Protein AF-0000000079815332 (afdb_homodimer)

Radius of gyration: 23.01 Å; Cα contacts (8 Å, |Δi|>4): 679; chains: 2; bounding box: 62×59×48 Å

InterPro domains:
  IPR000792 Transcription regulator LuxR, C-terminal [PF00196] (162-215)
  IPR000792 Transcription regulator LuxR, C-terminal [PR00038] (161-175)
  IPR000792 Transcription regulator LuxR, C-terminal [PR00038] (175-191)
  IPR000792 Transcription regulator LuxR, C-terminal [PR00038] (191-203)
  IPR000792 Transcription regulator LuxR, C-terminal [PS50043] (154-219)
  IPR000792 Transcription regulator LuxR, C-terminal [SM00421] (158-215)
  IPR000792 Transcription regulator LuxR, C-terminal [cd06170] (162-217)
  IPR005143 Transcription factor LuxR-like, autoinducer-binding domain [PF03472] (8-145)
  IPR016032 Signal transduction response regulator, C-terminal effector [SSF46894] (156-221)
  IPR036388 Winged helix-like DNA-binding domain superfamily [G3DSA:1.10.10.10] (157-221)
  IPR036693 Transcription factor LuxR-like, autoinducer-binding domain superfamily [G3DSA:3.30.450.80] (1-156)
  IPR036693 Transcription factor LuxR-like, autoinducer-binding domain superfamily [SSF75516] (2-150)

Secondary structure (DSSP, 8-state):
-TT-SSHHHHHHHHHHHHHHHSS-EEEEEEEESSSTT-EEEEEE-S-HHHHHHHHHTTGGGT-TTS-TTT--SS-EEGGGSPP-SHHHHHHHHHHHHTT--EEEEEEEEEETTEEEEEEEEESSS---HHHHHHHHHHHHHHHHHHHHHHHHHT---S-SS-HHHHHHHHHHHTT--HHHHHHHHT--HHHHHHHHHHHHHHHT-SSHHHHHHHHHHTTS---/-TT-SSHHHHHHHHHHHHHHHSS-EEEEEEEESSSTT-EEEEEE-S-HHHHHHHHHTTGGGT-TTS-GGG--SS-EEGGGSPP-SHHHHHHHHHHHHTT--EEEEEEEEEETTEEEEEEEEESSS---HHHHHHHHHHHHHHHHHHHHHHHHHT---S-SS-HHHHHHHHHHHTT--HHHHHHHHT--HHHHHHHHHHHHHHHT-SSHHHHHHHHHHTTS---

Organism: NCBI:txid265959

Foldseek 3Di:
DQPDQDLVSLQVVLVVQLVVLHDKKKWKKKDFQVPQPDMDTSDTDDDPVVVVVCVVVVVSNVAQVRDSVQDDQAKDKPVPGDDDDDVNVVNLVVVVVVQFQIKMKGWDDLAPGMIIIMMMTDSDNDDDPVSVVVNNVSVVSSSVNVSVNVVVVVPCPDDLADPVLQQLLQVVVVVDDLCRSCVVVVHDSVVSVVSPVVQCVSQVHDDSVVSSVSCRRVVVYDD/DQPDQDLVSLQVVLVVQLVVLHDKKKWKKKDFQVPQPDMDTSDTDPDPVVVVVCVVVVVSNVAQVRDSVQDDQAKDKPVPGDDDDDVNVVNLVVVVVVQFQIKMKGWDDLAPGMIIIMMMTDSDNDDDDVSVVVNNVSVVSSSVNVSVNVVVVVPCPDDLADPVLQQLLQVVVVVDDLCRSCVVVVHDSVVSVVSPVVQCVSQVHDDSVVSSVSCRRVVVYDD

Structure (mmCIF, N/CA/C/O backbone):
data_AF-0000000079815332-model_v1
#
loop_
_entity.id
_entity.type
_entity.pdbx_description
1 polymer 'Transcriptional activator protein LuxR'
#
loop_
_atom_site.group_PDB
_atom_site.id
_atom_site.type_symbol
_atom_site.label_atom_id
_atom_site.label_alt_id
_atom_site.label_comp_id
_atom_site.label_asym_id
_atom_site.label_entity_id
_atom_site.label_seq_id
_atom_site.pdbx_PDB_ins_code
_atom_site.Cartn_x
_atom_site.Cartn_y
_atom_site.Cartn_z
_atom_site.occupancy
_atom_site.B_iso_or_equiv
_atom_site.auth_seq_id
_atom_site.auth_comp_id
_atom_site.auth_asym_id
_atom_site.auth_atom_id
_atom_site.pdbx_PDB_model_num
ATOM 1 N N . MET A 1 1 ? -3.244 10.5 19.891 1 88.94 1 MET A N 1
ATOM 2 C CA . MET A 1 1 ? -3.328 9.344 19.016 1 88.94 1 MET A CA 1
ATOM 3 C C . MET A 1 1 ? -2.043 8.531 19.047 1 88.94 1 MET A C 1
ATOM 5 O O . MET A 1 1 ? -2.084 7.305 19.172 1 88.94 1 MET A O 1
ATOM 9 N N . ARG A 1 2 ? -0.974 9.203 19.344 1 85.81 2 ARG A N 1
ATOM 10 C CA . ARG A 1 2 ? 0.322 8.539 19.297 1 85.81 2 ARG A CA 1
ATOM 11 C C . ARG A 1 2 ? 0.537 7.684 20.547 1 85.81 2 ARG A C 1
ATOM 13 O O . ARG A 1 2 ? 1.292 6.711 20.516 1 85.81 2 ARG A O 1
ATOM 20 N N . GLN A 1 3 ? -0.113 8.031 21.562 1 87.12 3 GLN A N 1
ATOM 21 C CA . GLN A 1 3 ? 0.121 7.352 22.844 1 87.12 3 GLN A CA 1
ATOM 22 C C . GLN A 1 3 ? -0.983 6.34 23.125 1 87.12 3 GLN A C 1
ATOM 24 O O . GLN A 1 3 ? -0.988 5.711 24.188 1 87.12 3 GLN A O 1
ATOM 29 N N . ALA A 1 4 ? -1.885 6.207 22.203 1 92.94 4 ALA A N 1
ATOM 30 C CA . ALA A 1 4 ? -2.973 5.262 22.438 1 92.94 4 ALA A CA 1
ATOM 31 C C . ALA A 1 4 ? -2.436 3.852 22.672 1 92.94 4 ALA A C 1
ATOM 33 O O . ALA A 1 4 ? -1.58 3.381 21.906 1 92.94 4 ALA A O 1
ATOM 34 N N . SER A 1 5 ? -2.889 3.207 23.641 1 92.12 5 SER A N 1
ATOM 35 C CA . SER A 1 5 ? -2.391 1.879 23.984 1 92.12 5 SER A CA 1
ATOM 36 C C . SER A 1 5 ? -3.311 0.789 23.453 1 92.12 5 SER A C 1
ATOM 38 O O . SER A 1 5 ? -2.951 -0.39 23.453 1 92.12 5 SER A O 1
ATOM 40 N N . GLU A 1 6 ? -4.473 1.187 23.078 1 94.31 6 GLU A N 1
ATOM 41 C CA . GLU A 1 6 ? -5.438 0.272 22.469 1 94.31 6 GLU A CA 1
ATOM 42 C C . GLU A 1 6 ? -6.211 0.954 21.359 1 94.31 6 GLU A C 1
ATOM 44 O O . GLU A 1 6 ? -6.219 2.182 21.25 1 94.31 6 GLU A O 1
ATOM 49 N N . ILE A 1 7 ? -6.879 0.201 20.609 1 94.62 7 ILE A N 1
ATOM 50 C CA . ILE A 1 7 ? -7.551 0.687 19.406 1 94.62 7 ILE A CA 1
ATOM 51 C C . ILE A 1 7 ? -8.703 1.611 19.797 1 94.62 7 ILE A C 1
ATOM 53 O O . ILE A 1 7 ? -8.93 2.637 19.156 1 94.62 7 ILE A O 1
ATOM 57 N N . ASP A 1 8 ? -9.391 1.32 20.844 1 95.88 8 ASP A N 1
ATOM 58 C CA . ASP A 1 8 ? -10.516 2.146 21.281 1 95.88 8 ASP A CA 1
ATOM 59 C C . ASP A 1 8 ? -10.047 3.549 21.672 1 95.88 8 ASP A C 1
ATOM 61 O O . ASP A 1 8 ? -10.719 4.539 21.359 1 95.88 8 ASP A O 1
ATOM 65 N N . GLU A 1 9 ? -8.977 3.57 22.328 1 97.06 9 GLU A N 1
ATOM 66 C CA . GLU A 1 9 ? -8.398 4.863 22.672 1 97.06 9 GLU A CA 1
ATOM 67 C C . GLU A 1 9 ? -7.957 5.633 21.438 1 97.06 9 GLU A C 1
ATOM 69 O O . GLU A 1 9 ? -8.133 6.848 21.359 1 97.06 9 GLU A O 1
ATOM 74 N N . LEU A 1 10 ? -7.383 4.918 20.516 1 97.75 10 LEU A N 1
ATOM 75 C CA . LEU A 1 10 ? -6.992 5.512 19.234 1 97.75 10 LEU A CA 1
ATOM 76 C C . LEU A 1 10 ? -8.203 6.094 18.516 1 97.75 10 LEU A C 1
ATOM 78 O O . LEU A 1 10 ? -8.156 7.234 18.047 1 97.75 10 LEU A O 1
ATOM 82 N N . ASN A 1 11 ? -9.281 5.379 18.5 1 98 11 ASN A N 1
ATOM 83 C CA . ASN A 1 11 ? -10.516 5.812 17.859 1 98 11 ASN A CA 1
ATOM 84 C C . ASN A 1 11 ? -11.086 7.062 18.531 1 98 11 ASN A C 1
ATOM 86 O O . ASN A 1 11 ? -11.531 7.984 17.844 1 98 11 ASN A O 1
ATOM 90 N N . GLN A 1 12 ? -11.008 7.098 19.812 1 97.69 12 GLN A N 1
ATOM 91 C CA . GLN A 1 12 ? -11.516 8.258 20.531 1 97.69 12 GLN A CA 1
ATOM 92 C C . GLN A 1 12 ? -10.711 9.508 20.219 1 97.69 12 GLN A C 1
ATOM 94 O O . GLN A 1 12 ? -11.273 10.578 19.984 1 97.69 12 GLN A O 1
ATOM 99 N N . SER A 1 13 ? -9.406 9.32 20.234 1 97.44 13 SER A N 1
ATOM 100 C CA . SER A 1 13 ? -8.531 10.438 19.891 1 97.44 13 SER A CA 1
ATOM 101 C C . SER A 1 13 ? -8.773 10.914 18.453 1 97.44 13 SER A C 1
ATOM 103 O O . SER A 1 13 ? -8.789 12.117 18.188 1 97.44 13 SER A O 1
ATOM 105 N N . PHE A 1 14 ? -8.992 9.969 17.562 1 98.12 14 PHE A N 1
ATOM 106 C CA . PHE A 1 14 ? -9.25 10.281 16.172 1 98.12 14 PHE A CA 1
ATOM 107 C C . PHE A 1 14 ? -10.555 11.062 16.016 1 98.12 14 PHE A C 1
ATOM 109 O O . PHE A 1 14 ? -10.602 12.086 15.336 1 98.12 14 PHE A O 1
ATOM 116 N N . ARG A 1 15 ? -11.555 10.656 16.703 1 97.94 15 ARG A N 1
ATOM 117 C CA . ARG A 1 15 ? -12.852 11.336 16.688 1 97.94 15 ARG A CA 1
ATOM 118 C C . ARG A 1 15 ? -12.711 12.781 17.156 1 97.94 15 ARG A C 1
ATOM 120 O O . ARG A 1 15 ? -13.266 13.688 16.531 1 97.94 15 ARG A O 1
ATOM 127 N N . THR A 1 16 ? -12 12.93 18.172 1 97.12 16 THR A N 1
ATOM 128 C CA . THR A 1 16 ? -11.82 14.258 18.734 1 97.12 16 THR A CA 1
ATOM 129 C C . THR A 1 16 ? -11.109 15.18 17.75 1 97.12 16 THR A C 1
ATOM 131 O O . THR A 1 16 ? -11.516 16.328 17.578 1 97.12 16 THR A O 1
ATOM 134 N N . LEU A 1 17 ? -10.109 14.68 17.078 1 96.56 17 LEU A N 1
ATOM 135 C CA . LEU A 1 17 ? -9.328 15.492 16.141 1 96.56 17 LEU A CA 1
ATOM 136 C C . LEU A 1 17 ? -10.148 15.836 14.906 1 96.56 17 LEU A C 1
ATOM 138 O O . LEU A 1 17 ? -10.133 16.984 14.445 1 96.56 17 LEU A O 1
ATOM 142 N N . VAL A 1 18 ? -10.875 14.844 14.383 1 97.31 18 VAL A N 1
ATOM 143 C CA . VAL A 1 18 ? -11.688 15.07 13.188 1 97.31 18 VAL A CA 1
ATOM 144 C C . VAL A 1 18 ? -12.781 16.078 13.5 1 97.31 18 VAL A C 1
ATOM 146 O O . VAL A 1 18 ? -13.07 16.969 12.695 1 97.31 18 VAL A O 1
ATOM 149 N N . ALA A 1 19 ? -13.344 16.031 14.734 1 96.25 19 ALA A N 1
ATOM 150 C CA . ALA A 1 19 ? -14.414 16.938 15.148 1 96.25 19 ALA A CA 1
ATOM 151 C C . ALA A 1 19 ? -13.914 18.375 15.234 1 96.25 19 ALA A C 1
ATOM 153 O O . ALA A 1 19 ? -14.688 19.312 15.047 1 96.25 19 ALA A O 1
ATOM 154 N N . ARG A 1 20 ? -12.656 18.547 15.453 1 96.19 20 ARG A N 1
ATOM 155 C CA . ARG A 1 20 ? -12.07 19.891 15.555 1 96.19 20 ARG A CA 1
ATOM 156 C C . ARG A 1 20 ? -11.93 20.531 14.18 1 96.19 20 ARG A C 1
ATOM 158 O O . ARG A 1 20 ? -11.852 21.75 14.07 1 96.19 20 ARG A O 1
ATOM 165 N N . LEU A 1 21 ? -11.906 19.719 13.141 1 96.12 21 LEU A N 1
ATOM 166 C CA . LEU A 1 21 ? -11.695 20.234 11.789 1 96.12 21 LEU A CA 1
ATOM 167 C C . LEU A 1 21 ? -13 20.703 11.172 1 96.12 21 LEU A C 1
ATOM 169 O O . LEU A 1 21 ? -13 21.516 10.25 1 96.12 21 LEU A O 1
ATOM 173 N N . GLY A 1 22 ? -14.133 20.172 11.609 1 94.31 22 GLY A N 1
ATOM 174 C CA . GLY A 1 22 ? -15.43 20.531 11.062 1 94.31 22 GLY A CA 1
ATOM 175 C C . GLY A 1 22 ? -16.516 19.516 11.406 1 94.31 22 GLY A C 1
ATOM 176 O O . GLY A 1 22 ? -16.281 18.578 12.156 1 94.31 22 GLY A O 1
ATOM 177 N N . PRO A 1 23 ? -17.672 19.812 10.969 1 94.81 23 PRO A N 1
ATOM 178 C CA . PRO A 1 23 ? -18.812 18.938 11.25 1 94.81 23 PRO A CA 1
ATOM 179 C C . PRO A 1 23 ? -18.812 17.672 10.391 1 94.81 23 PRO A C 1
ATOM 181 O O . PRO A 1 23 ? -19.75 17.438 9.633 1 94.81 23 PRO A O 1
ATOM 184 N N . PHE A 1 24 ? -17.875 16.859 10.562 1 96.62 24 PHE A N 1
ATOM 185 C CA . PHE A 1 24 ? -17.688 15.664 9.742 1 96.62 24 PHE A CA 1
ATOM 186 C C . PHE A 1 24 ? -18.172 14.422 10.469 1 96.62 24 PHE A C 1
ATOM 188 O O . PHE A 1 24 ? -18.062 14.328 11.695 1 96.62 24 PHE A O 1
ATOM 195 N N . ALA A 1 25 ? -18.781 13.586 9.781 1 97.06 25 ALA A N 1
ATOM 196 C CA . ALA A 1 25 ? -18.906 12.188 10.188 1 97.06 25 ALA A CA 1
ATOM 197 C C . ALA A 1 25 ? -17.875 11.32 9.477 1 97.06 25 ALA A C 1
ATOM 199 O O . ALA A 1 25 ? -17.422 11.656 8.383 1 97.06 25 ALA A 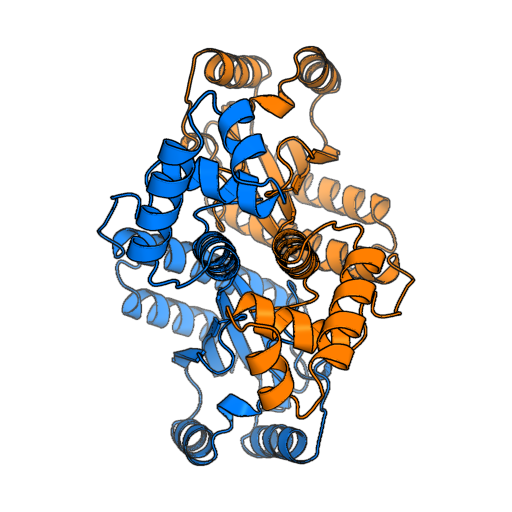O 1
ATOM 200 N N . HIS A 1 26 ? -17.469 10.273 10.148 1 97.94 26 HIS A N 1
ATOM 201 C CA . HIS A 1 26 ? -16.453 9.453 9.484 1 97.94 26 HIS A CA 1
ATOM 202 C C . HIS A 1 26 ? -16.703 7.973 9.727 1 97.94 26 HIS A C 1
ATOM 204 O O . HIS A 1 26 ? -17.453 7.605 10.633 1 97.94 26 HIS A O 1
ATOM 210 N N . ALA A 1 27 ? -16.156 7.188 8.875 1 97.25 27 ALA A N 1
ATOM 211 C CA . ALA A 1 27 ? -16.062 5.738 9.039 1 97.25 27 ALA A CA 1
ATOM 212 C C . ALA A 1 27 ? -14.633 5.258 8.773 1 97.25 27 ALA A C 1
ATOM 214 O O . ALA A 1 27 ? -13.977 5.734 7.852 1 97.25 27 ALA A O 1
ATOM 215 N N . VAL A 1 28 ? -14.172 4.398 9.664 1 97.25 28 VAL A N 1
ATOM 216 C CA . VAL A 1 28 ? -12.906 3.697 9.5 1 97.25 28 VAL A CA 1
ATOM 217 C C . VAL A 1 28 ? -13.156 2.213 9.258 1 97.25 28 VAL A C 1
ATOM 219 O O . VAL A 1 28 ? -13.82 1.549 10.055 1 97.25 28 VAL A O 1
ATOM 222 N N . GLY A 1 29 ? -12.641 1.775 8.133 1 94.12 29 GLY A N 1
ATOM 223 C CA . GLY A 1 29 ? -12.852 0.375 7.801 1 94.12 29 GLY A CA 1
ATOM 224 C C . GLY A 1 29 ? -11.617 -0.301 7.238 1 94.12 29 GLY A C 1
ATOM 225 O O . GLY A 1 29 ? -10.68 0.37 6.793 1 94.12 29 GLY A O 1
ATOM 226 N N . ILE A 1 30 ? -11.602 -1.609 7.34 1 89.19 30 ILE A N 1
ATOM 227 C CA . ILE A 1 30 ? -10.586 -2.453 6.715 1 89.19 30 ILE A CA 1
ATOM 228 C C . ILE A 1 30 ? -11.211 -3.246 5.57 1 89.19 30 ILE A C 1
ATOM 230 O O . ILE A 1 30 ? -12.219 -3.938 5.762 1 89.19 30 ILE A O 1
ATOM 234 N N . ILE A 1 31 ? -10.555 -3.064 4.477 1 83.5 31 ILE A N 1
ATOM 235 C CA . ILE A 1 31 ? -11.07 -3.695 3.266 1 83.5 31 ILE A CA 1
ATOM 236 C C . ILE A 1 31 ? -10.07 -4.727 2.752 1 83.5 31 ILE A C 1
ATOM 238 O O . ILE A 1 31 ? -8.891 -4.41 2.547 1 83.5 31 ILE A O 1
ATOM 242 N N . HIS A 1 32 ? -10.594 -5.949 2.545 1 72.62 32 HIS A N 1
ATOM 243 C CA . HIS A 1 32 ? -9.766 -6.965 1.904 1 72.62 32 HIS A CA 1
ATOM 244 C C . HIS A 1 32 ? -9.867 -6.883 0.385 1 72.62 32 HIS A C 1
ATOM 246 O O . HIS A 1 32 ? -10.969 -6.945 -0.171 1 72.62 32 HIS A O 1
ATOM 252 N N . LYS A 1 33 ? -8.867 -6.715 -0.205 1 65.88 33 LYS A N 1
ATOM 253 C CA . LYS A 1 33 ? -8.859 -6.547 -1.655 1 65.88 33 LYS A CA 1
ATOM 254 C C . LYS A 1 33 ? -9 -7.891 -2.365 1 65.88 33 LYS A C 1
ATOM 256 O O . LYS A 1 33 ? -9.414 -7.945 -3.525 1 65.88 33 LYS A O 1
ATOM 261 N N . THR A 1 34 ? -8.688 -8.977 -1.713 1 56.91 34 THR A N 1
ATOM 262 C CA . THR A 1 34 ? -8.664 -10.281 -2.357 1 56.91 34 THR A CA 1
ATOM 263 C C . THR A 1 34 ? -9.883 -11.109 -1.957 1 56.91 34 THR A C 1
ATOM 265 O O . THR A 1 34 ? -10.273 -12.031 -2.67 1 56.91 34 THR A O 1
ATOM 268 N N . ARG A 1 35 ? -10.242 -10.836 -0.768 1 57.44 35 ARG A N 1
ATOM 269 C CA . ARG A 1 35 ? -11.461 -11.5 -0.308 1 57.44 35 ARG A CA 1
ATOM 270 C C . ARG A 1 35 ? -12.656 -10.547 -0.369 1 57.44 35 ARG A C 1
ATOM 272 O O . ARG A 1 35 ? -12.977 -9.883 0.619 1 57.44 35 ARG A O 1
ATOM 279 N N . LEU A 1 36 ? -13.188 -10.586 -1.627 1 55.19 36 LEU A N 1
ATOM 280 C CA . LEU A 1 36 ? -14.297 -9.664 -1.867 1 55.19 36 LEU A CA 1
ATOM 281 C C . LEU A 1 36 ? -15.406 -9.867 -0.839 1 55.19 36 LEU A C 1
ATOM 283 O O . LEU A 1 36 ? -15.758 -11 -0.513 1 55.19 36 LEU A O 1
ATOM 287 N N . GLY A 1 37 ? -15.75 -8.812 -0.19 1 60.97 37 GLY A N 1
ATOM 288 C CA . GLY A 1 37 ? -16.844 -8.875 0.762 1 60.97 37 GLY A CA 1
ATOM 289 C C . GLY A 1 37 ? -16.391 -8.852 2.207 1 60.97 37 GLY A C 1
ATOM 290 O O . GLY A 1 37 ? -17.188 -8.594 3.113 1 60.97 37 GLY A O 1
ATOM 291 N N . GLU A 1 38 ? -15.117 -9.203 2.307 1 70.06 38 GLU A N 1
ATOM 292 C CA . GLU A 1 38 ? -14.617 -9.125 3.676 1 70.06 38 GLU A CA 1
ATOM 293 C C . GLU A 1 38 ? -14.219 -7.699 4.043 1 70.06 38 GLU A C 1
ATOM 295 O O . GLU A 1 38 ? -13.133 -7.238 3.674 1 70.06 38 GLU A O 1
ATOM 300 N N . ARG A 1 39 ? -15.117 -7.055 4.703 1 82.19 39 ARG A N 1
ATOM 301 C CA . ARG A 1 39 ? -14.945 -5.688 5.18 1 82.19 39 ARG A CA 1
ATOM 302 C C . ARG A 1 39 ? -15.328 -5.566 6.652 1 82.19 39 ARG A C 1
ATOM 304 O O . ARG A 1 39 ? -16.297 -6.18 7.098 1 82.19 39 ARG A O 1
ATOM 311 N N . TYR A 1 40 ? -14.523 -4.832 7.348 1 85.62 40 TYR A N 1
ATOM 312 C CA . TYR A 1 40 ? -14.742 -4.668 8.781 1 85.62 40 TYR A CA 1
ATOM 313 C C . TYR A 1 40 ? -14.773 -3.195 9.164 1 85.62 40 TYR A C 1
ATOM 315 O O . TYR A 1 40 ? -13.883 -2.428 8.789 1 85.62 40 TYR A O 1
ATOM 323 N N . LEU A 1 41 ? -15.82 -2.877 9.805 1 93.38 41 LEU A N 1
ATOM 324 C CA . LEU A 1 41 ? -15.898 -1.523 10.344 1 93.38 41 LEU A CA 1
ATOM 325 C C . LEU A 1 41 ? -15.117 -1.411 11.648 1 93.38 41 LEU A C 1
ATOM 327 O O . LEU A 1 41 ? -15.359 -2.17 12.586 1 93.38 41 LEU A O 1
ATOM 331 N N . VAL A 1 42 ? -14.227 -0.504 11.727 1 95.31 42 VAL A N 1
ATOM 332 C CA . VAL A 1 42 ? -13.398 -0.315 12.914 1 95.31 42 VAL A CA 1
ATOM 333 C C . VAL A 1 42 ? -14.031 0.737 13.82 1 95.31 42 VAL A C 1
ATOM 335 O O . VAL A 1 42 ? -14.07 0.57 15.047 1 95.31 42 VAL A O 1
ATOM 338 N N . ASP A 1 43 ? -14.492 1.807 13.258 1 97.25 43 ASP A N 1
ATOM 339 C CA . ASP A 1 43 ? -15.094 2.916 13.992 1 97.25 43 ASP A CA 1
ATOM 340 C C . ASP A 1 43 ? -15.953 3.779 13.07 1 97.25 43 ASP A C 1
ATOM 342 O O . ASP A 1 43 ? -15.727 3.822 11.859 1 97.25 43 ASP A O 1
ATOM 346 N N . THR A 1 44 ? -16.938 4.395 13.633 1 97.44 44 THR A N 1
ATOM 347 C CA . THR A 1 44 ? -17.75 5.32 12.852 1 97.44 44 THR A CA 1
ATOM 348 C C . THR A 1 44 ? -18.453 6.32 13.758 1 97.44 44 THR A C 1
ATOM 350 O O . THR A 1 44 ? -18.688 6.047 14.938 1 97.44 44 THR A O 1
ATOM 353 N N . THR A 1 45 ? -18.703 7.434 13.188 1 97.19 45 THR A N 1
ATOM 354 C CA . THR A 1 45 ? -19.516 8.43 13.898 1 97.19 45 THR A CA 1
ATOM 355 C C . THR A 1 45 ? -20.797 8.734 13.125 1 97.19 45 THR A C 1
ATOM 357 O O . THR A 1 45 ? -21.469 9.734 13.406 1 97.19 45 THR A O 1
ATOM 360 N N . TYR A 1 46 ? -21.062 7.945 12.102 1 95.75 46 TYR A N 1
ATOM 361 C CA . TYR A 1 46 ? -22.328 8.117 11.391 1 95.75 46 TYR A CA 1
ATOM 362 C C . TYR A 1 46 ? -23.516 7.91 12.32 1 95.75 46 TYR A C 1
ATOM 364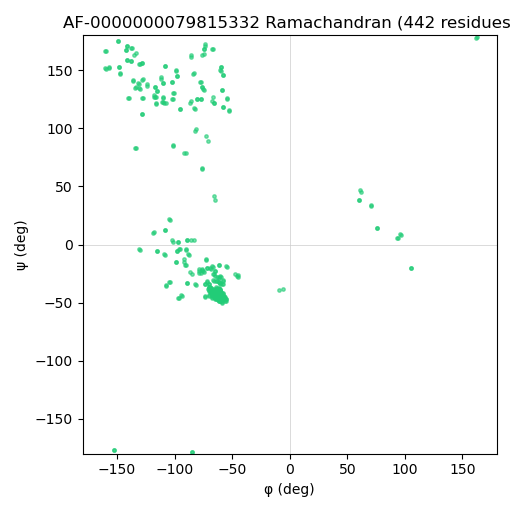 O O . TYR A 1 46 ? -23.422 7.156 13.289 1 95.75 46 TYR A O 1
ATOM 372 N N . PRO A 1 47 ? -24.641 8.578 11.961 1 95 47 PRO A N 1
ATOM 373 C CA . PRO A 1 47 ? -25.828 8.383 12.789 1 95 47 PRO A CA 1
ATOM 374 C C . PRO A 1 47 ? -26.25 6.918 12.883 1 95 47 PRO A C 1
ATOM 376 O O . PRO A 1 47 ? -26.156 6.184 11.891 1 95 47 PRO A O 1
ATOM 379 N N . LYS A 1 48 ? -26.75 6.574 14.008 1 95.69 48 LYS A N 1
ATOM 380 C CA . LYS A 1 48 ? -27.141 5.188 14.273 1 95.69 48 LYS A CA 1
ATOM 381 C C . LYS A 1 48 ? -28.188 4.703 13.289 1 95.69 48 LYS A C 1
ATOM 383 O O . LYS A 1 48 ? -28.109 3.572 12.797 1 95.69 48 LYS A O 1
ATOM 388 N N . GLN A 1 49 ? -29.109 5.477 12.992 1 94.69 49 GLN A N 1
ATOM 389 C CA . GLN A 1 49 ? -30.172 5.109 12.07 1 94.69 49 GLN A CA 1
ATOM 390 C C . GLN A 1 49 ? -29.625 4.766 10.695 1 94.69 49 GLN A C 1
ATOM 392 O O . GLN A 1 49 ? -30.078 3.814 10.055 1 94.69 49 GLN A O 1
ATOM 397 N N . TRP A 1 50 ? -28.656 5.535 10.312 1 95.38 50 TRP A N 1
ATOM 398 C CA . TRP A 1 50 ? -28.031 5.262 9.023 1 95.38 50 TRP A CA 1
ATOM 399 C C . TRP A 1 50 ? -27.25 3.953 9.062 1 95.38 50 TRP A C 1
ATOM 401 O O . TRP A 1 50 ? -27.328 3.156 8.117 1 95.38 50 TRP A O 1
ATOM 411 N N . GLN A 1 51 ? -26.547 3.74 10.141 1 94.94 51 GLN A N 1
ATOM 412 C CA . GLN A 1 51 ? -25.781 2.506 10.289 1 94.94 51 GLN A CA 1
ATOM 413 C C . GLN A 1 51 ? -26.688 1.281 10.156 1 94.94 51 GLN A C 1
ATOM 415 O O . GLN A 1 51 ? -26.359 0.336 9.438 1 94.94 51 GLN A O 1
ATOM 420 N N . GLU A 1 52 ? -27.766 1.344 10.805 1 95.56 52 GLU A N 1
ATOM 421 C CA . GLU A 1 52 ? -28.719 0.241 10.758 1 95.56 52 GLU A CA 1
ATOM 422 C C . GLU A 1 52 ? -29.297 0.061 9.359 1 95.56 52 GLU A C 1
ATOM 424 O O . GLU A 1 52 ? -29.391 -1.063 8.859 1 95.56 52 GLU A O 1
ATOM 429 N N . HIS A 1 53 ? -29.672 1.183 8.773 1 95.88 53 HIS A N 1
ATOM 430 C CA . HIS A 1 53 ? -30.203 1.169 7.418 1 95.88 53 HIS A CA 1
ATOM 431 C C . HIS A 1 53 ? -29.188 0.591 6.438 1 95.88 53 HIS A C 1
ATOM 433 O O . HIS A 1 53 ? -29.531 -0.236 5.594 1 95.88 53 HIS A O 1
ATOM 439 N N . TYR A 1 54 ? -27.953 0.976 6.582 1 94.5 54 TYR A N 1
ATOM 440 C CA . TYR A 1 54 ? -26.844 0.562 5.738 1 94.5 54 TYR A CA 1
ATOM 441 C C . TYR A 1 54 ? -26.641 -0.947 5.801 1 94.5 54 TYR A C 1
ATOM 443 O O . TYR A 1 54 ? -26.516 -1.607 4.77 1 94.5 54 TYR A O 1
ATOM 451 N N . VAL A 1 55 ? -26.703 -1.455 7.016 1 92.44 55 VAL A N 1
ATOM 452 C CA . VAL A 1 55 ? -26.5 -2.883 7.234 1 92.44 55 VAL A CA 1
ATOM 453 C C . VAL A 1 55 ? -27.719 -3.662 6.762 1 92.44 55 VAL A C 1
ATOM 455 O O . VAL A 1 55 ? -27.578 -4.676 6.07 1 92.44 55 VAL A O 1
ATOM 458 N N . ARG A 1 56 ? -28.844 -3.213 7.07 1 94.5 56 ARG A N 1
ATOM 459 C CA . ARG A 1 56 ? -30.094 -3.881 6.723 1 94.5 56 ARG A CA 1
ATOM 460 C C . ARG A 1 56 ? -30.219 -4.055 5.215 1 94.5 56 ARG A C 1
ATOM 462 O O . ARG A 1 56 ? -30.734 -5.078 4.746 1 94.5 56 ARG A O 1
ATOM 469 N N . ASN A 1 57 ? -29.703 -3.107 4.492 1 94.81 57 ASN A N 1
ATOM 470 C CA . ASN A 1 57 ? -29.859 -3.129 3.039 1 94.81 57 ASN A CA 1
ATOM 471 C C . ASN A 1 57 ? -28.641 -3.729 2.355 1 94.81 57 ASN A C 1
ATOM 473 O O . ASN A 1 57 ? -28.516 -3.682 1.129 1 94.81 57 ASN A O 1
ATOM 477 N N . ASN A 1 58 ? -27.703 -4.156 3.1 1 91.06 58 ASN A N 1
ATOM 478 C CA . ASN A 1 58 ? -26.469 -4.773 2.604 1 91.06 58 ASN A CA 1
ATOM 479 C C . ASN A 1 58 ? -25.688 -3.822 1.707 1 91.06 58 ASN A C 1
ATOM 481 O O . ASN A 1 58 ? -25.172 -4.23 0.667 1 91.06 58 ASN A O 1
ATOM 485 N N . TYR A 1 59 ? -25.688 -2.576 2.084 1 92.25 59 TYR A N 1
ATOM 486 C CA . TYR A 1 59 ? -25.016 -1.567 1.271 1 92.25 59 TYR A CA 1
ATOM 487 C C . TYR A 1 59 ? -23.516 -1.813 1.222 1 92.25 59 TYR A C 1
ATOM 489 O O . TYR A 1 59 ? -22.844 -1.398 0.275 1 92.25 59 TYR A O 1
ATOM 497 N N . GLN A 1 60 ? -22.969 -2.52 2.191 1 87.38 60 GLN A N 1
ATOM 498 C CA . GLN A 1 60 ? -21.531 -2.814 2.23 1 87.38 60 GLN A CA 1
ATOM 499 C C . GLN A 1 60 ? -21.109 -3.631 1.013 1 87.38 60 GLN A C 1
ATOM 501 O O . GLN A 1 60 ? -19.922 -3.666 0.663 1 87.38 60 GLN A O 1
ATOM 506 N N . LYS A 1 61 ? -22.016 -4.195 0.399 1 83.25 61 LYS A N 1
ATOM 507 C CA . LYS A 1 61 ? -21.703 -5.043 -0.749 1 83.25 61 LYS A CA 1
ATOM 508 C C . LYS A 1 61 ? -21.719 -4.238 -2.045 1 83.25 61 LYS A C 1
ATOM 510 O O . LYS A 1 61 ? -21.141 -4.664 -3.049 1 83.25 61 LYS A O 1
ATOM 515 N N . ILE A 1 62 ? -22.344 -3.059 -2.004 1 87.38 62 ILE A N 1
ATOM 516 C CA . ILE A 1 62 ? -22.547 -2.379 -3.279 1 87.38 62 ILE A CA 1
ATOM 517 C C . ILE A 1 62 ? -22.062 -0.933 -3.174 1 87.38 62 ILE A C 1
ATOM 519 O O . ILE A 1 62 ? -22.078 -0.198 -4.164 1 87.38 62 ILE A O 1
ATOM 523 N N . ASP A 1 63 ? -21.656 -0.482 -2.014 1 90.69 63 ASP A N 1
ATOM 524 C CA . ASP A 1 63 ? -21.203 0.887 -1.801 1 90.69 63 ASP A CA 1
ATOM 525 C C . ASP A 1 63 ? -20.031 1.224 -2.719 1 90.69 63 ASP A C 1
ATOM 527 O O . ASP A 1 63 ? -18.953 0.645 -2.592 1 90.69 63 ASP A O 1
ATOM 531 N N . PRO A 1 64 ? -20.203 2.207 -3.594 1 89.62 64 PRO A N 1
ATOM 532 C CA . PRO A 1 64 ? -19.141 2.512 -4.543 1 89.62 64 PRO A CA 1
ATOM 533 C C . PRO A 1 64 ? -17.938 3.186 -3.885 1 89.62 64 PRO A C 1
ATOM 535 O O . PRO A 1 64 ? -16.844 3.188 -4.449 1 89.62 64 PRO A O 1
ATOM 538 N N . VAL A 1 65 ? -18.109 3.77 -2.738 1 89.31 65 VAL A N 1
ATOM 539 C CA . VAL A 1 65 ? -17.031 4.465 -2.045 1 89.31 65 VAL A CA 1
ATOM 540 C C . VAL A 1 65 ? -16.016 3.453 -1.528 1 89.31 65 VAL A C 1
ATOM 542 O O . VAL A 1 65 ? -14.805 3.713 -1.548 1 89.31 65 VAL A O 1
ATOM 545 N N . ILE A 1 66 ? -16.469 2.297 -1.133 1 87.06 66 ILE A N 1
ATOM 546 C CA . ILE A 1 66 ? -15.555 1.335 -0.526 1 87.06 66 ILE A CA 1
ATOM 547 C C . ILE A 1 66 ? -15.312 0.175 -1.49 1 87.06 66 ILE A C 1
ATOM 549 O O . ILE A 1 66 ? -14.781 -0.868 -1.096 1 87.06 66 ILE A O 1
ATOM 553 N N . ASP A 1 67 ? -15.703 0.337 -2.66 1 76.75 67 ASP A N 1
ATOM 554 C CA . ASP A 1 67 ? -15.453 -0.662 -3.695 1 76.75 67 ASP A CA 1
ATOM 555 C C . ASP A 1 67 ? -13.961 -0.765 -4.008 1 76.75 67 ASP A C 1
ATOM 557 O O . ASP A 1 67 ? -13.328 0.234 -4.348 1 76.75 67 ASP A O 1
ATOM 561 N N . PRO A 1 68 ? -13.375 -1.95 -3.963 1 64.81 68 PRO A N 1
ATOM 562 C CA . PRO A 1 68 ? -11.938 -2.117 -4.188 1 64.81 68 PRO A CA 1
ATOM 563 C C . PRO A 1 68 ? -11.492 -1.651 -5.574 1 64.81 68 PRO A C 1
ATOM 565 O O . PRO A 1 68 ? -10.328 -1.299 -5.77 1 64.81 68 PRO A O 1
ATOM 568 N N . VAL A 1 69 ? -12.406 -1.717 -6.488 1 59.28 69 VAL A N 1
ATOM 569 C CA . VAL A 1 69 ? -12.07 -1.316 -7.848 1 59.28 69 VAL A CA 1
ATOM 570 C C . VAL A 1 69 ? -11.75 0.174 -7.883 1 59.28 69 VAL A C 1
ATOM 572 O O . VAL A 1 69 ? -10.977 0.627 -8.734 1 59.28 69 VAL A O 1
ATOM 575 N N . ASN A 1 70 ? -12.367 0.79 -6.922 1 58.31 70 ASN A N 1
ATOM 576 C CA . ASN A 1 70 ? -12.195 2.238 -6.887 1 58.31 70 ASN A CA 1
ATOM 577 C C . ASN A 1 70 ? -11.016 2.641 -5.996 1 58.31 70 ASN A C 1
ATOM 579 O O . ASN A 1 70 ? -10.609 3.803 -5.988 1 58.31 70 ASN A O 1
ATOM 583 N N . HIS A 1 71 ? -10.641 1.634 -5.223 1 57.41 71 HIS A N 1
ATOM 584 C CA . HIS A 1 71 ? -9.625 1.97 -4.23 1 57.41 71 HIS A CA 1
ATOM 585 C C . HIS A 1 71 ? -8.273 2.227 -4.895 1 57.41 71 HIS A C 1
ATOM 587 O O . HIS A 1 71 ? -7.621 1.294 -5.367 1 57.41 71 HIS A O 1
ATOM 593 N N . GLY A 1 72 ? -8.203 3.457 -5.191 1 65 72 GLY A N 1
ATOM 594 C CA . GLY A 1 72 ? -6.863 3.865 -5.574 1 65 72 GLY A CA 1
ATOM 595 C C . GLY A 1 72 ? -5.906 3.949 -4.398 1 65 72 GLY A C 1
ATOM 596 O O . GLY A 1 72 ? -6.266 3.588 -3.275 1 65 72 GLY A O 1
ATOM 597 N N . LEU A 1 73 ? -4.711 4.145 -4.621 1 74.88 73 LEU A N 1
ATOM 598 C CA . LEU A 1 73 ? -3.654 4.273 -3.623 1 74.88 73 LEU A CA 1
ATOM 599 C C . LEU A 1 73 ? -3.559 5.711 -3.115 1 74.88 73 LEU A C 1
ATOM 601 O O . LEU A 1 73 ? -2.736 6.012 -2.246 1 74.88 73 LEU A O 1
ATOM 605 N N . THR A 1 74 ? -4.578 6.555 -3.662 1 86.69 74 THR A N 1
ATOM 606 C CA . THR A 1 74 ? -4.57 7.961 -3.268 1 86.69 74 THR A CA 1
ATOM 607 C C . THR A 1 74 ? -5.941 8.383 -2.752 1 86.69 74 THR A C 1
ATOM 609 O O . THR A 1 74 ? -6.957 7.781 -3.104 1 86.69 74 THR A O 1
ATOM 612 N N . PRO A 1 75 ? -5.961 9.414 -1.952 1 92 75 PRO A N 1
ATOM 613 C CA . PRO A 1 75 ? -7.25 9.93 -1.491 1 92 75 PRO A CA 1
ATOM 614 C C . PRO A 1 75 ? -8.141 10.398 -2.639 1 92 75 PRO A C 1
ATOM 616 O O . PRO A 1 75 ? -7.637 10.836 -3.678 1 92 75 PRO A O 1
ATOM 619 N N . TYR A 1 76 ? -9.445 10.305 -2.449 1 91.5 76 TYR A N 1
ATOM 620 C CA . TYR A 1 76 ? -10.359 10.703 -3.51 1 91.5 76 TYR A CA 1
ATOM 621 C C . TYR A 1 76 ? -11.664 11.258 -2.93 1 91.5 76 TYR A C 1
ATOM 623 O O . TYR A 1 76 ? -12.086 10.852 -1.846 1 91.5 76 TYR A O 1
ATOM 631 N N . ASP A 1 77 ? -12.258 12.117 -3.721 1 93.12 77 ASP A N 1
ATOM 632 C CA . ASP A 1 77 ? -13.57 12.648 -3.375 1 93.12 77 ASP A CA 1
ATOM 633 C C . ASP A 1 77 ? -14.68 11.695 -3.812 1 93.12 77 ASP A C 1
ATOM 635 O O . ASP A 1 77 ? -14.57 11.039 -4.852 1 93.12 77 ASP A O 1
ATOM 639 N N . TRP A 1 78 ? -15.734 11.695 -3.01 1 92 78 TRP A N 1
ATOM 640 C CA . TRP A 1 78 ? -16.859 10.844 -3.357 1 92 78 TRP A CA 1
ATOM 641 C C . TRP A 1 78 ? -17.391 11.188 -4.75 1 92 78 TRP A C 1
ATOM 643 O O . TRP A 1 78 ? -17.859 10.305 -5.473 1 92 78 TRP A O 1
ATOM 653 N N . LYS A 1 79 ? -17.281 12.406 -5.145 1 89.44 79 LYS A N 1
ATOM 654 C CA . LYS A 1 79 ? -17.781 12.828 -6.449 1 89.44 79 LYS A CA 1
ATOM 655 C C . LYS A 1 79 ? -16.969 12.188 -7.578 1 89.44 79 LYS A C 1
ATOM 657 O O . LYS A 1 79 ? -17.422 12.18 -8.734 1 89.44 79 LYS A O 1
ATOM 662 N N . GLN A 1 80 ? -15.82 11.711 -7.305 1 87.38 80 GLN A N 1
ATOM 663 C CA . GLN A 1 80 ? -14.961 11.094 -8.312 1 87.38 80 GLN A CA 1
ATOM 664 C C . GLN A 1 80 ? -15.25 9.609 -8.453 1 87.38 80 GLN A C 1
ATOM 666 O O . GLN A 1 80 ? -14.719 8.945 -9.344 1 87.38 80 GLN A O 1
ATOM 671 N N . VAL A 1 81 ? -16.062 9.117 -7.555 1 87.25 81 VAL A N 1
ATOM 672 C CA . VAL A 1 81 ? -16.359 7.684 -7.555 1 87.25 81 VAL A CA 1
ATOM 673 C C . VAL A 1 81 ? -17.312 7.348 -8.703 1 87.25 81 VAL A C 1
ATOM 675 O O . VAL A 1 81 ? -18.297 8.039 -8.914 1 87.25 81 VAL A O 1
ATOM 678 N N . TYR A 1 82 ? -16.984 6.332 -9.406 1 84.06 82 TYR A N 1
ATOM 679 C CA . TYR A 1 82 ? -17.828 5.883 -10.516 1 84.06 82 TYR A CA 1
ATOM 680 C C . TYR A 1 82 ? -19.047 5.129 -10 1 84.06 82 TYR A C 1
ATOM 682 O O . TYR A 1 82 ? -18.906 4.141 -9.273 1 84.06 82 TYR A O 1
ATOM 690 N N . ILE A 1 83 ? -20.125 5.562 -10.398 1 88.31 83 ILE A N 1
ATOM 691 C CA . ILE A 1 83 ? -21.391 4.922 -10.047 1 88.31 83 ILE A CA 1
ATOM 692 C C . ILE A 1 83 ? -21.812 3.969 -11.156 1 88.31 83 ILE A C 1
ATOM 694 O O . ILE A 1 83 ? -22.141 4.406 -12.266 1 88.31 83 ILE A O 1
ATOM 698 N N . ARG A 1 84 ? -21.906 2.762 -10.938 1 85.25 84 ARG A N 1
ATOM 699 C CA . ARG A 1 84 ? -22.031 1.716 -11.945 1 85.25 84 ARG A CA 1
ATOM 700 C C . ARG A 1 84 ? -23.5 1.452 -12.281 1 85.25 84 ARG A C 1
ATOM 702 O O . ARG A 1 84 ? -23.828 1.062 -13.398 1 85.25 84 ARG A O 1
ATOM 709 N N . ASN A 1 85 ? -24.359 1.597 -11.297 1 89.94 85 ASN A N 1
ATOM 710 C CA . ASN A 1 85 ? -25.75 1.214 -11.5 1 89.94 85 ASN A CA 1
ATOM 711 C C . ASN A 1 85 ? -26.688 2.01 -10.594 1 89.94 85 ASN A C 1
ATOM 713 O O . ASN A 1 85 ? -26.234 2.869 -9.836 1 89.94 85 ASN A O 1
ATOM 717 N N . ALA A 1 86 ? -27.922 1.666 -10.695 1 93.38 86 ALA A N 1
ATOM 718 C CA . ALA A 1 86 ? -28.953 2.428 -10 1 93.38 86 ALA A CA 1
ATOM 719 C C . ALA A 1 86 ? -28.906 2.182 -8.492 1 93.38 86 ALA A C 1
ATOM 721 O O . ALA A 1 86 ? -29.203 3.08 -7.703 1 93.38 86 ALA A O 1
ATOM 722 N N . ASP A 1 87 ? -28.516 1.02 -8.125 1 92.81 87 ASP A N 1
ATOM 723 C CA . ASP A 1 87 ? -28.438 0.692 -6.703 1 92.81 87 ASP A CA 1
ATOM 724 C C . ASP A 1 87 ? -27.375 1.535 -6.004 1 92.81 87 ASP A C 1
ATOM 726 O O . ASP A 1 87 ? -27.594 2.053 -4.91 1 92.81 87 ASP A O 1
ATOM 730 N N . GLN A 1 88 ? -26.312 1.692 -6.625 1 91.94 88 GLN A N 1
ATOM 731 C CA . GLN A 1 88 ? -25.25 2.527 -6.09 1 91.94 88 GLN A CA 1
ATOM 732 C C . GLN A 1 88 ? -25.672 3.992 -6.023 1 91.94 88 GLN A C 1
ATOM 734 O O . GLN A 1 88 ? -25.359 4.691 -5.055 1 91.94 88 GLN A O 1
ATOM 739 N N . ARG A 1 89 ? -26.375 4.414 -7.008 1 93.44 89 ARG A N 1
ATOM 740 C CA . ARG A 1 89 ? -26.891 5.781 -7.027 1 93.44 89 ARG A CA 1
ATOM 741 C C . ARG A 1 89 ? -27.859 6.016 -5.879 1 93.44 89 ARG A C 1
ATOM 743 O O . ARG A 1 89 ? -27.875 7.09 -5.277 1 93.44 89 ARG A O 1
ATOM 750 N N . LYS A 1 90 ? -28.625 5.047 -5.68 1 95.38 90 LYS A N 1
ATOM 751 C CA . LYS A 1 90 ? -29.594 5.129 -4.59 1 95.38 90 LYS A CA 1
ATOM 752 C C . LYS A 1 90 ? -28.891 5.379 -3.254 1 95.38 90 LYS A C 1
ATOM 754 O O . LYS A 1 90 ? -29.344 6.219 -2.469 1 95.38 90 LYS A O 1
ATOM 759 N N . ILE A 1 91 ? -27.844 4.734 -2.961 1 93.5 91 ILE A N 1
ATOM 760 C CA . ILE A 1 91 ? -27.094 4.895 -1.719 1 93.5 91 ILE A CA 1
ATOM 761 C C . ILE A 1 91 ? -26.609 6.336 -1.589 1 93.5 91 ILE A C 1
ATOM 763 O O . ILE A 1 91 ? -26.781 6.961 -0.54 1 93.5 91 ILE A O 1
ATOM 767 N N . MET A 1 92 ? -26.094 6.812 -2.668 1 91.5 92 MET A N 1
ATOM 768 C CA . MET A 1 92 ? -25.531 8.164 -2.648 1 91.5 92 MET A CA 1
ATOM 769 C C . MET A 1 92 ? -26.641 9.195 -2.416 1 91.5 92 MET A C 1
ATOM 771 O O . MET A 1 92 ? -26.438 10.164 -1.672 1 91.5 92 MET A O 1
ATOM 775 N N . ASN A 1 93 ? -27.766 8.961 -3.012 1 93.44 93 ASN A N 1
ATOM 776 C CA . ASN A 1 93 ? -28.906 9.852 -2.818 1 93.44 93 ASN A CA 1
ATOM 777 C C . ASN A 1 93 ? -29.406 9.812 -1.379 1 93.44 93 ASN A C 1
ATOM 779 O O . ASN A 1 93 ? -29.703 10.859 -0.79 1 93.44 93 ASN A O 1
ATOM 783 N N . GLU A 1 94 ? -29.453 8.633 -0.881 1 93.94 94 GLU A N 1
ATOM 784 C CA . GLU A 1 94 ? -29.922 8.492 0.496 1 93.94 94 GLU A CA 1
ATOM 785 C C . GLU A 1 94 ? -28.969 9.172 1.474 1 93.94 94 GLU A C 1
ATOM 787 O O . GLU A 1 94 ? -29.406 9.75 2.473 1 93.94 94 GLU A O 1
ATOM 792 N N . PHE A 1 95 ? -27.766 9.023 1.161 1 88.62 95 PHE A N 1
ATOM 793 C CA . PHE A 1 95 ? -26.766 9.672 2.006 1 88.62 95 PHE A CA 1
ATOM 794 C C . PHE A 1 95 ? -26.953 11.188 1.988 1 88.62 95 PHE A C 1
ATOM 796 O O . PHE A 1 95 ? -26.797 11.844 3.018 1 88.62 95 PHE A O 1
ATOM 803 N N . ARG A 1 96 ? -27.281 11.742 0.892 1 89.38 96 ARG A N 1
ATOM 804 C CA . ARG A 1 96 ? -27.562 13.172 0.767 1 89.38 96 ARG A CA 1
ATOM 805 C C . ARG A 1 96 ? -28.812 13.562 1.546 1 89.38 96 ARG A C 1
ATOM 807 O O . ARG A 1 96 ? -28.875 14.648 2.119 1 89.38 96 ARG A O 1
ATOM 814 N N . ASP A 1 97 ? -29.656 12.656 1.605 1 90.44 97 ASP A N 1
ATOM 815 C CA . ASP A 1 97 ? -30.922 12.906 2.287 1 90.44 97 ASP A CA 1
ATOM 816 C C . ASP A 1 97 ? -30.719 13.055 3.793 1 90.44 97 ASP A C 1
ATOM 818 O O . ASP A 1 97 ? -31.531 13.688 4.477 1 90.44 97 ASP A O 1
ATOM 822 N N . ILE A 1 98 ? -29.578 12.516 4.238 1 89.56 98 ILE A N 1
ATOM 823 C CA . ILE A 1 98 ? -29.344 12.617 5.676 1 89.56 98 ILE A CA 1
ATOM 824 C C . ILE A 1 98 ? -28.297 13.688 5.953 1 89.56 98 ILE A C 1
ATOM 826 O O . ILE A 1 98 ? -27.469 13.531 6.848 1 89.56 98 ILE A O 1
ATOM 830 N N . SER A 1 99 ? -28.125 14.578 5.043 1 86.88 99 SER A N 1
ATOM 831 C CA . SER A 1 99 ? -27.484 15.883 5.25 1 86.88 99 SER A CA 1
ATOM 832 C C . SER A 1 99 ? -26.016 15.844 4.871 1 86.88 99 SER A C 1
ATOM 834 O O . SER A 1 99 ? -25.25 16.75 5.219 1 86.88 99 SER A O 1
ATOM 836 N N . PHE A 1 100 ? -25.609 14.82 4.297 1 89.38 100 PHE A N 1
ATOM 837 C CA . PHE A 1 100 ? -24.234 14.82 3.803 1 89.38 100 PHE A CA 1
ATOM 838 C C . PHE A 1 100 ? -24.203 15.062 2.299 1 89.38 100 PHE A C 1
ATOM 840 O O . PHE A 1 100 ? -24.875 14.367 1.535 1 89.38 100 PHE A O 1
ATOM 847 N N . GLN A 1 101 ? -23.391 15.969 1.958 1 92.06 101 GLN A N 1
ATOM 848 C CA . GLN A 1 101 ? -23.406 16.406 0.566 1 92.06 101 GLN A CA 1
ATOM 849 C C . GLN A 1 101 ? -22.172 15.914 -0.179 1 92.06 101 GLN A C 1
ATOM 851 O O . GLN A 1 101 ? -22.219 15.703 -1.393 1 92.06 101 GLN A O 1
ATOM 856 N N . THR A 1 102 ? -21.125 15.891 0.573 1 94.75 102 THR A N 1
ATOM 857 C CA . THR A 1 102 ? -19.875 15.461 -0.053 1 94.75 102 THR A CA 1
ATOM 858 C C . THR A 1 102 ? -19.062 14.602 0.904 1 94.75 102 THR A C 1
ATOM 860 O O . THR A 1 102 ? -19.469 14.391 2.051 1 94.75 102 THR A O 1
ATOM 863 N N . GLY A 1 103 ? -18 14.008 0.383 1 95.62 103 GLY A N 1
ATOM 864 C CA . GLY A 1 103 ? -17.109 13.219 1.216 1 95.62 103 GLY A CA 1
ATOM 865 C C . GLY A 1 103 ? -15.734 13.016 0.601 1 95.62 103 GLY A C 1
ATOM 866 O O . GLY A 1 103 ? -15.508 13.398 -0.547 1 95.62 103 GLY A O 1
ATOM 867 N N . HIS A 1 104 ? -14.859 12.57 1.422 1 96 104 HIS A N 1
ATOM 868 C CA . HIS A 1 104 ? -13.461 12.344 1.069 1 96 104 HIS A CA 1
ATOM 869 C C . HIS A 1 104 ? -12.93 11.062 1.71 1 96 104 HIS A C 1
ATOM 871 O O . HIS A 1 104 ? -13.148 10.82 2.898 1 96 104 HIS A O 1
ATOM 877 N N . ALA A 1 105 ? -12.383 10.211 0.867 1 95.31 105 ALA A N 1
ATOM 878 C CA . ALA A 1 105 ? -11.875 8.93 1.339 1 95.31 105 ALA A CA 1
ATOM 879 C C . ALA A 1 105 ? -10.352 8.883 1.268 1 95.31 105 ALA A C 1
ATOM 881 O O . ALA A 1 105 ? -9.758 9.375 0.304 1 95.31 105 ALA A O 1
ATOM 882 N N . ILE A 1 106 ? -9.758 8.336 2.254 1 94.62 106 ILE A N 1
ATOM 883 C CA . ILE A 1 106 ? -8.305 8.273 2.369 1 94.62 106 ILE A CA 1
ATOM 884 C C . ILE A 1 106 ? -7.875 6.836 2.646 1 94.62 106 ILE A C 1
ATOM 886 O O . ILE A 1 106 ? -8.062 6.324 3.752 1 94.62 106 ILE A O 1
ATOM 890 N N . PRO A 1 107 ? -7.246 6.281 1.732 1 91.88 107 PRO A N 1
ATOM 891 C CA . PRO A 1 107 ? -6.805 4.895 1.901 1 91.88 107 PRO A CA 1
ATOM 892 C C . PRO A 1 107 ? -5.348 4.793 2.35 1 91.88 107 PRO A C 1
ATOM 894 O O . PRO A 1 107 ? -4.516 5.613 1.955 1 91.88 107 PRO A O 1
ATOM 897 N N . PHE A 1 108 ? -5.09 3.771 3.182 1 89.56 108 PHE A N 1
ATOM 898 C CA . PHE A 1 108 ? -3.736 3.34 3.506 1 89.56 108 PHE A CA 1
ATOM 899 C C . PHE A 1 108 ? -3.627 1.821 3.463 1 89.56 108 PHE A C 1
ATOM 901 O O . PHE A 1 108 ? -4.516 1.116 3.947 1 89.56 108 PHE A O 1
ATOM 908 N N . TYR A 1 109 ? -2.594 1.365 3.004 1 81.94 109 TYR A N 1
ATOM 909 C CA . TYR A 1 109 ? -2.377 -0.077 3.041 1 81.94 109 TYR A CA 1
ATOM 910 C C . TYR A 1 109 ? -1.991 -0.534 4.441 1 81.94 109 TYR A C 1
ATOM 912 O O . TYR A 1 109 ? -1.176 0.108 5.109 1 81.94 109 TYR A O 1
ATOM 920 N N . LEU A 1 110 ? -2.6 -1.583 4.805 1 80.31 110 LEU A N 1
ATOM 921 C CA . LEU A 1 110 ? -2.17 -2.281 6.012 1 80.31 110 LEU A CA 1
ATOM 922 C C . LEU A 1 110 ? -1.241 -3.439 5.668 1 80.31 110 LEU A C 1
ATOM 924 O O . LEU A 1 110 ? -0.254 -3.68 6.367 1 80.31 110 LEU A O 1
ATOM 928 N N . THR A 1 111 ? -1.64 -4.152 4.723 1 74.5 111 THR A N 1
ATOM 929 C CA . THR A 1 111 ? -0.9 -5.211 4.051 1 74.5 111 THR A CA 1
ATOM 930 C C . THR A 1 111 ? -1.114 -5.145 2.539 1 74.5 111 THR A C 1
ATOM 932 O O . THR A 1 111 ? -1.945 -4.375 2.059 1 74.5 111 THR A O 1
ATOM 935 N N . PRO A 1 112 ? -0.377 -5.855 1.825 1 67.56 112 PRO A N 1
ATOM 936 C CA . PRO A 1 112 ? -0.609 -5.84 0.378 1 67.56 112 PRO A CA 1
ATOM 937 C C . PRO A 1 112 ? -2.049 -6.184 0.008 1 67.56 112 PRO A C 1
ATOM 939 O O . PRO A 1 112 ? -2.533 -5.777 -1.051 1 67.56 112 PRO A O 1
ATOM 942 N N . SER A 1 113 ? -2.775 -6.812 0.913 1 68.12 113 SER A N 1
ATOM 943 C CA . SER A 1 113 ? -4.121 -7.25 0.558 1 68.12 113 SER A CA 1
ATOM 944 C C . SER A 1 113 ? -5.176 -6.516 1.377 1 68.12 113 SER A C 1
ATOM 946 O O . SER A 1 113 ? -6.375 -6.727 1.183 1 68.12 113 SER A O 1
ATOM 948 N N . MET A 1 114 ? -4.719 -5.75 2.293 1 76.81 114 MET A N 1
ATOM 949 C CA . MET A 1 114 ? -5.68 -5.082 3.168 1 76.81 114 MET A CA 1
ATOM 950 C C . MET A 1 114 ? -5.484 -3.572 3.143 1 76.81 114 MET A C 1
ATOM 952 O O . MET A 1 114 ? -4.352 -3.088 3.197 1 76.81 114 MET A O 1
ATOM 956 N N . LEU A 1 115 ? -6.609 -2.92 3.1 1 84.88 115 LEU A N 1
ATOM 957 C CA . LEU A 1 115 ? -6.617 -1.461 3.086 1 84.88 115 LEU A CA 1
ATOM 958 C C . LEU A 1 115 ? -7.336 -0.91 4.312 1 84.88 115 LEU A C 1
ATOM 960 O O . LEU A 1 115 ? -8.383 -1.424 4.707 1 84.88 115 LEU A O 1
ATOM 964 N N . LEU A 1 116 ? -6.695 -0.032 4.969 1 91.31 116 LEU A N 1
ATOM 965 C CA . LEU A 1 116 ? -7.41 0.846 5.883 1 91.31 116 LEU A CA 1
ATOM 966 C C . LEU A 1 116 ? -8.031 2.023 5.137 1 91.31 116 LEU A C 1
ATOM 968 O O . LEU A 1 116 ? -7.316 2.816 4.52 1 91.31 116 LEU A O 1
ATOM 972 N N . LEU A 1 117 ? -9.32 2.131 5.148 1 93.56 117 LEU A N 1
ATOM 973 C CA . LEU A 1 117 ? -10 3.221 4.461 1 93.56 117 LEU A CA 1
ATOM 974 C C . LEU A 1 117 ? -10.742 4.105 5.457 1 93.56 117 LEU A C 1
ATOM 976 O O . LEU A 1 117 ? -11.602 3.629 6.203 1 93.56 117 LEU A O 1
ATOM 980 N N . VAL A 1 118 ? -10.383 5.324 5.438 1 96.5 118 VAL A N 1
ATOM 981 C CA . VAL A 1 118 ? -11.102 6.312 6.23 1 96.5 118 VAL A CA 1
ATOM 982 C C . VAL A 1 118 ? -11.906 7.227 5.309 1 96.5 118 VAL A C 1
ATOM 984 O O . VAL A 1 118 ? -11.352 7.855 4.406 1 96.5 118 VAL A O 1
ATOM 987 N N . SER A 1 119 ? -13.148 7.258 5.527 1 95.56 119 SER A N 1
ATOM 988 C CA . SER A 1 119 ? -14.031 8.133 4.762 1 95.56 119 SER A CA 1
ATOM 989 C C . SER A 1 119 ? -14.672 9.188 5.656 1 95.56 119 SER A C 1
ATOM 991 O O . SER A 1 119 ? -15.195 8.867 6.727 1 95.56 119 SER A O 1
ATOM 993 N N . VAL A 1 120 ? -14.617 10.367 5.191 1 97 120 VAL A N 1
ATOM 994 C CA . VAL A 1 120 ? -15.219 11.477 5.926 1 97 120 VAL A CA 1
ATOM 995 C C . VAL A 1 120 ? -16.344 12.094 5.098 1 97 120 VAL A C 1
ATOM 997 O O . VAL A 1 120 ? -16.203 12.273 3.887 1 97 120 VAL A O 1
ATOM 1000 N N . ALA A 1 121 ? -17.422 12.352 5.754 1 96.81 121 ALA A N 1
ATOM 1001 C CA . ALA A 1 121 ? -18.578 12.984 5.129 1 96.81 121 ALA A CA 1
ATOM 1002 C C . ALA A 1 121 ? -18.797 14.391 5.68 1 96.81 121 ALA A C 1
ATOM 1004 O O . ALA A 1 121 ? -18.625 14.633 6.875 1 96.81 121 ALA A O 1
ATOM 1005 N N . SER A 1 122 ? -19.219 15.258 4.805 1 96.62 122 SER A N 1
ATOM 1006 C CA . SER A 1 122 ? -19.453 16.656 5.176 1 96.62 122 SER A CA 1
ATOM 1007 C C . SER A 1 122 ? -20.844 17.109 4.754 1 96.62 122 SER A C 1
ATOM 1009 O O . SER A 1 122 ? -21.328 16.734 3.682 1 96.62 122 SER A O 1
ATOM 1011 N N . PRO A 1 123 ? -21.469 17.906 5.582 1 94.94 123 PRO A N 1
ATOM 1012 C CA . PRO A 1 123 ? -22.734 18.531 5.152 1 94.94 123 PRO A CA 1
ATOM 1013 C C . PRO A 1 123 ? -22.516 19.641 4.117 1 94.94 123 PRO A C 1
ATOM 1015 O O . PRO A 1 123 ? -23.469 20.078 3.477 1 94.94 123 PRO A O 1
ATOM 1018 N N . GLU A 1 124 ? -21.297 20.047 3.963 1 94.38 124 GLU A N 1
ATOM 1019 C CA . GLU A 1 124 ? -20.984 21.078 2.982 1 94.38 124 GLU A CA 1
ATOM 1020 C C . GLU A 1 124 ? -20.766 20.484 1.595 1 94.38 124 GLU A C 1
ATOM 1022 O O . GLU A 1 124 ? -20.484 19.297 1.465 1 94.38 124 GLU A O 1
ATOM 1027 N N . LYS A 1 125 ? -20.844 21.297 0.607 1 92.44 125 LYS A N 1
ATOM 1028 C CA . LYS A 1 125 ? -20.781 20.859 -0.78 1 92.44 125 LYS A CA 1
ATOM 1029 C C . LYS A 1 125 ? -19.344 20.484 -1.164 1 92.44 125 LYS A C 1
ATOM 1031 O O . LYS A 1 125 ? -19.125 19.781 -2.15 1 92.44 125 LYS A O 1
ATOM 1036 N N . GLU A 1 126 ? -18.438 21.078 -0.385 1 93.88 126 GLU A N 1
ATOM 1037 C CA . GLU A 1 126 ? -17.031 20.797 -0.672 1 93.88 126 GLU A CA 1
ATOM 1038 C C . GLU A 1 126 ? -16.203 20.812 0.602 1 93.88 126 GLU A C 1
ATOM 1040 O O . GLU A 1 126 ? -16.531 21.5 1.563 1 93.88 126 GLU A O 1
ATOM 1045 N N . ILE A 1 127 ? -15.234 20.016 0.596 1 95.81 127 ILE A N 1
ATOM 1046 C CA . ILE A 1 127 ? -14.18 20.094 1.6 1 95.81 127 ILE A CA 1
ATOM 1047 C C . ILE A 1 127 ? -12.945 20.766 0.999 1 95.81 127 ILE A C 1
ATOM 1049 O O . ILE A 1 127 ? -12.43 20.312 -0.03 1 95.81 127 ILE A O 1
ATOM 1053 N N . ASP A 1 128 ? -12.531 21.75 1.625 1 95.19 128 ASP A N 1
ATOM 1054 C CA . ASP A 1 128 ? -11.445 22.531 1.027 1 95.19 128 ASP A CA 1
ATOM 1055 C C . ASP A 1 128 ? -10.117 21.797 1.146 1 95.19 128 ASP A C 1
ATOM 1057 O O . ASP A 1 128 ? -9.992 20.844 1.926 1 95.19 128 ASP A O 1
ATOM 1061 N N . PHE A 1 129 ? -9.195 22.297 0.448 1 93.19 129 PHE A N 1
ATOM 1062 C CA . PHE A 1 129 ? -7.902 21.625 0.321 1 93.19 129 PHE A CA 1
ATOM 1063 C C . PHE A 1 129 ? -7.188 21.562 1.666 1 93.19 129 PHE A C 1
ATOM 1065 O O . PHE A 1 129 ? -6.59 20.547 2.012 1 93.19 129 PHE A O 1
ATOM 1072 N N . ARG A 1 130 ? -7.199 22.641 2.312 1 93.62 130 ARG A N 1
ATOM 1073 C CA . ARG A 1 130 ? -6.523 22.688 3.605 1 93.62 130 ARG A CA 1
ATOM 1074 C C . ARG A 1 130 ? -7.074 21.625 4.547 1 93.62 130 ARG A C 1
ATOM 1076 O O . ARG A 1 130 ? -6.309 20.922 5.211 1 93.62 130 ARG A O 1
ATOM 1083 N N . THR A 1 131 ? -8.375 21.531 4.605 1 96.44 131 THR A N 1
ATOM 1084 C CA . THR A 1 131 ? -9.023 20.547 5.457 1 96.44 131 THR A CA 1
ATOM 1085 C C . THR A 1 131 ? -8.688 19.141 5 1 96.44 131 THR A C 1
ATOM 1087 O O . THR A 1 131 ? -8.391 18.266 5.82 1 96.44 131 THR A O 1
ATOM 1090 N N . LYS A 1 132 ? -8.656 18.906 3.717 1 95.88 132 LYS A N 1
ATOM 1091 C CA . LYS A 1 132 ? -8.297 17.594 3.18 1 95.88 132 LYS A CA 1
ATOM 1092 C C . LYS A 1 132 ? -6.863 17.219 3.557 1 95.88 132 LYS A C 1
ATOM 1094 O O . LYS A 1 132 ? -6.594 16.078 3.93 1 95.88 132 LYS A O 1
ATOM 1099 N N . ALA A 1 133 ? -6.023 18.188 3.449 1 93.5 133 ALA A N 1
ATOM 1100 C CA . ALA A 1 133 ? -4.625 17.953 3.801 1 93.5 133 ALA A CA 1
ATOM 1101 C C . ALA A 1 133 ? -4.488 17.594 5.277 1 93.5 133 ALA A C 1
ATOM 1103 O O . ALA A 1 133 ? -3.744 16.672 5.629 1 93.5 133 ALA A O 1
ATOM 1104 N N . LEU A 1 134 ? -5.184 18.281 6.098 1 94.81 134 LEU A N 1
ATOM 1105 C CA . LEU A 1 134 ? 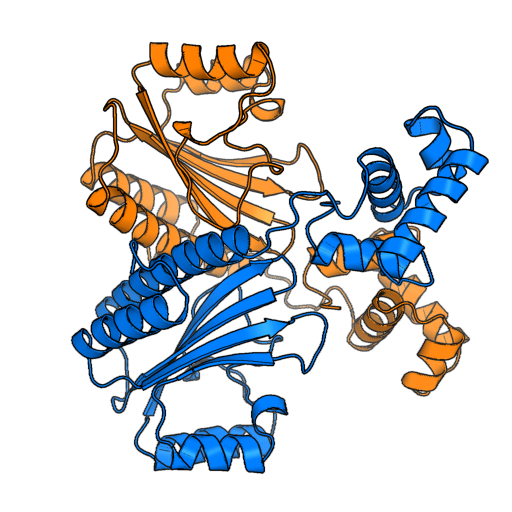-5.137 18 7.531 1 94.81 134 LEU A CA 1
ATOM 1106 C C . LEU A 1 134 ? -5.738 16.641 7.844 1 94.81 134 LEU A C 1
ATOM 1108 O O . LEU A 1 134 ? -5.215 15.906 8.68 1 94.81 134 LEU A O 1
ATOM 1112 N N . LEU A 1 135 ? -6.797 16.312 7.152 1 96.81 135 LEU A N 1
ATOM 1113 C CA . LEU A 1 135 ? -7.395 15 7.324 1 96.81 135 LEU A CA 1
ATOM 1114 C C . LEU A 1 135 ? -6.41 13.898 6.93 1 96.81 135 LEU A C 1
ATOM 1116 O O . LEU A 1 135 ? -6.293 12.883 7.621 1 96.81 135 LEU A O 1
ATOM 1120 N N . GLN A 1 136 ? -5.742 14.125 5.859 1 94.06 136 GLN A N 1
ATOM 1121 C CA . GLN A 1 136 ? -4.758 13.141 5.41 1 94.06 136 GLN A CA 1
ATOM 1122 C C . GLN A 1 136 ? -3.654 12.953 6.449 1 94.06 136 GLN A C 1
ATOM 1124 O O . GLN A 1 136 ? -3.199 11.836 6.68 1 94.06 136 GLN A O 1
ATOM 1129 N N . LEU A 1 137 ? -3.271 14.055 7.023 1 94 137 LEU A N 1
ATOM 1130 C CA . LEU A 1 137 ? -2.264 13.984 8.078 1 94 137 LEU A CA 1
ATOM 1131 C C . LEU A 1 137 ? -2.77 13.18 9.266 1 94 137 LEU A C 1
ATOM 1133 O O . LEU A 1 137 ? -2.076 12.281 9.75 1 94 137 LEU A O 1
ATOM 1137 N N . ILE A 1 138 ? -3.926 13.461 9.672 1 96.31 138 ILE A N 1
ATOM 1138 C CA . ILE A 1 138 ? -4.5 12.812 10.844 1 96.31 138 ILE A CA 1
ATOM 1139 C C . ILE A 1 138 ? -4.703 11.32 10.562 1 96.31 138 ILE A C 1
ATOM 1141 O O . ILE A 1 138 ? -4.379 10.477 11.398 1 96.31 138 ILE A O 1
ATOM 1145 N N . VAL A 1 139 ? -5.172 11.023 9.414 1 96.69 139 VAL A N 1
ATOM 1146 C CA . VAL A 1 139 ? -5.391 9.633 9.047 1 96.69 139 VAL A CA 1
ATOM 1147 C C . VAL A 1 139 ? -4.051 8.906 8.938 1 96.69 139 VAL A C 1
ATOM 1149 O O . VAL A 1 139 ? -3.939 7.738 9.328 1 96.69 139 VAL A O 1
ATOM 1152 N N . GLY A 1 140 ? -3.135 9.594 8.391 1 93.81 140 GLY A N 1
ATOM 1153 C CA . GLY A 1 140 ? -1.8 9.016 8.352 1 93.81 140 GLY A CA 1
ATOM 1154 C C . GLY A 1 140 ? -1.268 8.656 9.727 1 93.81 140 GLY A C 1
ATOM 1155 O O . GLY A 1 140 ? -0.677 7.59 9.906 1 93.81 140 GLY A O 1
ATOM 1156 N N . GLN A 1 141 ? -1.425 9.547 10.664 1 94 141 GLN A N 1
ATOM 1157 C CA . GLN A 1 141 ? -1.017 9.266 12.031 1 94 141 GLN A CA 1
ATOM 1158 C C . GLN A 1 141 ? -1.833 8.117 12.625 1 94 141 GLN A C 1
ATOM 1160 O O . GLN A 1 141 ? -1.295 7.273 13.344 1 94 141 GLN A O 1
ATOM 1165 N N . TYR A 1 142 ? -3.092 8.117 12.375 1 96.44 142 TYR A N 1
ATOM 1166 C CA . TYR A 1 142 ? -3.953 7.023 12.805 1 96.44 142 TYR A CA 1
ATOM 1167 C C . TYR A 1 142 ? -3.445 5.688 12.266 1 96.44 142 TYR A C 1
ATOM 1169 O O . TYR A 1 142 ? -3.318 4.719 13.016 1 96.44 142 TYR A O 1
ATOM 1177 N N . HIS A 1 143 ? -3.172 5.703 10.992 1 94.62 143 HIS A N 1
ATOM 1178 C CA . HIS A 1 143 ? -2.678 4.504 10.328 1 94.62 143 HIS A CA 1
ATOM 1179 C C . HIS A 1 143 ? -1.396 4 10.984 1 94.62 143 HIS A C 1
ATOM 1181 O O . HIS A 1 143 ? -1.268 2.807 11.266 1 94.62 143 HIS A O 1
ATOM 1187 N N . THR A 1 144 ? -0.527 4.895 11.211 1 91.5 144 THR A N 1
ATOM 1188 C CA . THR A 1 144 ? 0.75 4.543 11.828 1 91.5 144 THR A CA 1
ATOM 1189 C C . THR A 1 144 ? 0.536 3.898 13.195 1 91.5 144 THR A C 1
ATOM 1191 O O . THR A 1 144 ? 1.083 2.83 13.477 1 91.5 144 THR A O 1
ATOM 1194 N N . ARG A 1 145 ? -0.228 4.52 13.961 1 93.06 145 ARG A N 1
ATOM 1195 C CA . ARG A 1 145 ? -0.461 4 15.305 1 93.06 145 ARG A CA 1
ATOM 1196 C C . ARG A 1 145 ? -1.249 2.695 15.258 1 93.06 145 ARG A C 1
ATOM 1198 O O . ARG A 1 145 ? -0.988 1.778 16.031 1 93.06 145 ARG A O 1
ATOM 1205 N N . TYR A 1 146 ? -2.199 2.607 14.43 1 94 146 TYR A N 1
ATOM 1206 C CA . TYR A 1 146 ? -2.977 1.384 14.273 1 94 146 TYR A CA 1
ATOM 1207 C C . TYR A 1 146 ? -2.072 0.198 13.961 1 94 146 TYR A C 1
ATOM 1209 O O . TYR A 1 146 ? -2.211 -0.871 14.562 1 94 146 TYR A O 1
ATOM 1217 N N . CYS A 1 147 ? -1.182 0.427 13.031 1 88.94 147 CYS A N 1
ATOM 1218 C CA . CYS A 1 147 ? -0.245 -0.625 12.656 1 88.94 147 CYS A CA 1
ATOM 1219 C C . CYS A 1 147 ? 0.627 -1.031 13.836 1 88.94 147 CYS A C 1
ATOM 1221 O O . CYS A 1 147 ? 0.893 -2.217 14.039 1 88.94 147 CYS A O 1
ATOM 1223 N N . GLN A 1 148 ? 1.067 -0.074 14.562 1 87 148 GLN A N 1
ATOM 1224 C CA . GLN A 1 148 ? 1.89 -0.358 15.734 1 87 148 GLN A CA 1
ATOM 1225 C C . GLN A 1 148 ? 1.122 -1.193 16.75 1 87 148 GLN A C 1
ATOM 1227 O O . GLN A 1 148 ? 1.658 -2.158 17.297 1 87 148 GLN A O 1
ATOM 1232 N N . LEU A 1 149 ? -0.085 -0.838 16.969 1 88.81 149 LEU A N 1
ATOM 1233 C CA . LEU A 1 149 ? -0.92 -1.55 17.938 1 88.81 149 LEU A CA 1
ATOM 1234 C C . LEU A 1 149 ? -1.233 -2.959 17.438 1 88.81 149 LEU A C 1
ATOM 1236 O O . LEU A 1 149 ? -1.239 -3.908 18.234 1 88.81 149 LEU A O 1
ATOM 1240 N N . ALA A 1 150 ? -1.51 -3.053 16.172 1 81.5 150 ALA A N 1
ATOM 1241 C CA . ALA A 1 150 ? -1.8 -4.355 15.586 1 81.5 150 ALA A CA 1
ATOM 1242 C C . ALA A 1 150 ? -0.604 -5.297 15.719 1 81.5 150 ALA A C 1
ATOM 1244 O O . ALA A 1 150 ? -0.772 -6.492 15.961 1 81.5 150 ALA A O 1
ATOM 1245 N N . LYS A 1 151 ? 0.511 -4.812 15.461 1 76.06 151 LYS A N 1
ATOM 1246 C CA . LYS A 1 151 ? 1.729 -5.605 15.602 1 76.06 151 LYS A CA 1
ATOM 1247 C C . LYS A 1 151 ? 1.919 -6.07 17.047 1 76.06 151 LYS A C 1
ATOM 1249 O O . LYS A 1 151 ? 2.322 -7.211 17.281 1 76.06 151 LYS A O 1
ATOM 1254 N N . LEU A 1 152 ? 1.705 -5.188 17.938 1 68.56 152 LEU A N 1
ATOM 1255 C CA . LEU A 1 152 ? 1.842 -5.5 19.359 1 68.56 152 LEU A CA 1
ATOM 1256 C C . LEU A 1 152 ? 0.874 -6.605 19.766 1 68.56 152 LEU A C 1
ATOM 1258 O O . LEU A 1 152 ? 1.202 -7.445 20.609 1 68.56 152 LEU A O 1
ATOM 1262 N N . LEU A 1 153 ? -0.231 -6.559 19.109 1 63.44 153 LEU A N 1
ATOM 1263 C CA . LEU A 1 153 ? -1.275 -7.516 19.469 1 63.44 153 LEU A CA 1
ATOM 1264 C C . LEU A 1 153 ? -1.034 -8.859 18.797 1 63.44 153 LEU A C 1
ATOM 1266 O O . LEU A 1 153 ? -1.538 -9.891 19.25 1 63.44 153 LEU A O 1
ATOM 1270 N N . ARG A 1 154 ? -0.505 -8.773 17.625 1 63.5 154 ARG A N 1
ATOM 1271 C CA . ARG A 1 154 ? -0.216 -10.031 16.938 1 63.5 154 ARG A CA 1
ATOM 1272 C C . ARG A 1 154 ? 0.858 -10.82 17.688 1 63.5 154 ARG A C 1
ATOM 1274 O O . ARG A 1 154 ? 1.079 -12 17.391 1 63.5 154 ARG A O 1
ATOM 1281 N N . HIS A 1 155 ? 0.924 -10.867 19.047 1 51.84 155 HIS A N 1
ATOM 1282 C CA . HIS A 1 155 ? 1.798 -11.586 19.969 1 51.84 155 HIS A CA 1
ATOM 1283 C C . HIS A 1 155 ? 2.715 -12.547 19.219 1 51.84 155 HIS A C 1
ATOM 1285 O O . HIS A 1 155 ? 3.641 -13.117 19.797 1 51.84 155 HIS A O 1
ATOM 1291 N N . ASP A 1 156 ? 2.406 -13.297 18.141 1 48.53 156 ASP A N 1
ATOM 1292 C CA . ASP A 1 156 ? 3.057 -14.516 17.656 1 48.53 156 ASP A CA 1
ATOM 1293 C C . ASP A 1 156 ? 4.141 -14.195 16.641 1 48.53 156 ASP A C 1
ATOM 1295 O O . ASP A 1 156 ? 3.842 -13.852 15.492 1 48.53 156 ASP A O 1
ATOM 1299 N N . ASP A 1 157 ? 5.25 -13.781 17.219 1 50.5 157 ASP A N 1
ATOM 1300 C CA . ASP A 1 157 ? 6.52 -13.492 16.547 1 50.5 157 ASP A CA 1
ATOM 1301 C C . ASP A 1 157 ? 6.898 -14.617 15.586 1 50.5 157 ASP A C 1
ATOM 1303 O O . ASP A 1 157 ? 7.973 -14.586 14.984 1 50.5 157 ASP A O 1
ATOM 1307 N N . ARG A 1 158 ? 6.387 -15.773 15.883 1 50.19 158 ARG A N 1
ATOM 1308 C CA . ARG A 1 158 ? 6.926 -16.891 15.109 1 50.19 158 ARG A CA 1
ATOM 1309 C C . ARG A 1 158 ? 6.555 -16.766 13.633 1 50.19 158 ARG A C 1
ATOM 1311 O O . ARG A 1 158 ? 5.387 -16.547 13.297 1 50.19 158 ARG A O 1
ATOM 1318 N N . PRO A 1 159 ? 7.617 -16.734 12.891 1 58.62 159 PRO A N 1
ATOM 1319 C CA . PRO A 1 159 ? 7.297 -16.719 11.461 1 58.62 159 PRO A CA 1
ATOM 1320 C C . PRO A 1 159 ? 6.367 -17.859 11.055 1 58.62 159 PRO A C 1
ATOM 1322 O O . PRO A 1 159 ? 6.609 -19.016 11.406 1 58.62 159 PRO A O 1
ATOM 1325 N N . LEU A 1 160 ? 5.156 -17.672 10.594 1 66.75 160 LEU A N 1
ATOM 1326 C CA . LEU A 1 160 ? 4.203 -18.656 10.086 1 66.75 160 LEU A CA 1
ATOM 1327 C C . LEU A 1 160 ? 4.879 -19.641 9.133 1 66.75 160 LEU A C 1
ATOM 1329 O O . LEU A 1 160 ? 4.531 -20.812 9.094 1 66.75 160 LEU A O 1
ATOM 1333 N N . VAL A 1 161 ? 5.93 -19.125 8.508 1 82.12 161 VAL A N 1
ATOM 1334 C CA . VAL A 1 161 ? 6.648 -19.906 7.516 1 82.12 161 VAL A CA 1
ATOM 1335 C C . VAL A 1 161 ? 8.148 -19.797 7.75 1 82.12 161 VAL A C 1
ATOM 1337 O O . VAL A 1 161 ? 8.641 -18.719 8.125 1 82.12 161 VAL A O 1
ATOM 1340 N N . THR A 1 162 ? 8.906 -20.922 7.68 1 84.5 162 THR A N 1
ATOM 1341 C CA . THR A 1 162 ? 10.352 -20.906 7.844 1 84.5 162 THR A CA 1
ATOM 1342 C C . THR A 1 162 ? 11.023 -20.188 6.68 1 84.5 162 THR A C 1
ATOM 1344 O O . THR A 1 162 ? 10.383 -19.922 5.66 1 84.5 162 THR A O 1
ATOM 1347 N N . GLU A 1 163 ? 12.25 -19.922 6.867 1 84.31 163 GLU A N 1
ATOM 1348 C CA . GLU A 1 163 ? 13.008 -19.219 5.828 1 84.31 163 GLU A CA 1
ATOM 1349 C C . GLU A 1 163 ? 13.078 -20.047 4.551 1 84.31 163 GLU A C 1
ATOM 1351 O O . GLU A 1 163 ? 12.922 -19.516 3.449 1 84.31 163 GLU A O 1
ATOM 1356 N N . ARG A 1 164 ? 13.266 -21.297 4.734 1 89.44 164 ARG A N 1
ATOM 1357 C CA . ARG A 1 164 ? 13.391 -22.172 3.574 1 89.44 164 ARG A CA 1
ATOM 1358 C C . ARG A 1 164 ? 12.055 -22.297 2.846 1 89.44 164 ARG A C 1
ATOM 1360 O O . ARG A 1 164 ? 12.016 -22.344 1.613 1 89.44 164 ARG A O 1
ATOM 1367 N N . GLU A 1 165 ? 11.008 -22.375 3.604 1 91.19 165 GLU A N 1
ATOM 1368 C CA . GLU A 1 165 ? 9.68 -22.422 3.014 1 91.19 165 GLU A CA 1
ATOM 1369 C C . GLU A 1 165 ? 9.391 -21.141 2.227 1 91.19 165 GLU A C 1
ATOM 1371 O O . GLU A 1 165 ? 8.836 -21.188 1.127 1 91.19 165 GLU A O 1
ATOM 1376 N N . GLN A 1 166 ? 9.812 -20.078 2.77 1 88.06 166 GLN A N 1
ATOM 1377 C CA . GLN A 1 166 ? 9.641 -18.797 2.1 1 88.06 166 GLN A CA 1
ATOM 1378 C C . GLN A 1 166 ? 10.438 -18.75 0.798 1 88.06 166 GLN A C 1
ATOM 1380 O O . GLN A 1 166 ? 9.938 -18.266 -0.222 1 88.06 166 GLN A O 1
ATOM 1385 N N . GLU A 1 167 ? 11.586 -19.234 0.879 1 88.88 167 GLU A N 1
ATOM 1386 C CA . GLU A 1 167 ? 12.438 -19.25 -0.306 1 88.88 167 GLU A CA 1
ATOM 1387 C C . GLU A 1 167 ? 11.82 -20.094 -1.416 1 88.88 167 GLU A C 1
ATOM 1389 O O . GLU A 1 167 ? 11.789 -19.672 -2.576 1 88.88 167 GLU A O 1
ATOM 1394 N N . CYS A 1 168 ? 11.367 -21.219 -1.047 1 94 168 CYS A N 1
ATOM 1395 C CA . CYS A 1 168 ? 10.727 -22.094 -2.025 1 94 168 CYS A CA 1
ATOM 1396 C C . CYS A 1 168 ? 9.523 -21.391 -2.658 1 94 168 CYS A C 1
ATOM 1398 O O . CYS A 1 168 ? 9.367 -21.406 -3.881 1 94 168 CYS A O 1
ATOM 1400 N N . LEU A 1 169 ? 8.727 -20.75 -1.832 1 91.62 169 LEU A N 1
ATOM 1401 C CA . LEU A 1 169 ? 7.535 -20.062 -2.314 1 91.62 169 LEU A CA 1
ATOM 1402 C C . LEU A 1 169 ? 7.906 -18.922 -3.254 1 91.62 169 LEU A C 1
ATOM 1404 O O . LEU A 1 169 ? 7.223 -18.688 -4.25 1 91.62 169 LEU A O 1
ATOM 1408 N N . LEU A 1 170 ? 8.938 -18.281 -2.9 1 87.69 170 LEU A N 1
ATOM 1409 C CA . LEU A 1 170 ? 9.391 -17.156 -3.715 1 87.69 170 LEU A CA 1
ATOM 1410 C C . LEU A 1 170 ? 9.75 -17.625 -5.125 1 87.69 170 LEU A C 1
ATOM 1412 O O . LEU A 1 170 ? 9.383 -16.969 -6.105 1 87.69 170 LEU A O 1
ATOM 1416 N N . TRP A 1 171 ? 10.445 -18.703 -5.207 1 90.62 171 TRP A N 1
ATOM 1417 C CA . TRP A 1 171 ? 10.852 -19.203 -6.516 1 90.62 171 TRP A CA 1
ATOM 1418 C C . TRP A 1 171 ? 9.648 -19.734 -7.285 1 90.62 171 TRP A C 1
ATOM 1420 O O . TRP A 1 171 ? 9.562 -19.578 -8.508 1 90.62 171 TRP A O 1
ATOM 1430 N N . VAL A 1 172 ? 8.703 -20.359 -6.598 1 93.25 172 VAL A N 1
ATOM 1431 C CA . VAL A 1 172 ? 7.457 -20.766 -7.234 1 93.25 172 VAL A CA 1
ATOM 1432 C C . VAL A 1 172 ? 6.746 -19.531 -7.797 1 93.25 172 VAL A C 1
ATOM 1434 O O . VAL A 1 172 ? 6.273 -19.547 -8.938 1 93.25 172 VAL A O 1
ATOM 1437 N N . ALA A 1 173 ? 6.734 -18.516 -7.035 1 90.31 173 ALA A N 1
ATOM 1438 C CA . ALA A 1 173 ? 6.086 -17.266 -7.434 1 90.31 173 ALA A CA 1
ATOM 1439 C C . ALA A 1 173 ? 6.734 -16.688 -8.688 1 90.31 173 ALA A C 1
ATOM 1441 O O . ALA A 1 173 ? 6.07 -16.016 -9.484 1 90.31 173 ALA A O 1
ATOM 1442 N N . GLN A 1 174 ? 8 -16.969 -8.852 1 87.06 174 GLN A N 1
ATOM 1443 C CA . GLN A 1 174 ? 8.75 -16.469 -10 1 87.06 174 GLN A CA 1
ATOM 1444 C C . GLN A 1 174 ? 8.656 -17.438 -11.18 1 87.06 174 GLN A C 1
ATOM 1446 O O . GLN A 1 174 ? 9.336 -17.266 -12.188 1 87.06 174 GLN A O 1
ATOM 1451 N N . GLY A 1 175 ? 7.871 -18.469 -10.977 1 90.44 175 GLY A N 1
ATOM 1452 C CA . GLY A 1 175 ? 7.559 -19.375 -12.078 1 90.44 175 GLY A CA 1
ATOM 1453 C C . GLY A 1 175 ? 8.492 -20.562 -12.156 1 90.44 175 GLY A C 1
ATOM 1454 O O . GLY A 1 175 ? 8.453 -21.328 -13.125 1 90.44 175 GLY A O 1
ATOM 1455 N N . LYS A 1 176 ? 9.367 -20.688 -11.18 1 93.44 176 LYS A N 1
ATOM 1456 C CA . LYS A 1 176 ? 10.297 -21.812 -11.203 1 93.44 176 LYS A CA 1
ATOM 1457 C C . LYS A 1 176 ? 9.617 -23.109 -10.766 1 93.44 176 LYS A C 1
ATOM 1459 O O . LYS A 1 176 ? 8.805 -23.094 -9.836 1 93.44 176 LYS A O 1
ATOM 1464 N N . ASP A 1 177 ? 9.945 -24.156 -11.445 1 94.56 177 ASP A N 1
ATOM 1465 C CA . ASP A 1 177 ? 9.398 -25.438 -11.031 1 94.56 177 ASP A CA 1
ATOM 1466 C C . ASP A 1 177 ? 10.25 -26.078 -9.93 1 94.56 177 ASP A C 1
ATOM 1468 O O . ASP A 1 177 ? 11.219 -25.469 -9.461 1 94.56 177 ASP A O 1
ATOM 1472 N N . THR A 1 178 ? 9.812 -27.281 -9.539 1 96.12 178 THR A N 1
ATOM 1473 C CA . THR A 1 178 ? 10.453 -27.969 -8.414 1 96.12 178 THR A CA 1
ATOM 1474 C C . THR A 1 178 ? 11.93 -28.203 -8.695 1 96.12 178 THR A C 1
ATOM 1476 O O . THR A 1 178 ? 12.781 -27.953 -7.84 1 96.12 178 THR A O 1
ATOM 1479 N N . THR A 1 179 ? 12.219 -28.641 -9.891 1 97 179 THR A N 1
ATOM 1480 C CA . THR A 1 179 ? 13.586 -28.969 -10.258 1 97 179 THR A CA 1
ATOM 1481 C C . THR A 1 179 ? 14.453 -27.703 -10.297 1 97 179 THR A C 1
ATOM 1483 O O . THR A 1 179 ? 15.562 -27.688 -9.766 1 97 179 THR A O 1
ATOM 1486 N N . GLU A 1 180 ? 13.969 -26.703 -10.891 1 96.12 180 GLU A N 1
ATOM 1487 C CA . GLU A 1 180 ? 14.672 -25.438 -10.945 1 96.12 180 GLU A CA 1
ATOM 1488 C C . GLU A 1 180 ? 14.914 -24.875 -9.547 1 96.12 180 GLU A C 1
ATOM 1490 O O . GLU A 1 180 ? 16.016 -24.422 -9.234 1 96.12 180 GLU A O 1
ATOM 1495 N N . THR A 1 181 ? 13.883 -24.906 -8.727 1 95.25 181 THR A N 1
ATOM 1496 C CA . THR A 1 181 ? 13.984 -24.422 -7.359 1 95.25 181 THR A CA 1
ATOM 1497 C C . THR A 1 181 ? 15.062 -25.188 -6.59 1 95.25 181 THR A C 1
ATOM 1499 O O . THR A 1 181 ? 15.875 -24.578 -5.891 1 95.25 181 THR A O 1
ATOM 1502 N N . GLY A 1 182 ? 15.047 -26.484 -6.734 1 96.56 182 GLY A N 1
ATOM 1503 C CA . GLY A 1 182 ? 16.062 -27.312 -6.098 1 96.56 182 GLY A CA 1
ATOM 1504 C C . GLY A 1 182 ? 17.469 -26.938 -6.508 1 96.56 182 GLY A C 1
ATOM 1505 O O . GLY A 1 182 ? 18.359 -26.844 -5.66 1 96.56 182 GLY A O 1
ATOM 1506 N N . SER A 1 183 ? 17.672 -26.734 -7.742 1 96.81 183 SER A N 1
ATOM 1507 C CA . SER A 1 183 ? 18.969 -26.359 -8.273 1 96.81 183 SER A CA 1
ATOM 1508 C C . SER A 1 183 ? 19.422 -25.016 -7.715 1 96.81 183 SER A C 1
ATOM 1510 O O . SER A 1 183 ? 20.594 -24.859 -7.316 1 96.81 183 SER A O 1
ATOM 1512 N N . ILE A 1 184 ? 18.531 -24.109 -7.68 1 92.94 184 ILE A N 1
ATOM 1513 C CA . ILE A 1 184 ? 18.844 -22.75 -7.227 1 92.94 184 ILE A CA 1
ATOM 1514 C C . ILE A 1 184 ? 19.234 -22.781 -5.754 1 92.94 184 ILE A C 1
ATOM 1516 O O . ILE A 1 184 ? 20.188 -22.109 -5.352 1 92.94 184 ILE A O 1
ATOM 1520 N N . LEU A 1 185 ? 18.531 -23.594 -4.984 1 94.44 185 LEU A N 1
ATOM 1521 C CA . LEU A 1 185 ? 18.719 -23.609 -3.539 1 94.44 185 LEU A CA 1
ATOM 1522 C C . LEU A 1 185 ? 19.688 -24.703 -3.117 1 94.44 185 LEU A C 1
ATOM 1524 O O . LEU A 1 185 ? 20 -24.844 -1.934 1 94.44 185 LEU A O 1
ATOM 1528 N N . SER A 1 186 ? 20.109 -25.469 -4.082 1 96.5 186 SER A N 1
ATOM 1529 C CA . SER A 1 186 ? 21.031 -26.562 -3.844 1 96.5 186 SER A CA 1
ATOM 1530 C C . SER A 1 186 ? 20.438 -27.594 -2.891 1 96.5 186 SER A C 1
ATOM 1532 O O . SER A 1 186 ? 21.078 -28 -1.922 1 96.5 186 SER A O 1
ATOM 1534 N N . ILE A 1 187 ? 19.188 -27.969 -3.152 1 96.81 187 ILE A N 1
ATOM 1535 C CA . ILE A 1 187 ? 18.5 -29.031 -2.428 1 96.81 187 ILE A CA 1
ATOM 1536 C C . ILE A 1 187 ? 17.766 -29.938 -3.416 1 96.81 187 ILE A C 1
ATOM 1538 O O . ILE A 1 187 ? 17.625 -29.594 -4.59 1 96.81 187 ILE A O 1
ATOM 1542 N N . SER A 1 188 ? 17.406 -31.078 -2.945 1 97.38 188 SER A N 1
ATOM 1543 C CA . SER A 1 188 ? 16.781 -32.062 -3.824 1 97.38 188 SER A CA 1
ATOM 1544 C C . SER A 1 188 ? 15.344 -31.688 -4.141 1 97.38 188 SER A C 1
ATOM 1546 O O . SER A 1 188 ? 14.719 -30.938 -3.395 1 97.38 188 SER A O 1
ATOM 1548 N N . ASP A 1 189 ? 14.844 -32.312 -5.152 1 97.25 189 ASP A N 1
ATOM 1549 C CA . ASP A 1 189 ? 13.438 -32.125 -5.504 1 97.25 189 ASP A CA 1
ATOM 1550 C C . ASP A 1 189 ? 12.523 -32.531 -4.355 1 97.25 189 ASP A C 1
ATOM 1552 O O . ASP A 1 189 ? 11.516 -31.891 -4.082 1 97.25 189 ASP A O 1
ATOM 1556 N N . ASN A 1 190 ? 12.93 -33.594 -3.789 1 97.38 190 ASN A N 1
ATOM 1557 C CA . ASN A 1 190 ? 12.109 -34.094 -2.697 1 97.38 190 ASN A CA 1
ATOM 1558 C C . ASN A 1 190 ? 12.062 -33.125 -1.521 1 97.38 190 ASN A C 1
ATOM 1560 O O . ASN A 1 190 ? 11.016 -32.969 -0.893 1 97.38 190 ASN A O 1
ATOM 1564 N N . THR A 1 191 ? 13.102 -32.531 -1.237 1 97.38 191 THR A N 1
ATOM 1565 C CA . THR A 1 191 ? 13.156 -31.562 -0.167 1 97.38 191 THR A CA 1
ATOM 1566 C C . THR A 1 191 ? 12.312 -30.328 -0.513 1 97.38 191 THR A C 1
ATOM 1568 O O . THR A 1 191 ? 11.609 -29.797 0.344 1 97.38 191 THR A O 1
ATOM 1571 N N . VAL A 1 192 ? 12.359 -29.922 -1.753 1 97.19 192 VAL A N 1
ATOM 1572 C CA . VAL A 1 192 ? 11.523 -28.812 -2.205 1 97.19 192 VAL A CA 1
ATOM 1573 C C . VAL A 1 192 ? 10.047 -29.156 -2.006 1 97.19 192 VAL A C 1
ATOM 1575 O O . VAL A 1 192 ? 9.281 -28.359 -1.456 1 97.19 192 VAL A O 1
ATOM 1578 N N . LYS A 1 193 ? 9.711 -30.359 -2.463 1 96.94 193 LYS A N 1
ATOM 1579 C CA . LYS A 1 193 ? 8.32 -30.797 -2.344 1 96.94 193 LYS A CA 1
ATOM 1580 C C . LYS A 1 193 ? 7.883 -30.844 -0.884 1 96.94 193 LYS A C 1
ATOM 1582 O O . LYS A 1 193 ? 6.75 -30.469 -0.562 1 96.94 193 LYS A O 1
ATOM 1587 N N . HIS A 1 194 ? 8.781 -31.266 -0.099 1 96.69 194 HIS A N 1
ATOM 1588 C CA . HIS A 1 194 ? 8.484 -31.328 1.327 1 96.69 194 HIS A CA 1
ATOM 1589 C C . HIS A 1 194 ? 8.234 -29.922 1.896 1 96.69 194 HIS A C 1
ATOM 1591 O O . HIS A 1 194 ? 7.254 -29.703 2.605 1 96.69 194 HIS A O 1
ATOM 1597 N N . HIS A 1 195 ? 9.039 -28.969 1.59 1 96.25 195 HIS A N 1
ATOM 1598 C CA . HIS A 1 195 ? 8.875 -27.594 2.059 1 96.25 195 HIS A CA 1
ATOM 1599 C C . HIS A 1 195 ? 7.566 -26.984 1.559 1 96.25 195 HIS A C 1
ATOM 1601 O O . HIS A 1 195 ? 6.859 -26.328 2.314 1 96.25 195 HIS A O 1
ATOM 1607 N N . LEU A 1 196 ? 7.285 -27.266 0.325 1 95.75 196 LEU A N 1
ATOM 1608 C CA . LEU A 1 196 ? 6.074 -26.703 -0.267 1 95.75 196 LEU A CA 1
ATOM 1609 C C . LEU A 1 196 ? 4.828 -27.328 0.345 1 95.75 196 LEU A C 1
ATOM 1611 O O . LEU A 1 196 ? 3.834 -26.625 0.583 1 95.75 196 LEU A O 1
ATOM 1615 N N . LYS A 1 197 ? 4.918 -28.578 0.537 1 95.88 197 LYS A N 1
ATOM 1616 C CA . LYS A 1 197 ? 3.805 -29.25 1.199 1 95.88 197 LYS A CA 1
ATOM 1617 C C . LYS A 1 197 ? 3.576 -28.688 2.6 1 95.88 197 LYS A C 1
ATOM 1619 O O . LYS A 1 197 ? 2.438 -28.422 2.994 1 95.88 197 LYS A O 1
ATOM 1624 N N . ASN A 1 198 ? 4.633 -28.5 3.334 1 95.12 198 ASN A N 1
ATOM 1625 C CA . ASN A 1 198 ? 4.555 -27.953 4.684 1 95.12 198 ASN A CA 1
ATOM 1626 C C . ASN A 1 198 ? 3.953 -26.547 4.691 1 95.12 198 ASN A C 1
ATOM 1628 O O . ASN A 1 198 ? 3.08 -26.25 5.504 1 95.12 198 ASN A O 1
ATOM 1632 N N . VAL A 1 199 ? 4.395 -25.797 3.779 1 93.44 199 VAL A N 1
ATOM 1633 C CA . VAL A 1 199 ? 3.943 -24.422 3.766 1 93.44 199 VAL A CA 1
ATOM 1634 C C . VAL A 1 199 ? 2.475 -24.359 3.348 1 93.44 199 VAL A C 1
ATOM 1636 O O . VAL A 1 199 ? 1.709 -23.531 3.865 1 93.44 199 VAL A O 1
ATOM 1639 N N . MET A 1 200 ? 2.107 -25.172 2.43 1 93.56 200 MET A N 1
ATOM 1640 C CA . MET A 1 200 ? 0.704 -25.234 2.029 1 93.56 200 MET A CA 1
ATOM 1641 C C . MET A 1 200 ? -0.181 -25.641 3.203 1 93.56 200 MET A C 1
ATOM 1643 O O . MET A 1 200 ? -1.255 -25.062 3.402 1 93.56 200 MET A O 1
ATOM 1647 N N . GLN A 1 201 ? 0.279 -26.531 3.965 1 93.31 201 GLN A N 1
ATOM 1648 C CA . GLN A 1 201 ? -0.457 -26.953 5.148 1 93.31 201 GLN A CA 1
ATOM 1649 C C . GLN A 1 201 ? -0.546 -25.828 6.18 1 93.31 201 GLN A C 1
ATOM 1651 O O . GLN A 1 201 ? -1.621 -25.562 6.719 1 93.31 201 GLN A O 1
ATOM 1656 N N . LYS A 1 202 ? 0.552 -25.172 6.383 1 91.06 202 LYS A N 1
ATOM 1657 C CA . LYS A 1 202 ? 0.605 -24.078 7.355 1 91.06 202 LYS A CA 1
ATOM 1658 C C . LYS A 1 202 ? -0.319 -22.938 6.949 1 91.06 202 LYS A C 1
ATOM 1660 O O . LYS A 1 202 ? -0.93 -22.281 7.805 1 91.06 202 LYS A O 1
ATOM 1665 N N . LEU A 1 203 ? -0.447 -22.797 5.617 1 88.31 203 LEU A N 1
ATOM 1666 C CA . LEU A 1 203 ? -1.213 -21.672 5.109 1 88.31 203 LEU A CA 1
ATOM 1667 C C . LEU A 1 203 ? -2.641 -22.078 4.77 1 88.31 203 LEU A C 1
ATOM 1669 O O . LEU A 1 203 ? -3.455 -21.25 4.367 1 88.31 203 LEU A O 1
ATOM 1673 N N . GLY A 1 204 ? -2.973 -23.359 4.855 1 89.94 204 GLY A N 1
ATOM 1674 C CA . GLY A 1 204 ? -4.305 -23.875 4.562 1 89.94 204 GLY A CA 1
ATOM 1675 C C . GLY A 1 204 ? -4.645 -23.828 3.084 1 89.94 204 GLY A C 1
ATOM 1676 O O . GLY A 1 204 ? -5.773 -23.5 2.711 1 89.94 204 GLY A O 1
ATOM 1677 N N . CYS A 1 205 ? -3.621 -24.031 2.303 1 91.75 205 CYS A N 1
ATOM 1678 C CA . CYS A 1 205 ? -3.803 -23.969 0.857 1 91.75 205 CYS A CA 1
ATOM 1679 C C . CYS A 1 205 ? -3.721 -25.359 0.238 1 91.75 205 CYS A C 1
ATOM 1681 O O . CYS A 1 205 ? -3.049 -26.25 0.772 1 91.75 205 CYS A O 1
ATOM 1683 N N . HIS A 1 206 ? -4.344 -25.516 -0.851 1 90.94 206 HIS A N 1
ATOM 1684 C CA . HIS A 1 206 ? -4.395 -26.859 -1.412 1 90.94 206 HIS A CA 1
ATOM 1685 C C . HIS A 1 206 ? -3.52 -26.969 -2.656 1 90.94 206 HIS A C 1
ATOM 1687 O O . HIS A 1 206 ? -3.354 -28.062 -3.211 1 90.94 206 HIS A O 1
ATOM 1693 N N . ASN A 1 207 ? -3.021 -25.844 -3.127 1 93.5 207 ASN A N 1
ATOM 1694 C CA . ASN A 1 207 ? -2.08 -25.891 -4.238 1 93.5 207 ASN A CA 1
ATOM 1695 C C . ASN A 1 207 ? -1.075 -24.75 -4.168 1 93.5 207 ASN A C 1
ATOM 1697 O O . ASN A 1 207 ? -1.172 -23.891 -3.293 1 93.5 207 ASN A O 1
ATOM 1701 N N . ARG A 1 208 ? -0.127 -24.766 -5.062 1 92.56 208 ARG A N 1
ATOM 1702 C CA . ARG A 1 208 ? 1.014 -23.859 -5 1 92.56 208 ARG A CA 1
ATOM 1703 C C . ARG A 1 208 ? 0.589 -22.422 -5.293 1 92.56 208 ARG A C 1
ATOM 1705 O O . ARG A 1 208 ? 1.089 -21.484 -4.676 1 92.56 208 ARG A O 1
ATOM 1712 N N . VAL A 1 209 ? -0.32 -22.297 -6.199 1 91.56 209 VAL A N 1
ATOM 1713 C CA . VAL A 1 209 ? -0.74 -20.953 -6.578 1 91.56 209 VAL A CA 1
ATOM 1714 C C . VAL A 1 209 ? -1.403 -20.266 -5.387 1 91.56 209 VAL A C 1
ATOM 1716 O O . VAL A 1 209 ? -1.067 -19.125 -5.055 1 91.56 209 VAL A O 1
ATOM 1719 N N . GLN A 1 210 ? -2.248 -20.953 -4.785 1 90.19 210 GLN A N 1
ATOM 1720 C CA . GLN A 1 210 ? -2.93 -20.406 -3.611 1 90.19 210 GLN A CA 1
ATOM 1721 C C . GLN A 1 210 ? -1.938 -20.078 -2.502 1 90.19 210 GLN A C 1
ATOM 1723 O O . GLN A 1 210 ? -2.08 -19.062 -1.822 1 90.19 210 GLN A O 1
ATOM 1728 N N . ALA A 1 211 ? -1.008 -20.938 -2.334 1 91.44 211 ALA A N 1
ATOM 1729 C CA . ALA A 1 211 ? -0 -20.719 -1.3 1 91.44 211 ALA A CA 1
ATOM 1730 C C . ALA A 1 211 ? 0.809 -19.453 -1.581 1 91.44 211 ALA A C 1
ATOM 1732 O O . ALA A 1 211 ? 1.06 -18.656 -0.675 1 91.44 211 ALA A O 1
ATOM 1733 N N . VAL A 1 212 ? 1.183 -19.297 -2.82 1 90.06 212 VAL A N 1
ATOM 1734 C CA . VAL A 1 212 ? 1.955 -18.125 -3.225 1 90.06 212 VAL A CA 1
ATOM 1735 C C . VAL A 1 212 ? 1.129 -16.859 -3.008 1 90.06 212 VAL A C 1
ATOM 1737 O O . VAL A 1 212 ? 1.617 -15.891 -2.434 1 90.06 212 VAL A O 1
ATOM 1740 N N . VAL A 1 213 ? -0.044 -16.906 -3.41 1 84.81 213 VAL A N 1
ATOM 1741 C CA . VAL A 1 213 ? -0.93 -15.758 -3.275 1 84.81 213 VAL A CA 1
ATOM 1742 C C . VAL A 1 213 ? -1.113 -15.414 -1.798 1 84.81 213 VAL A C 1
ATOM 1744 O O . VAL A 1 213 ? -0.968 -14.258 -1.398 1 84.81 213 VAL A O 1
ATOM 1747 N N . ARG A 1 214 ? -1.408 -16.406 -1.029 1 82.56 214 ARG A N 1
ATOM 1748 C CA . ARG A 1 214 ? -1.606 -16.219 0.402 1 82.56 214 ARG A CA 1
ATOM 1749 C C . ARG A 1 214 ? -0.347 -15.656 1.059 1 82.56 214 ARG A C 1
ATOM 1751 O O . ARG A 1 214 ? -0.425 -14.781 1.927 1 82.56 214 ARG A O 1
ATOM 1758 N N . ALA A 1 215 ? 0.751 -16.188 0.687 1 83 215 ALA A N 1
ATOM 1759 C CA . ALA A 1 215 ? 2.021 -15.727 1.236 1 83 215 ALA A CA 1
ATOM 1760 C C . ALA A 1 215 ? 2.254 -14.258 0.903 1 83 215 ALA A C 1
ATOM 1762 O O . ALA A 1 215 ? 2.74 -13.492 1.742 1 83 215 ALA A O 1
ATOM 1763 N N . ILE A 1 216 ? 1.889 -13.883 -0.287 1 77.44 216 ILE A N 1
ATOM 1764 C CA . ILE A 1 216 ? 2.006 -12.492 -0.698 1 77.44 216 ILE A CA 1
ATOM 1765 C C . ILE A 1 216 ? 1.071 -11.625 0.144 1 77.44 216 ILE A C 1
ATOM 1767 O O . ILE A 1 216 ? 1.479 -10.578 0.66 1 77.44 216 ILE A O 1
ATOM 1771 N N . GLN A 1 217 ? -0.114 -12.102 0.289 1 72.38 217 GLN A N 1
ATOM 1772 C CA . GLN A 1 217 ? -1.132 -11.359 1.026 1 72.38 217 GLN A CA 1
ATOM 1773 C C . GLN A 1 217 ? -0.71 -11.141 2.477 1 72.38 217 GLN A C 1
ATOM 1775 O O . GLN A 1 217 ? -1.014 -10.102 3.064 1 72.38 217 GLN A O 1
ATOM 1780 N N . LEU A 1 218 ? 0.026 -12.109 2.967 1 70.25 218 LEU A N 1
ATOM 1781 C CA . LEU A 1 218 ? 0.443 -12.055 4.363 1 70.25 218 LEU A CA 1
ATOM 1782 C C . LEU A 1 218 ? 1.777 -11.336 4.504 1 70.25 218 LEU A C 1
ATOM 1784 O O . LEU A 1 218 ? 2.27 -11.141 5.621 1 70.25 218 LEU A O 1
ATOM 1788 N N . GLY A 1 219 ? 2.303 -10.984 3.316 1 70.19 219 GLY A N 1
ATOM 1789 C CA . GLY A 1 219 ? 3.578 -10.289 3.33 1 70.19 219 GLY A CA 1
ATOM 1790 C C . GLY A 1 219 ? 4.754 -11.203 3.621 1 70.19 219 GLY A C 1
ATOM 1791 O O . GLY A 1 219 ? 5.824 -10.734 4.023 1 70.19 219 GLY A O 1
ATOM 1792 N N . LEU A 1 220 ? 4.516 -12.508 3.521 1 74.25 220 LEU A N 1
ATOM 1793 C CA . LEU A 1 220 ? 5.562 -13.477 3.816 1 74.25 220 LEU A CA 1
ATOM 1794 C C . LEU A 1 220 ? 6.602 -13.516 2.701 1 74.25 220 LEU A C 1
ATOM 1796 O O . LEU A 1 220 ? 7.766 -13.836 2.943 1 74.25 220 LEU A O 1
ATOM 1800 N N . ILE A 1 221 ? 6.074 -13.305 1.506 1 75 221 ILE A N 1
ATOM 1801 C CA . ILE A 1 221 ? 6.992 -13.219 0.374 1 75 221 ILE A CA 1
ATOM 1802 C C . ILE A 1 221 ? 6.688 -11.969 -0.449 1 75 221 ILE A C 1
ATOM 1804 O O . ILE A 1 221 ? 5.562 -11.461 -0.425 1 75 221 ILE A O 1
ATOM 1808 N N . HIS A 1 222 ? 7.676 -11.562 -1.112 1 67 222 HIS A N 1
ATOM 1809 C CA . HIS A 1 222 ? 7.605 -10.414 -2.014 1 67 222 HIS A CA 1
ATOM 1810 C C . HIS A 1 222 ? 8.273 -10.719 -3.35 1 67 222 HIS A C 1
ATOM 1812 O O . HIS A 1 222 ? 9.406 -10.305 -3.594 1 67 222 HIS A O 1
ATOM 1818 N N . PRO A 1 223 ? 7.48 -11.359 -4.168 1 70 223 PRO A N 1
ATOM 1819 C CA . PRO A 1 223 ? 8.094 -11.836 -5.41 1 70 223 PRO A CA 1
ATOM 1820 C C . PRO A 1 223 ? 8.461 -10.695 -6.359 1 70 223 PRO A C 1
ATOM 1822 O O . PRO A 1 223 ? 7.867 -9.609 -6.289 1 70 223 PRO A O 1
ATOM 1825 N N . MET B 1 1 ? 3.08 21.797 -5.602 1 89.19 1 MET B N 1
ATOM 1826 C CA . MET B 1 1 ? 3.203 20.375 -5.84 1 89.19 1 MET B CA 1
ATOM 1827 C C . MET B 1 1 ? 1.935 19.812 -6.48 1 89.19 1 MET B C 1
ATOM 1829 O O . MET B 1 1 ? 2.004 19.062 -7.453 1 89.19 1 MET B O 1
ATOM 1833 N N . ARG B 1 2 ? 0.843 20.438 -6.188 1 86.06 2 ARG B N 1
ATOM 1834 C CA . ARG B 1 2 ? -0.437 19.922 -6.66 1 86.06 2 ARG B CA 1
ATOM 1835 C C . ARG B 1 2 ? -0.647 20.25 -8.133 1 86.06 2 ARG B C 1
ATOM 1837 O O . ARG B 1 2 ? -1.383 19.562 -8.836 1 86.06 2 ARG B O 1
ATOM 1844 N N . GLN B 1 3 ? -0.013 21.266 -8.578 1 87.25 3 GLN B N 1
ATOM 1845 C CA . GLN B 1 3 ? -0.247 21.719 -9.938 1 87.25 3 GLN B CA 1
ATOM 1846 C C . GLN B 1 3 ? 0.882 21.281 -10.867 1 87.25 3 GLN B C 1
ATOM 1848 O O . GLN B 1 3 ? 0.897 21.641 -12.047 1 87.25 3 GLN B O 1
ATOM 1853 N N . ALA B 1 4 ? 1.796 20.531 -10.328 1 93.12 4 ALA B N 1
ATOM 1854 C CA . ALA B 1 4 ? 2.906 20.094 -11.172 1 93.12 4 ALA B CA 1
ATOM 1855 C C . ALA B 1 4 ? 2.404 19.297 -12.367 1 93.12 4 ALA B C 1
ATOM 1857 O O . ALA B 1 4 ? 1.567 18.406 -12.219 1 93.12 4 ALA B O 1
ATOM 1858 N N . SER B 1 5 ? 2.869 19.594 -13.5 1 92.19 5 SER B N 1
ATOM 1859 C CA . SER B 1 5 ? 2.404 18.938 -14.719 1 92.19 5 SER B CA 1
ATOM 1860 C C . SER B 1 5 ? 3.355 17.828 -15.148 1 92.19 5 SER B C 1
ATOM 1862 O O . SER B 1 5 ? 3.023 17.031 -16.016 1 92.19 5 SER B O 1
ATOM 1864 N N . GLU B 1 6 ? 4.504 17.844 -14.586 1 94.38 6 GLU B N 1
ATOM 1865 C CA . GLU B 1 6 ? 5.492 16.797 -14.836 1 94.38 6 GLU B CA 1
ATOM 1866 C C . GLU B 1 6 ? 6.266 16.453 -13.57 1 94.38 6 GLU B C 1
ATOM 1868 O O . GLU B 1 6 ? 6.242 17.219 -12.594 1 94.38 6 GLU B O 1
ATOM 1873 N N . ILE B 1 7 ? 6.953 15.414 -13.617 1 94.69 7 ILE B N 1
ATOM 1874 C CA . ILE B 1 7 ? 7.625 14.875 -12.438 1 94.69 7 ILE B CA 1
ATOM 1875 C C . ILE B 1 7 ? 8.75 15.82 -12.008 1 94.69 7 ILE B C 1
ATOM 1877 O O . ILE B 1 7 ? 8.961 16.047 -10.812 1 94.69 7 ILE B O 1
ATOM 1881 N N . ASP B 1 8 ? 9.438 16.422 -12.93 1 95.94 8 ASP B N 1
ATOM 1882 C CA . ASP B 1 8 ? 10.539 17.328 -12.602 1 95.94 8 ASP B CA 1
ATOM 1883 C C . ASP B 1 8 ? 10.031 18.547 -11.828 1 95.94 8 ASP B C 1
ATOM 1885 O O . ASP B 1 8 ? 10.68 19 -10.883 1 95.94 8 ASP B O 1
ATOM 1889 N N . GLU B 1 9 ? 8.945 19.016 -12.281 1 97.12 9 GLU B N 1
ATOM 1890 C CA . GLU B 1 9 ? 8.336 20.141 -11.57 1 97.12 9 GLU B CA 1
ATOM 1891 C C . GLU B 1 9 ? 7.887 19.734 -10.172 1 97.12 9 GLU B C 1
ATOM 1893 O O . GLU B 1 9 ? 8.031 20.5 -9.219 1 97.12 9 GLU B O 1
ATOM 1898 N N . LEU B 1 10 ? 7.352 18.547 -10.07 1 97.75 10 LEU B N 1
ATOM 1899 C CA . LEU B 1 10 ? 6.957 18 -8.781 1 97.75 10 LEU B CA 1
ATOM 1900 C C . LEU B 1 10 ? 8.156 17.891 -7.848 1 97.75 10 LEU B C 1
ATOM 1902 O O . LEU B 1 10 ? 8.094 18.328 -6.691 1 97.75 10 LEU B O 1
ATOM 1906 N N . ASN B 1 11 ? 9.25 17.422 -8.352 1 98 11 ASN B N 1
ATOM 1907 C CA . ASN B 1 11 ? 10.477 17.281 -7.586 1 98 11 ASN B CA 1
ATOM 1908 C C . ASN B 1 11 ? 11.008 18.625 -7.105 1 98 11 ASN B C 1
ATOM 1910 O O . ASN B 1 11 ? 11.438 18.75 -5.961 1 98 11 ASN B O 1
ATOM 1914 N N . GLN B 1 12 ? 10.93 19.594 -7.949 1 97.69 12 GLN B N 1
ATOM 1915 C CA . GLN B 1 12 ? 11.406 20.922 -7.586 1 97.69 12 GLN B CA 1
ATOM 1916 C C . GLN B 1 12 ? 10.562 21.516 -6.453 1 97.69 12 GLN B C 1
ATOM 1918 O O . GLN B 1 12 ? 11.109 22.094 -5.508 1 97.69 12 GLN B O 1
ATOM 1923 N N . SER B 1 13 ? 9.273 21.375 -6.617 1 97.5 13 SER B N 1
ATOM 1924 C CA . SER B 1 13 ? 8.375 21.859 -5.574 1 97.5 13 SER B CA 1
ATOM 1925 C C . SER B 1 13 ? 8.617 21.125 -4.254 1 97.5 13 SER B C 1
ATOM 1927 O O . SER B 1 13 ? 8.609 21.75 -3.189 1 97.5 13 SER B O 1
ATOM 1929 N N . PHE B 1 14 ? 8.859 19.844 -4.336 1 98.12 14 PHE B N 1
ATOM 1930 C CA . PHE B 1 14 ? 9.125 19.031 -3.154 1 98.12 14 PHE B CA 1
ATOM 1931 C C . PHE B 1 14 ? 10.414 19.484 -2.467 1 98.12 14 PHE B C 1
ATOM 1933 O O . PHE B 1 14 ? 10.438 19.672 -1.25 1 98.12 14 PHE B O 1
ATOM 1940 N N . ARG B 1 15 ? 11.414 19.734 -3.223 1 98 15 ARG B N 1
ATOM 1941 C CA . ARG B 1 15 ? 12.695 20.203 -2.703 1 98 15 ARG B CA 1
ATOM 1942 C C . ARG B 1 15 ? 12.516 21.516 -1.951 1 98 15 ARG B C 1
ATOM 1944 O O . ARG B 1 15 ? 13.055 21.688 -0.852 1 98 15 ARG B O 1
ATOM 1951 N N . THR B 1 16 ? 11.789 22.359 -2.533 1 97.12 16 THR B N 1
ATOM 1952 C CA . THR B 1 16 ? 11.578 23.672 -1.947 1 97.12 16 THR B CA 1
ATOM 1953 C C . THR B 1 16 ? 10.852 23.562 -0.609 1 97.12 16 THR B C 1
ATOM 1955 O O . THR B 1 16 ? 11.234 24.219 0.365 1 97.12 16 THR B O 1
ATOM 1958 N N . LEU B 1 17 ? 9.875 22.703 -0.532 1 96.62 17 LEU B N 1
ATOM 1959 C CA . LEU B 1 17 ? 9.086 22.547 0.685 1 96.62 17 LEU B CA 1
ATOM 1960 C C . LEU B 1 17 ? 9.906 21.891 1.786 1 96.62 17 LEU B C 1
ATOM 1962 O O . LEU B 1 17 ? 9.867 22.328 2.939 1 96.62 17 LEU B O 1
ATOM 1966 N N . VAL B 1 18 ? 10.648 20.844 1.423 1 97.38 18 VAL B N 1
ATOM 1967 C CA . VAL B 1 18 ? 11.461 20.141 2.406 1 97.38 18 VAL B CA 1
ATOM 1968 C C . VAL B 1 18 ? 12.531 21.078 2.957 1 97.38 18 VAL B C 1
ATOM 1970 O O . VAL B 1 18 ? 12.805 21.094 4.16 1 97.38 18 VAL B O 1
ATOM 1973 N N . ALA B 1 19 ? 13.094 21.953 2.092 1 96.19 19 ALA B N 1
ATOM 1974 C CA . ALA B 1 19 ? 14.133 22.891 2.49 1 96.19 19 ALA B CA 1
ATOM 1975 C C . ALA B 1 19 ? 13.602 23.922 3.488 1 96.19 19 ALA B C 1
ATOM 1977 O O . ALA B 1 19 ? 14.352 24.438 4.32 1 96.19 19 ALA B O 1
ATOM 1978 N N . ARG B 1 20 ? 12.336 24.172 3.459 1 96.12 20 ARG B N 1
ATOM 1979 C CA . ARG B 1 20 ? 11.719 25.141 4.367 1 96.12 20 ARG B CA 1
ATOM 1980 C C . ARG B 1 20 ? 11.578 24.562 5.77 1 96.12 20 ARG B C 1
ATOM 1982 O O . ARG B 1 20 ? 11.461 25.297 6.746 1 96.12 20 ARG B O 1
ATOM 1989 N N . LEU B 1 21 ? 11.594 23.234 5.871 1 96.12 21 LEU B N 1
ATOM 1990 C CA . LEU B 1 21 ? 11.367 22.594 7.16 1 96.12 21 LEU B CA 1
ATOM 1991 C C . LEU B 1 21 ? 12.672 22.469 7.938 1 96.12 21 LEU B C 1
ATOM 1993 O O . LEU B 1 21 ? 12.664 22.328 9.164 1 96.12 21 LEU B O 1
ATOM 1997 N N . GLY B 1 22 ? 13.812 22.469 7.266 1 94.31 22 GLY B N 1
ATOM 1998 C CA . GLY B 1 22 ? 15.109 22.328 7.91 1 94.31 22 GLY B CA 1
ATOM 1999 C C . GLY B 1 22 ? 16.219 21.922 6.953 1 94.31 22 GLY B C 1
ATOM 2000 O O . GLY B 1 22 ? 15.992 21.844 5.742 1 94.31 22 GLY B O 1
ATOM 2001 N N . PRO B 1 23 ? 17.375 21.828 7.484 1 94.81 23 PRO B N 1
ATOM 2002 C CA . PRO B 1 23 ? 18.531 21.469 6.656 1 94.81 23 PRO B CA 1
ATOM 2003 C C . PRO B 1 23 ? 18.578 19.984 6.309 1 94.81 23 PRO B C 1
ATOM 2005 O O . PRO B 1 23 ? 19.531 19.297 6.66 1 94.81 23 PRO B O 1
ATOM 2008 N N . PHE B 1 24 ? 17.656 19.531 5.57 1 96.56 24 PHE B N 1
ATOM 2009 C CA . PHE B 1 24 ? 17.5 18.125 5.246 1 96.56 24 PHE B CA 1
ATOM 2010 C C . PHE B 1 24 ? 18.016 17.828 3.844 1 96.56 24 PHE B C 1
ATOM 2012 O O . PHE B 1 24 ? 17.891 18.672 2.943 1 96.56 24 PHE B O 1
ATOM 2019 N N . ALA B 1 25 ? 18.641 16.781 3.699 1 97.06 25 ALA B N 1
ATOM 2020 C CA . ALA B 1 25 ? 18.797 16.141 2.395 1 97.06 25 ALA B CA 1
ATOM 2021 C C . ALA B 1 25 ? 17.781 15 2.227 1 97.06 25 ALA B C 1
ATOM 2023 O O . ALA B 1 25 ? 17.328 14.422 3.211 1 97.06 25 ALA B O 1
ATOM 2024 N N . HIS B 1 26 ? 17.406 14.781 0.996 1 97.94 26 HIS B N 1
ATOM 2025 C CA . HIS B 1 26 ? 16.422 13.719 0.83 1 97.94 26 HIS B CA 1
ATOM 2026 C C . HIS B 1 26 ? 16.703 12.898 -0.425 1 97.94 26 HIS B C 1
ATOM 2028 O O . HIS B 1 26 ? 17.453 13.328 -1.299 1 97.94 26 HIS B O 1
ATOM 2034 N N . ALA B 1 27 ? 16.188 11.727 -0.431 1 97.25 27 ALA B N 1
ATOM 2035 C CA . ALA B 1 27 ? 16.109 10.859 -1.607 1 97.25 27 ALA B CA 1
ATOM 2036 C C . ALA B 1 27 ? 14.695 10.312 -1.802 1 97.25 27 ALA B C 1
ATOM 2038 O O . ALA B 1 27 ? 14.031 9.945 -0.833 1 97.25 27 ALA B O 1
ATOM 2039 N N . VAL B 1 28 ? 14.242 10.383 -3.041 1 97.25 28 VAL B N 1
ATOM 2040 C CA . VAL B 1 28 ? 12.992 9.758 -3.461 1 97.25 28 VAL B CA 1
ATOM 2041 C C . VAL B 1 28 ? 13.289 8.578 -4.383 1 97.25 28 VAL B C 1
ATOM 2043 O O . VAL B 1 28 ? 13.953 8.734 -5.406 1 97.25 28 VAL B O 1
ATOM 2046 N N . GLY B 1 29 ? 12.789 7.441 -3.955 1 94.25 29 GLY B N 1
ATOM 2047 C CA . GLY B 1 29 ? 13.047 6.258 -4.758 1 94.25 29 GLY B CA 1
ATOM 2048 C C . GLY B 1 29 ? 11.828 5.355 -4.891 1 94.25 29 GLY B C 1
ATOM 2049 O O . GLY B 1 29 ? 10.891 5.453 -4.098 1 94.25 29 GLY B O 1
ATOM 2050 N N . ILE B 1 30 ? 11.844 4.551 -5.926 1 89.44 30 ILE B N 1
ATOM 2051 C CA . ILE B 1 30 ? 10.859 3.496 -6.137 1 89.44 30 ILE B CA 1
ATOM 2052 C C . ILE B 1 30 ? 11.516 2.131 -5.941 1 89.44 30 ILE B C 1
ATOM 2054 O O . ILE B 1 30 ? 12.531 1.829 -6.566 1 89.44 30 ILE B O 1
ATOM 2058 N N . ILE B 1 31 ? 10.859 1.423 -5.086 1 83.88 31 ILE B N 1
ATOM 2059 C CA . ILE B 1 31 ? 11.406 0.118 -4.727 1 83.88 31 ILE B CA 1
ATOM 2060 C C . ILE B 1 31 ? 10.43 -0.981 -5.141 1 83.88 31 ILE B C 1
ATOM 2062 O O . ILE B 1 31 ? 9.258 -0.951 -4.77 1 83.88 31 ILE B O 1
ATOM 2066 N N . HIS B 1 32 ? 10.984 -1.931 -5.902 1 72.94 32 HIS B N 1
ATOM 2067 C CA . HIS B 1 32 ? 10.18 -3.109 -6.215 1 72.94 32 HIS B CA 1
ATOM 2068 C C . HIS B 1 32 ? 10.297 -4.16 -5.117 1 72.94 32 HIS B C 1
ATOM 2070 O O . HIS B 1 32 ? 11.406 -4.582 -4.77 1 72.94 32 HIS B O 1
ATOM 2076 N N . LYS B 1 33 ? 9.289 -4.504 -4.621 1 66.5 33 LYS B N 1
ATOM 2077 C CA . LYS B 1 33 ? 9.289 -5.449 -3.51 1 66.5 33 LYS B CA 1
ATOM 2078 C C . LYS B 1 33 ? 9.477 -6.879 -4.004 1 66.5 33 LYS B C 1
ATOM 2080 O O . LYS B 1 33 ? 9.914 -7.75 -3.248 1 66.5 33 LYS B O 1
ATOM 2085 N N . THR B 1 34 ? 9.172 -7.156 -5.238 1 57.03 34 THR B N 1
ATOM 2086 C CA . THR B 1 34 ? 9.18 -8.523 -5.754 1 57.03 34 THR B CA 1
ATOM 2087 C C . THR B 1 34 ? 10.414 -8.758 -6.621 1 57.03 34 THR B C 1
ATOM 2089 O O . THR B 1 34 ? 10.836 -9.906 -6.809 1 57.03 34 THR B O 1
ATOM 2092 N N . ARG B 1 35 ? 10.773 -7.703 -7.223 1 57.78 35 ARG B N 1
ATOM 2093 C CA . ARG B 1 35 ? 12.008 -7.781 -8 1 57.78 35 ARG B CA 1
ATOM 2094 C C . ARG B 1 35 ? 13.172 -7.156 -7.25 1 57.78 35 ARG B C 1
ATOM 2096 O O . ARG B 1 35 ? 13.469 -5.973 -7.426 1 57.78 35 ARG B O 1
ATOM 2103 N N . LEU B 1 36 ? 13.695 -8.086 -6.426 1 55.25 36 LEU B N 1
ATOM 2104 C CA . LEU B 1 36 ? 14.773 -7.609 -5.566 1 55.25 36 LEU B CA 1
ATOM 2105 C C . LEU B 1 36 ? 15.883 -6.961 -6.391 1 55.25 36 LEU B C 1
ATOM 2107 O O . LEU B 1 36 ? 16.266 -7.477 -7.441 1 55.25 36 LEU B O 1
ATOM 2111 N N . GLY B 1 37 ? 16.203 -5.77 -6.039 1 61.47 37 GLY B N 1
ATOM 2112 C CA . GLY B 1 37 ? 17.297 -5.086 -6.707 1 61.47 37 GLY B CA 1
ATOM 2113 C C . GLY B 1 37 ? 16.828 -4.016 -7.676 1 61.47 37 GLY B C 1
ATOM 2114 O O . GLY B 1 37 ? 17.609 -3.154 -8.086 1 61.47 37 GLY B O 1
ATOM 2115 N N . GLU B 1 38 ? 15.57 -4.227 -8.023 1 70.44 38 GLU B N 1
ATOM 2116 C CA . GLU B 1 38 ? 15.062 -3.186 -8.906 1 70.44 38 GLU B CA 1
ATOM 2117 C C . GLU B 1 38 ? 14.625 -1.954 -8.117 1 70.44 38 GLU B C 1
ATOM 2119 O O . GLU B 1 38 ? 13.539 -1.938 -7.531 1 70.44 38 GLU B O 1
ATOM 2124 N N . ARG B 1 39 ? 15.5 -1.004 -8.102 1 82.69 39 ARG B N 1
ATOM 2125 C CA . ARG B 1 39 ? 15.297 0.272 -7.426 1 82.69 39 ARG B CA 1
ATOM 2126 C C . ARG B 1 39 ? 15.664 1.44 -8.336 1 82.69 39 ARG B C 1
ATOM 2128 O O . ARG B 1 39 ? 16.641 1.37 -9.078 1 82.69 39 ARG B O 1
ATOM 2135 N N . TYR B 1 40 ? 14.836 2.443 -8.266 1 85.88 40 TYR B N 1
ATOM 2136 C CA . TYR B 1 40 ? 15.039 3.609 -9.117 1 85.88 40 TYR B CA 1
ATOM 2137 C C . TYR B 1 40 ? 15.039 4.891 -8.297 1 85.88 40 TYR B C 1
ATOM 2139 O O . TYR B 1 40 ? 14.133 5.121 -7.492 1 85.88 40 TYR B O 1
ATOM 2147 N N . LEU B 1 41 ? 16.062 5.59 -8.477 1 93.44 41 LEU B N 1
ATOM 2148 C CA . LEU B 1 41 ? 16.109 6.902 -7.844 1 93.44 41 LEU B CA 1
ATOM 2149 C C . LEU B 1 41 ? 15.32 7.922 -8.656 1 93.44 41 LEU B C 1
ATOM 2151 O O . LEU B 1 41 ? 15.57 8.109 -9.844 1 93.44 41 LEU B O 1
ATOM 2155 N N . VAL B 1 42 ? 14.406 8.578 -8.047 1 95.31 42 VAL B N 1
ATOM 2156 C CA . VAL B 1 42 ? 13.562 9.562 -8.719 1 95.31 42 VAL B CA 1
ATOM 2157 C C . VAL B 1 42 ? 14.164 10.953 -8.555 1 95.31 42 VAL B C 1
ATOM 2159 O O . VAL B 1 42 ? 14.188 11.742 -9.508 1 95.31 42 VAL B O 1
ATOM 2162 N N . ASP B 1 43 ? 14.594 11.273 -7.379 1 97.25 43 ASP B N 1
ATOM 2163 C CA . ASP B 1 43 ? 15.164 12.578 -7.051 1 97.25 43 ASP B CA 1
ATOM 2164 C C . ASP B 1 43 ? 16.016 12.5 -5.781 1 97.25 43 ASP B C 1
ATOM 2166 O O . ASP B 1 43 ? 15.789 11.633 -4.934 1 97.25 43 ASP B O 1
ATOM 2170 N N . THR B 1 44 ? 17 13.352 -5.695 1 97.44 44 THR B N 1
ATOM 2171 C CA . THR B 1 44 ? 17.781 13.422 -4.473 1 97.44 44 THR B CA 1
ATOM 2172 C C . THR B 1 44 ? 18.469 14.781 -4.344 1 97.44 44 THR B C 1
ATOM 2174 O O . THR B 1 44 ? 18.688 15.461 -5.34 1 97.44 44 THR B O 1
ATOM 2177 N N . THR B 1 45 ? 18.672 15.125 -3.137 1 97.19 45 THR B N 1
ATOM 2178 C CA . THR B 1 45 ? 19.453 16.328 -2.873 1 97.19 45 THR B CA 1
ATOM 2179 C C . THR B 1 45 ? 20.719 15.992 -2.102 1 97.19 45 THR B C 1
ATOM 2181 O O . THR B 1 45 ? 21.375 16.891 -1.553 1 97.19 45 THR B O 1
ATOM 2184 N N . TYR B 1 46 ? 21.031 14.703 -1.988 1 95.75 46 TYR B N 1
ATOM 2185 C CA . TYR B 1 46 ? 22.297 14.32 -1.366 1 95.75 46 TYR B CA 1
ATOM 2186 C C . TYR B 1 46 ? 23.469 14.898 -2.137 1 95.75 46 TYR B C 1
ATOM 2188 O O . TYR B 1 46 ? 23.391 15.102 -3.352 1 95.75 46 TYR B O 1
ATOM 2196 N N . PRO B 1 47 ? 24.578 15.117 -1.39 1 95.12 47 PRO B N 1
ATOM 2197 C CA . PRO B 1 47 ? 25.766 15.625 -2.08 1 95.12 47 PRO B CA 1
ATOM 2198 C C . PRO B 1 47 ? 26.234 14.711 -3.213 1 95.12 47 PRO B C 1
ATOM 2200 O O . PRO B 1 47 ? 26.172 13.484 -3.084 1 95.12 47 PRO B O 1
ATOM 2203 N N . LYS B 1 48 ? 26.734 15.312 -4.223 1 95.69 48 LYS B N 1
ATOM 2204 C CA . LYS B 1 48 ? 27.141 14.578 -5.422 1 95.69 48 LYS B CA 1
ATOM 2205 C C . LYS B 1 48 ? 28.219 13.547 -5.098 1 95.69 48 LYS B C 1
ATOM 2207 O O . LYS B 1 48 ? 28.172 12.422 -5.598 1 95.69 48 LYS B O 1
ATOM 2212 N N . GLN B 1 49 ? 29.125 13.867 -4.316 1 94.75 49 GLN B N 1
ATOM 2213 C CA . GLN B 1 49 ? 30.219 12.969 -3.949 1 94.75 49 GLN B CA 1
ATOM 2214 C C . GLN B 1 49 ? 29.672 11.703 -3.275 1 94.75 49 GLN B C 1
ATOM 2216 O O . GLN B 1 49 ? 30.156 10.602 -3.535 1 94.75 49 GLN B O 1
ATOM 2221 N N . TRP B 1 50 ? 28.703 11.938 -2.461 1 95.38 50 TRP B N 1
ATOM 2222 C CA . TRP B 1 50 ? 28.094 10.789 -1.796 1 95.38 50 TRP B CA 1
ATOM 2223 C C . TRP B 1 50 ? 27.344 9.914 -2.795 1 95.38 50 TRP B C 1
ATOM 2225 O O . TRP B 1 50 ? 27.438 8.68 -2.744 1 95.38 50 TRP B O 1
ATOM 2235 N N . GLN B 1 51 ? 26.641 10.547 -3.688 1 94.94 51 GLN B N 1
ATOM 2236 C CA . GLN B 1 51 ? 25.906 9.797 -4.703 1 94.94 51 GLN B CA 1
ATOM 2237 C C . GLN B 1 51 ? 26.844 8.898 -5.508 1 94.94 51 GLN B C 1
ATOM 2239 O O . GLN B 1 51 ? 26.547 7.719 -5.715 1 94.94 51 GLN B O 1
ATOM 2244 N N . GLU B 1 52 ? 27.906 9.438 -5.883 1 95.5 52 GLU B N 1
ATOM 2245 C CA . GLU B 1 52 ? 28.891 8.68 -6.656 1 95.5 52 GLU B CA 1
ATOM 2246 C C . GLU B 1 52 ? 29.484 7.539 -5.832 1 95.5 52 GLU B C 1
ATOM 2248 O O . GLU B 1 52 ? 29.609 6.418 -6.324 1 95.5 52 GLU B O 1
ATOM 2253 N N . HIS B 1 53 ? 29.828 7.879 -4.613 1 95.88 53 HIS B N 1
ATOM 2254 C CA . HIS B 1 53 ? 30.375 6.883 -3.693 1 95.88 53 HIS B CA 1
ATOM 2255 C C . HIS B 1 53 ? 29.375 5.746 -3.469 1 95.88 53 HIS B C 1
ATOM 2257 O O . HIS B 1 53 ? 29.75 4.57 -3.5 1 95.88 53 HIS B O 1
ATOM 2263 N N . TYR B 1 54 ? 28.141 6.082 -3.303 1 94.56 54 TYR B N 1
ATOM 2264 C CA . TYR B 1 54 ? 27.047 5.156 -3.049 1 94.56 54 TYR B CA 1
ATOM 2265 C C . TYR B 1 54 ? 26.891 4.176 -4.207 1 94.56 54 TYR B C 1
ATOM 2267 O O . TYR B 1 54 ? 26.781 2.965 -3.992 1 94.56 54 TYR B O 1
ATOM 2275 N N . VAL B 1 55 ? 26.953 4.734 -5.395 1 92.38 55 VAL B N 1
ATOM 2276 C CA . VAL B 1 55 ? 26.781 3.926 -6.598 1 92.38 55 VAL B CA 1
ATOM 2277 C C . VAL B 1 55 ? 28.016 3.076 -6.832 1 92.38 55 VAL B C 1
ATOM 2279 O O . VAL B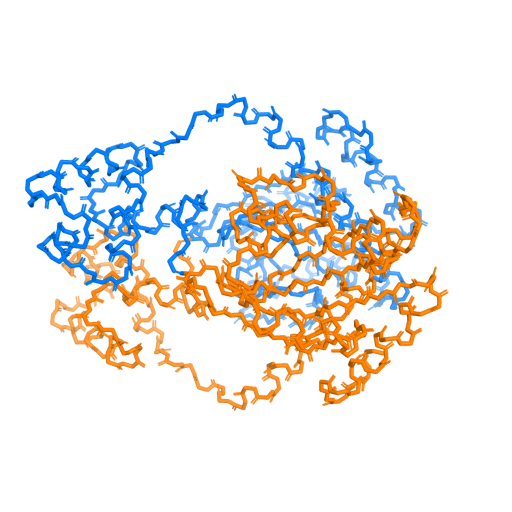 1 55 ? 27.922 1.878 -7.109 1 92.38 55 VAL B O 1
ATOM 2282 N N . ARG B 1 56 ? 29.125 3.633 -6.703 1 94.5 56 ARG B N 1
ATOM 2283 C CA . ARG B 1 56 ? 30.406 2.957 -6.945 1 94.5 56 ARG B CA 1
ATOM 2284 C C . ARG B 1 56 ? 30.547 1.729 -6.051 1 94.5 56 ARG B C 1
ATOM 2286 O O . ARG B 1 56 ? 31.094 0.708 -6.473 1 94.5 56 ARG B O 1
ATOM 2293 N N . ASN B 1 57 ? 30.016 1.823 -4.871 1 94.81 57 ASN B N 1
ATOM 2294 C CA . ASN B 1 57 ? 30.172 0.745 -3.902 1 94.81 57 ASN B CA 1
ATOM 2295 C C . ASN B 1 57 ? 28.969 -0.191 -3.893 1 94.81 57 ASN B C 1
ATOM 2297 O O . ASN B 1 57 ? 28.859 -1.063 -3.029 1 94.81 57 ASN B O 1
ATOM 2301 N N . ASN B 1 58 ? 28.047 0.045 -4.715 1 91.12 58 ASN B N 1
ATOM 2302 C CA . ASN B 1 58 ? 26.828 -0.765 -4.852 1 91.12 58 ASN B CA 1
ATOM 2303 C C . ASN B 1 58 ? 26.031 -0.799 -3.555 1 91.12 58 ASN B C 1
ATOM 2305 O O . ASN B 1 58 ? 25.531 -1.852 -3.156 1 91.12 58 ASN B O 1
ATOM 2309 N N . TYR B 1 59 ? 26 0.314 -2.904 1 92.25 59 TYR B N 1
ATOM 2310 C CA . TYR B 1 59 ? 25.312 0.384 -1.62 1 92.25 59 TYR B CA 1
ATOM 2311 C C . TYR B 1 59 ? 23.812 0.147 -1.788 1 92.25 59 TYR B C 1
ATOM 2313 O O . TYR B 1 59 ? 23.141 -0.28 -0.85 1 92.25 59 TYR B O 1
ATOM 2321 N N . GLN B 1 60 ? 23.266 0.371 -2.971 1 87.31 60 GLN B N 1
ATOM 2322 C CA . GLN B 1 60 ? 21.844 0.167 -3.23 1 87.31 60 GLN B CA 1
ATOM 2323 C C . GLN B 1 60 ? 21.453 -1.291 -3.012 1 87.31 60 GLN B C 1
ATOM 2325 O O . GLN B 1 60 ? 20.281 -1.598 -2.814 1 87.31 60 GLN B O 1
ATOM 2330 N N . LYS B 1 61 ? 22.391 -2.098 -3.002 1 83.19 61 LYS B N 1
ATOM 2331 C CA . LYS B 1 61 ? 22.109 -3.521 -2.852 1 83.19 61 LYS B CA 1
ATOM 2332 C C . LYS B 1 61 ? 22.109 -3.93 -1.381 1 83.19 61 LYS B C 1
ATOM 2334 O O . LYS B 1 61 ? 21.547 -4.969 -1.02 1 83.19 61 LYS B O 1
ATOM 2339 N N . ILE B 1 62 ? 22.703 -3.09 -0.529 1 87.31 62 ILE B N 1
ATOM 2340 C CA . ILE B 1 62 ? 22.891 -3.564 0.836 1 87.31 62 ILE B CA 1
ATOM 2341 C C . ILE B 1 62 ? 22.391 -2.52 1.824 1 87.31 62 ILE B C 1
ATOM 2343 O O . ILE B 1 62 ? 22.391 -2.75 3.035 1 87.31 62 ILE B O 1
ATOM 2347 N N . ASP B 1 63 ? 21.953 -1.373 1.363 1 90.62 63 ASP B N 1
ATOM 2348 C CA . ASP B 1 63 ? 21.453 -0.297 2.219 1 90.62 63 ASP B CA 1
ATOM 2349 C C . ASP B 1 63 ? 20.281 -0.77 3.072 1 90.62 63 ASP B C 1
ATOM 2351 O O . ASP B 1 63 ? 19.219 -1.093 2.547 1 90.62 63 ASP B O 1
ATOM 2355 N N . PRO B 1 64 ? 20.438 -0.743 4.395 1 89.44 64 PRO B N 1
ATOM 2356 C CA . PRO B 1 64 ? 19.375 -1.258 5.246 1 89.44 64 PRO B CA 1
ATOM 2357 C C . PRO B 1 64 ? 18.141 -0.342 5.281 1 89.44 64 PRO B C 1
ATOM 2359 O O . PRO B 1 64 ? 17.047 -0.779 5.645 1 89.44 64 PRO B O 1
ATOM 2362 N N . VAL B 1 65 ? 18.297 0.894 4.938 1 89.12 65 VAL B N 1
ATOM 2363 C CA . VAL B 1 65 ? 17.203 1.854 4.965 1 89.12 65 VAL B CA 1
ATOM 2364 C C . VAL B 1 65 ? 16.203 1.528 3.854 1 89.12 65 VAL B C 1
ATOM 2366 O O . VAL B 1 65 ? 14.992 1.671 4.035 1 89.12 65 VAL B O 1
ATOM 2369 N N . ILE B 1 66 ? 16.688 1.041 2.736 1 87 66 ILE B N 1
ATOM 2370 C CA . ILE B 1 66 ? 15.797 0.817 1.606 1 87 66 ILE B CA 1
ATOM 2371 C C . ILE B 1 66 ? 15.586 -0.682 1.408 1 87 66 ILE B C 1
ATOM 2373 O O . ILE B 1 66 ? 15.086 -1.111 0.364 1 87 66 ILE B O 1
ATOM 2377 N N . ASP B 1 67 ? 15.977 -1.427 2.33 1 76.62 67 ASP B N 1
ATOM 2378 C CA . ASP B 1 67 ? 15.75 -2.867 2.289 1 76.62 67 ASP B CA 1
ATOM 2379 C C . ASP B 1 67 ? 14.258 -3.195 2.42 1 76.62 67 ASP B C 1
ATOM 2381 O O . ASP B 1 67 ? 13.617 -2.812 3.4 1 76.62 67 ASP B O 1
ATOM 2385 N N . PRO B 1 68 ? 13.672 -3.916 1.479 1 65.12 68 PRO B N 1
ATOM 2386 C CA . PRO B 1 68 ? 12.242 -4.219 1.494 1 65.12 68 PRO B CA 1
ATOM 2387 C C . PRO B 1 68 ? 11.812 -4.988 2.742 1 65.12 68 PRO B C 1
ATOM 2389 O O . PRO B 1 68 ? 10.648 -4.918 3.145 1 65.12 68 PRO B O 1
ATOM 2392 N N . VAL B 1 69 ? 12.734 -5.734 3.289 1 58.94 69 VAL B N 1
ATOM 2393 C CA . VAL B 1 69 ? 12.406 -6.52 4.477 1 58.94 69 VAL B CA 1
ATOM 2394 C C . VAL B 1 69 ? 12.039 -5.59 5.629 1 58.94 69 VAL B C 1
ATOM 2396 O O . VAL B 1 69 ? 11.266 -5.957 6.512 1 58.94 69 VAL B O 1
ATOM 2399 N N . ASN B 1 70 ? 12.656 -4.445 5.457 1 57.91 70 ASN B N 1
ATOM 2400 C CA . ASN B 1 70 ? 12.453 -3.479 6.531 1 57.91 70 ASN B CA 1
ATOM 2401 C C . ASN B 1 70 ? 11.266 -2.561 6.242 1 57.91 70 ASN B C 1
ATOM 2403 O O . ASN B 1 70 ? 10.852 -1.783 7.105 1 57.91 70 ASN B O 1
ATOM 2407 N N . HIS B 1 71 ? 10.867 -2.672 4.961 1 58.91 71 HIS B N 1
ATOM 2408 C CA . HIS B 1 71 ? 9.859 -1.692 4.582 1 58.91 71 HIS B CA 1
ATOM 2409 C C . HIS B 1 71 ? 8.508 -2.021 5.215 1 58.91 71 HIS B C 1
ATOM 2411 O O . HIS B 1 71 ? 7.922 -3.066 4.926 1 58.91 71 HIS B O 1
ATOM 2417 N N . GLY B 1 72 ? 8.406 -1.366 6.344 1 65.31 72 GLY B N 1
ATOM 2418 C CA . GLY B 1 72 ? 7.055 -1.382 6.879 1 65.31 72 GLY B CA 1
ATOM 2419 C C . GLY B 1 72 ? 6.102 -0.481 6.117 1 65.31 72 GLY B C 1
ATOM 2420 O O . GLY B 1 72 ? 6.465 0.089 5.086 1 65.31 72 GLY B O 1
ATOM 2421 N N . LEU B 1 73 ? 4.914 -0.541 6.363 1 74.88 73 LEU B N 1
ATOM 2422 C CA . LEU B 1 73 ? 3.852 0.259 5.762 1 74.88 73 LEU B CA 1
ATOM 2423 C C . LEU B 1 73 ? 3.727 1.609 6.461 1 74.88 73 LEU B C 1
ATOM 2425 O O . LEU B 1 73 ? 2.908 2.443 6.066 1 74.88 73 LEU B O 1
ATOM 2429 N N . THR B 1 74 ? 4.73 1.807 7.469 1 86.38 74 THR B N 1
ATOM 2430 C CA . THR B 1 74 ? 4.68 3.051 8.227 1 86.38 74 THR B CA 1
ATOM 2431 C C . THR B 1 74 ? 6.035 3.75 8.211 1 86.38 74 THR B C 1
ATOM 2433 O O . THR B 1 74 ? 7.07 3.104 8.031 1 86.38 74 THR B O 1
ATOM 2436 N N . PRO B 1 75 ? 6.023 5.035 8.414 1 91.81 75 PRO B N 1
ATOM 2437 C CA . PRO B 1 75 ? 7.297 5.758 8.508 1 91.81 75 PRO B CA 1
ATOM 2438 C C . PRO B 1 75 ? 8.188 5.254 9.641 1 91.81 75 PRO B C 1
ATOM 2440 O O . PRO B 1 75 ? 7.68 4.781 10.656 1 91.81 75 PRO B O 1
ATOM 2443 N N . TYR B 1 76 ? 9.484 5.359 9.445 1 91.31 76 TYR B N 1
ATOM 2444 C CA . TYR B 1 76 ? 10.398 4.867 10.477 1 91.31 76 TYR B CA 1
ATOM 2445 C C . TYR B 1 76 ? 11.68 5.691 10.5 1 91.31 76 TYR B C 1
ATOM 2447 O O . TYR B 1 76 ? 12.109 6.219 9.477 1 91.31 76 TYR B O 1
ATOM 2455 N N . ASP B 1 77 ? 12.273 5.711 11.672 1 93 77 ASP B N 1
ATOM 2456 C CA . ASP B 1 77 ? 13.578 6.352 11.844 1 93 77 ASP B CA 1
ATOM 2457 C C . ASP B 1 77 ? 14.711 5.406 11.445 1 93 77 ASP B C 1
ATOM 2459 O O . ASP B 1 77 ? 14.625 4.199 11.672 1 93 77 ASP B O 1
ATOM 2463 N N . TRP B 1 78 ? 15.742 6.016 10.93 1 91.81 78 TRP B N 1
ATOM 2464 C CA . TRP B 1 78 ? 16.906 5.207 10.547 1 91.81 78 TRP B CA 1
ATOM 2465 C C . TRP B 1 78 ? 17.438 4.426 11.742 1 91.81 78 TRP B C 1
ATOM 2467 O O . TRP B 1 78 ? 17.938 3.311 11.594 1 91.81 78 TRP B O 1
ATOM 2477 N N . LYS B 1 79 ? 17.297 4.965 12.906 1 89.38 79 LYS B N 1
ATOM 2478 C CA . LYS B 1 79 ? 17.797 4.305 14.109 1 89.38 79 LYS B CA 1
ATOM 2479 C C . LYS B 1 79 ? 17.016 3.021 14.391 1 89.38 79 LYS B C 1
ATOM 2481 O O . LYS B 1 79 ? 17.469 2.172 15.164 1 89.38 79 LYS B O 1
ATOM 2486 N N . GLN B 1 80 ? 15.867 2.873 13.844 1 87.31 80 GLN B N 1
ATOM 2487 C CA . GLN B 1 80 ? 15.031 1.699 14.062 1 87.31 80 GLN B CA 1
ATOM 2488 C C . GLN B 1 80 ? 15.359 0.591 13.07 1 87.31 80 GLN B C 1
ATOM 2490 O O . GLN B 1 80 ? 14.844 -0.524 13.18 1 87.31 80 GLN B O 1
ATOM 2495 N N . VAL B 1 81 ? 16.172 0.936 12.109 1 87.12 81 VAL B N 1
ATOM 2496 C CA . VAL B 1 81 ? 16.484 -0.027 11.062 1 87.12 81 VAL B CA 1
ATOM 2497 C C . VAL B 1 81 ? 17.469 -1.073 11.602 1 87.12 81 VAL B C 1
ATOM 2499 O O . VAL B 1 81 ? 18.453 -0.732 12.266 1 87.12 81 VAL B O 1
ATOM 2502 N N . TYR B 1 82 ? 17.188 -2.295 11.328 1 84 82 TYR B N 1
ATOM 2503 C CA . TYR B 1 82 ? 18.047 -3.389 11.758 1 84 82 TYR B CA 1
ATOM 2504 C C . TYR B 1 82 ? 19.281 -3.492 10.867 1 84 82 TYR B C 1
ATOM 2506 O O . TYR B 1 82 ? 19.156 -3.635 9.648 1 84 82 TYR B O 1
ATOM 2514 N N . ILE B 1 83 ? 20.344 -3.459 11.477 1 88.19 83 ILE B N 1
ATOM 2515 C CA . ILE B 1 83 ? 21.625 -3.6 10.781 1 88.19 83 ILE B CA 1
ATOM 2516 C C . ILE B 1 83 ? 22.078 -5.051 10.844 1 88.19 83 ILE B C 1
ATOM 2518 O O . ILE B 1 83 ? 22.422 -5.559 11.914 1 88.19 83 ILE B O 1
ATOM 2522 N N . ARG B 1 84 ? 22.203 -5.715 9.812 1 85.06 84 ARG B N 1
ATOM 2523 C CA . ARG B 1 84 ? 22.375 -7.164 9.734 1 85.06 84 ARG B CA 1
ATOM 2524 C C . ARG B 1 84 ? 23.844 -7.547 9.789 1 85.06 84 ARG B C 1
ATOM 2526 O O . ARG B 1 84 ? 24.203 -8.625 10.266 1 85.06 84 ARG B O 1
ATOM 2533 N N . ASN B 1 85 ? 24.688 -6.703 9.234 1 89.94 85 ASN B N 1
ATOM 2534 C CA . ASN B 1 85 ? 26.094 -7.078 9.109 1 89.94 85 ASN B CA 1
ATOM 2535 C C . ASN B 1 85 ? 27 -5.855 9.094 1 89.94 85 ASN B C 1
ATOM 2537 O O . ASN B 1 85 ? 26.531 -4.723 9.203 1 89.94 85 ASN B O 1
ATOM 2541 N N . ALA B 1 86 ? 28.25 -6.125 8.922 1 93.31 86 ALA B N 1
ATOM 2542 C CA . ALA B 1 86 ? 29.266 -5.078 9.023 1 93.31 86 ALA B CA 1
ATOM 2543 C C . ALA B 1 86 ? 29.203 -4.141 7.82 1 93.31 86 ALA B C 1
ATOM 2545 O O . ALA B 1 86 ? 29.469 -2.941 7.945 1 93.31 86 ALA B O 1
ATOM 2546 N N . ASP B 1 87 ? 28.844 -4.656 6.711 1 92.81 87 ASP B N 1
ATOM 2547 C CA . ASP B 1 87 ? 28.766 -3.836 5.508 1 92.81 87 ASP B CA 1
ATOM 2548 C C . ASP B 1 87 ? 27.672 -2.779 5.637 1 92.81 87 ASP B C 1
ATOM 2550 O O . ASP B 1 87 ? 27.875 -1.618 5.273 1 92.81 87 ASP B O 1
ATOM 2554 N N . GLN B 1 88 ? 26.609 -3.158 6.156 1 91.88 88 GLN B N 1
ATOM 2555 C CA . GLN B 1 88 ? 25.5 -2.225 6.395 1 91.88 88 GLN B CA 1
ATOM 2556 C C . GLN B 1 88 ? 25.891 -1.173 7.43 1 91.88 88 GLN B C 1
ATOM 2558 O O . GLN B 1 88 ? 25.562 0.005 7.277 1 91.88 88 GLN B O 1
ATOM 2563 N N . ARG B 1 89 ? 26.594 -1.593 8.422 1 93.31 89 ARG B N 1
ATOM 2564 C CA . ARG B 1 89 ? 27.062 -0.666 9.445 1 93.31 89 ARG B CA 1
ATOM 2565 C C . ARG B 1 89 ? 28.016 0.359 8.852 1 93.31 89 ARG B C 1
ATOM 2567 O O . ARG B 1 89 ? 28 1.531 9.234 1 93.31 89 ARG B O 1
ATOM 2574 N N . LYS B 1 90 ? 28.812 -0.137 8.008 1 95.38 90 LYS B N 1
ATOM 2575 C CA . LYS B 1 90 ? 29.781 0.74 7.34 1 95.38 90 LYS B CA 1
ATOM 2576 C C . LYS B 1 90 ? 29.062 1.874 6.605 1 95.38 90 LYS B C 1
ATOM 2578 O O . LYS B 1 90 ? 29.484 3.031 6.688 1 95.38 90 LYS B O 1
ATOM 2583 N N . ILE B 1 91 ? 28.016 1.626 5.934 1 93.44 91 ILE B N 1
ATOM 2584 C CA . ILE B 1 91 ? 27.25 2.627 5.195 1 93.44 91 ILE B CA 1
ATOM 2585 C C . ILE B 1 91 ? 26.734 3.693 6.16 1 93.44 91 ILE B C 1
ATOM 2587 O O . ILE B 1 91 ? 26.891 4.891 5.906 1 93.44 91 ILE B O 1
ATOM 2591 N N . MET B 1 92 ? 26.203 3.217 7.23 1 91.5 92 MET B N 1
ATOM 2592 C CA . MET B 1 92 ? 25.625 4.137 8.203 1 91.5 92 MET B CA 1
ATOM 2593 C C . MET B 1 92 ? 26.688 5.035 8.812 1 91.5 92 MET B C 1
ATOM 2595 O O . MET B 1 92 ? 26.469 6.23 9.008 1 91.5 92 MET B O 1
ATOM 2599 N N . ASN B 1 93 ? 27.828 4.453 9.055 1 93.44 93 ASN B N 1
ATOM 2600 C CA . ASN B 1 93 ? 28.938 5.23 9.594 1 93.44 93 ASN B CA 1
ATOM 2601 C C . ASN B 1 93 ? 29.438 6.273 8.594 1 93.44 93 ASN B C 1
ATOM 2603 O O . ASN B 1 93 ? 29.688 7.418 8.969 1 93.44 93 ASN B O 1
ATOM 2607 N N . GLU B 1 94 ? 29.516 5.836 7.391 1 93.94 94 GLU B N 1
ATOM 2608 C CA . GLU B 1 94 ? 29.969 6.762 6.355 1 93.94 94 GLU B CA 1
ATOM 2609 C C . GLU B 1 94 ? 29 7.922 6.184 1 93.94 94 GLU B C 1
ATOM 2611 O O . GLU B 1 94 ? 29.406 9.055 5.934 1 93.94 94 GLU B O 1
ATOM 2616 N N . PHE B 1 95 ? 27.797 7.566 6.273 1 88.75 95 PHE B N 1
ATOM 2617 C CA . PHE B 1 95 ? 26.781 8.609 6.172 1 88.75 95 PHE B CA 1
ATOM 2618 C C . PHE B 1 95 ? 26.922 9.625 7.297 1 88.75 95 PHE B C 1
ATOM 2620 O O . PHE B 1 95 ? 26.75 10.82 7.082 1 88.75 95 PHE B O 1
ATOM 2627 N N . ARG B 1 96 ? 27.25 9.203 8.453 1 89.5 96 ARG B N 1
ATOM 2628 C CA . ARG B 1 96 ? 27.484 10.086 9.586 1 89.5 96 ARG B CA 1
ATOM 2629 C C . ARG B 1 96 ? 28.734 10.945 9.359 1 89.5 96 ARG B C 1
ATOM 2631 O O . ARG B 1 96 ? 28.766 12.109 9.773 1 89.5 96 ARG B O 1
ATOM 2638 N N . ASP B 1 97 ? 29.609 10.391 8.664 1 90.62 97 ASP B N 1
ATOM 2639 C CA . ASP B 1 97 ? 30.859 11.094 8.398 1 90.62 97 ASP B CA 1
ATOM 2640 C C . ASP B 1 97 ? 30.641 12.297 7.484 1 90.62 97 ASP B C 1
ATOM 2642 O O . ASP B 1 97 ? 31.422 13.242 7.496 1 90.62 97 ASP B O 1
ATOM 2646 N N . ILE B 1 98 ? 29.516 12.219 6.77 1 89.88 98 ILE B N 1
ATOM 2647 C CA . ILE B 1 98 ? 29.266 13.336 5.871 1 89.88 98 ILE B CA 1
ATOM 2648 C C . ILE B 1 98 ? 28.188 14.25 6.461 1 89.88 98 ILE B C 1
ATOM 2650 O O . ILE B 1 98 ? 27.344 14.781 5.73 1 89.88 98 ILE B O 1
ATOM 2654 N N . SER B 1 99 ? 27.984 14.172 7.738 1 87.25 99 SER B N 1
ATOM 2655 C CA . SER B 1 99 ? 27.312 15.18 8.547 1 87.25 99 SER B CA 1
ATOM 2656 C C . SER B 1 99 ? 25.844 14.844 8.766 1 87.25 99 SER B C 1
ATOM 2658 O O . SER B 1 99 ? 25.062 15.695 9.195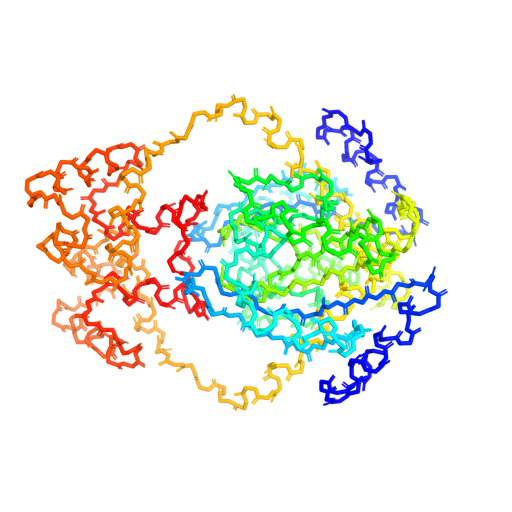 1 87.25 99 SER B O 1
ATOM 2660 N N . PHE B 1 100 ? 25.469 13.727 8.383 1 89.62 100 PHE B N 1
ATOM 2661 C CA . PHE B 1 100 ? 24.109 13.328 8.703 1 89.62 100 PHE B CA 1
ATOM 2662 C C . PHE B 1 100 ? 24.078 12.391 9.898 1 89.62 100 PHE B C 1
ATOM 2664 O O . PHE B 1 100 ? 24.766 11.367 9.914 1 89.62 100 PHE B O 1
ATOM 2671 N N . GLN B 1 101 ? 23.25 12.734 10.789 1 92.19 101 GLN B N 1
ATOM 2672 C CA . GLN B 1 101 ? 23.266 12.008 12.055 1 92.19 101 GLN B CA 1
ATOM 2673 C C . GLN B 1 101 ? 22.047 11.094 12.18 1 92.19 101 GLN B C 1
ATOM 2675 O O . GLN B 1 101 ? 22.109 10.062 12.852 1 92.19 101 GLN B O 1
ATOM 2680 N N . THR B 1 102 ? 21 11.617 11.648 1 94.81 102 THR B N 1
ATOM 2681 C CA . THR B 1 102 ? 19.781 10.836 11.742 1 94.81 102 THR B CA 1
ATOM 2682 C C . THR B 1 102 ? 18.969 10.945 10.453 1 94.81 102 THR B C 1
ATOM 2684 O O . THR B 1 102 ? 19.359 11.648 9.523 1 94.81 102 THR B O 1
ATOM 2687 N N . GLY B 1 103 ? 17.938 10.133 10.359 1 95.5 103 GLY B N 1
ATOM 2688 C CA . GLY B 1 103 ? 17.047 10.188 9.203 1 95.5 103 GLY B CA 1
ATOM 2689 C C . GLY B 1 103 ? 15.688 9.578 9.453 1 95.5 103 GLY B C 1
ATOM 2690 O O . GLY B 1 103 ? 15.453 8.984 10.508 1 95.5 103 GLY B O 1
ATOM 2691 N N . HIS B 1 104 ? 14.812 9.859 8.562 1 95.88 104 HIS B N 1
ATOM 2692 C CA . HIS B 1 104 ? 13.422 9.422 8.609 1 95.88 104 HIS B CA 1
ATOM 2693 C C . HIS B 1 104 ? 12.922 9.008 7.23 1 95.88 104 HIS B C 1
ATOM 2695 O O . HIS B 1 104 ? 13.141 9.727 6.25 1 95.88 104 HIS B O 1
ATOM 2701 N N . ALA B 1 105 ? 12.414 7.805 7.176 1 95.19 105 ALA B N 1
ATOM 2702 C CA . ALA B 1 105 ? 11.922 7.27 5.906 1 95.19 105 ALA B CA 1
ATOM 2703 C C . ALA B 1 105 ? 10.406 7.152 5.906 1 95.19 105 ALA B C 1
ATOM 2705 O O . ALA B 1 105 ? 9.805 6.758 6.906 1 95.19 105 ALA B O 1
ATOM 2706 N N . ILE B 1 106 ? 9.812 7.496 4.828 1 94.5 106 ILE B N 1
ATOM 2707 C CA . ILE B 1 106 ? 8.359 7.504 4.688 1 94.5 106 ILE B CA 1
ATOM 2708 C C . ILE B 1 106 ? 7.957 6.727 3.438 1 94.5 106 ILE B C 1
ATOM 2710 O O . ILE B 1 106 ? 8.148 7.199 2.314 1 94.5 106 ILE B O 1
ATOM 2714 N N . PRO B 1 107 ? 7.352 5.672 3.646 1 91.88 107 PRO B N 1
ATOM 2715 C CA . PRO B 1 107 ? 6.941 4.844 2.51 1 91.88 107 PRO B CA 1
ATOM 2716 C C . PRO B 1 107 ? 5.484 5.074 2.109 1 91.88 107 PRO B C 1
ATOM 2718 O O . PRO B 1 107 ? 4.637 5.32 2.969 1 91.88 107 PRO B O 1
ATOM 2721 N N . PHE B 1 108 ? 5.246 4.992 0.793 1 89.56 108 PHE B N 1
ATOM 2722 C CA . PHE B 1 108 ? 3.902 4.91 0.238 1 89.56 108 PHE B CA 1
ATOM 2723 C C . PHE B 1 108 ? 3.832 3.854 -0.858 1 89.56 108 PHE B C 1
ATOM 2725 O O . PHE B 1 108 ? 4.723 3.77 -1.705 1 89.56 108 PHE B O 1
ATOM 2732 N N . TYR B 1 109 ? 2.822 3.174 -0.896 1 82 109 TYR B N 1
ATOM 2733 C CA . TYR B 1 109 ? 2.643 2.223 -1.987 1 82 109 TYR B CA 1
ATOM 2734 C C . TYR B 1 109 ? 2.242 2.936 -3.273 1 82 109 TYR B C 1
ATOM 2736 O O . TYR B 1 109 ? 1.4 3.838 -3.254 1 82 109 TYR B O 1
ATOM 2744 N N . LEU B 1 110 ? 2.871 2.514 -4.289 1 80.38 110 LEU B N 1
ATOM 2745 C CA . LEU B 1 110 ? 2.438 2.924 -5.621 1 80.38 110 LEU B CA 1
ATOM 2746 C C . LEU B 1 110 ? 1.537 1.866 -6.25 1 80.38 110 LEU B C 1
ATOM 2748 O O . LEU B 1 110 ? 0.536 2.197 -6.891 1 80.38 110 LEU B O 1
ATOM 2752 N N . THR B 1 111 ? 1.959 0.693 -6.152 1 74.69 111 THR B N 1
ATOM 2753 C CA . THR B 1 111 ? 1.25 -0.536 -6.488 1 74.69 111 THR B CA 1
ATOM 2754 C C . THR B 1 111 ? 1.478 -1.602 -5.418 1 74.69 111 THR B C 1
ATOM 2756 O O . THR B 1 111 ? 2.297 -1.418 -4.516 1 74.69 111 THR B O 1
ATOM 2759 N N . PRO B 1 112 ? 0.763 -2.621 -5.477 1 67.81 112 PRO B N 1
ATOM 2760 C CA . PRO B 1 112 ? 1.008 -3.674 -4.484 1 67.81 112 PRO B CA 1
ATOM 2761 C C . PRO B 1 112 ? 2.459 -4.148 -4.477 1 67.81 112 PRO B C 1
ATOM 2763 O O . PRO B 1 112 ? 2.943 -4.645 -3.455 1 67.81 112 PRO B O 1
ATOM 2766 N N . SER B 1 113 ? 3.193 -3.885 -5.535 1 68.44 113 SER B N 1
ATOM 2767 C CA . SER B 1 113 ? 4.551 -4.414 -5.605 1 68.44 113 SER B CA 1
ATOM 2768 C C . SER B 1 113 ? 5.582 -3.289 -5.613 1 68.44 113 SER B C 1
ATOM 2770 O O . SER B 1 113 ? 6.789 -3.545 -5.625 1 68.44 113 SER B O 1
ATOM 2772 N N . MET B 1 114 ? 5.098 -2.104 -5.668 1 76.94 114 MET B N 1
ATOM 2773 C CA . MET B 1 114 ? 6.035 -0.985 -5.762 1 76.94 114 MET B CA 1
ATOM 2774 C C . MET B 1 114 ? 5.809 0.008 -4.625 1 76.94 114 MET B C 1
ATOM 2776 O O . MET B 1 114 ? 4.668 0.36 -4.32 1 76.94 114 MET B O 1
ATOM 2780 N N . LEU B 1 115 ? 6.926 0.419 -4.09 1 85 115 LEU B N 1
ATOM 2781 C CA . LEU B 1 115 ? 6.91 1.374 -2.988 1 85 115 LEU B CA 1
ATOM 2782 C C . LEU B 1 115 ? 7.613 2.67 -3.383 1 85 115 LEU B C 1
ATOM 2784 O O . LEU B 1 115 ? 8.68 2.639 -4.004 1 85 115 LEU B O 1
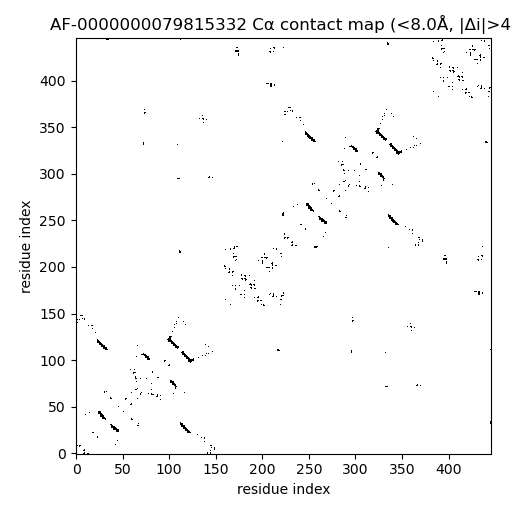ATOM 2788 N N . LEU B 1 116 ? 6.938 3.746 -3.201 1 91.38 116 LEU B N 1
ATOM 2789 C CA . LEU B 1 116 ? 7.621 5.031 -3.168 1 91.38 116 LEU B CA 1
ATOM 2790 C C . LEU B 1 116 ? 8.219 5.297 -1.789 1 91.38 116 LEU B C 1
ATOM 2792 O O . LEU B 1 116 ? 7.488 5.371 -0.798 1 91.38 116 LEU B O 1
ATOM 2796 N N . LEU B 1 117 ? 9.5 5.402 -1.701 1 93.69 117 LEU B N 1
ATOM 2797 C CA . LEU B 1 117 ? 10.164 5.652 -0.427 1 93.69 117 LEU B CA 1
ATOM 2798 C C . LEU B 1 117 ? 10.875 7.004 -0.442 1 93.69 117 LEU B C 1
ATOM 2800 O O . LEU B 1 117 ? 11.742 7.246 -1.287 1 93.69 117 LEU B O 1
ATOM 2804 N N . VAL B 1 118 ? 10.469 7.812 0.456 1 96.56 118 VAL B N 1
ATOM 2805 C CA . VAL B 1 118 ? 11.164 9.078 0.653 1 96.56 118 VAL B CA 1
ATOM 2806 C C . VAL B 1 118 ? 11.961 9.039 1.959 1 96.56 118 VAL B C 1
ATOM 2808 O O . VAL B 1 118 ? 11.398 8.781 3.025 1 96.56 118 VAL B O 1
ATOM 2811 N N . SER B 1 119 ? 13.188 9.242 1.846 1 95.5 119 SER B N 1
ATOM 2812 C CA . SER B 1 119 ? 14.062 9.289 3.018 1 95.5 119 SER B CA 1
ATOM 2813 C C . SER B 1 119 ? 14.672 10.68 3.199 1 95.5 119 SER B C 1
ATOM 2815 O O . SER B 1 119 ? 15.195 11.258 2.246 1 95.5 119 SER B O 1
ATOM 2817 N N . VAL B 1 120 ? 14.594 11.141 4.387 1 96.94 120 VAL B N 1
ATOM 2818 C CA . VAL B 1 120 ? 15.164 12.438 4.711 1 96.94 120 VAL B CA 1
ATOM 2819 C C . VAL B 1 120 ? 16.281 12.273 5.734 1 96.94 120 VAL B C 1
ATOM 2821 O O . VAL B 1 120 ? 16.156 11.484 6.68 1 96.94 120 VAL B O 1
ATOM 2824 N N . ALA B 1 121 ? 17.359 12.945 5.5 1 96.75 121 ALA B N 1
ATOM 2825 C CA . ALA B 1 121 ? 18.5 12.945 6.398 1 96.75 121 ALA B CA 1
ATOM 2826 C C . ALA B 1 121 ? 18.688 14.305 7.066 1 96.75 121 ALA B C 1
ATOM 2828 O O . ALA B 1 121 ? 18.5 15.344 6.43 1 96.75 121 ALA B O 1
ATOM 2829 N N . SER B 1 122 ? 19.078 14.25 8.297 1 96.62 122 SER B N 1
ATOM 2830 C CA . SER B 1 122 ? 19.281 15.469 9.078 1 96.62 122 SER B CA 1
ATOM 2831 C C . SER B 1 122 ? 20.656 15.5 9.711 1 96.62 122 SER B C 1
ATOM 2833 O O . SER B 1 122 ? 21.156 14.469 10.172 1 96.62 122 SER B O 1
ATOM 2835 N N . PRO B 1 123 ? 21.266 16.672 9.758 1 95 123 PRO B N 1
ATOM 2836 C CA . PRO B 1 123 ? 22.516 16.812 10.523 1 95 123 PRO B CA 1
ATOM 2837 C C . PRO B 1 123 ? 22.281 16.781 12.031 1 95 123 PRO B C 1
ATOM 2839 O O . PRO B 1 123 ? 23.234 16.625 12.797 1 95 123 PRO B O 1
ATOM 2842 N N . GLU B 1 124 ? 21.047 16.906 12.43 1 94.5 124 GLU B N 1
ATOM 2843 C CA . GLU B 1 124 ? 20.734 16.875 13.852 1 94.5 124 GLU B CA 1
ATOM 2844 C C . GLU B 1 124 ? 20.547 15.445 14.344 1 94.5 124 GLU B C 1
ATOM 2846 O O . GLU B 1 124 ? 20.266 14.547 13.547 1 94.5 124 GLU B O 1
ATOM 2851 N N . LYS B 1 125 ? 20.609 15.281 15.609 1 92.44 125 LYS B N 1
ATOM 2852 C CA . LYS B 1 125 ? 20.562 13.953 16.219 1 92.44 125 LYS B CA 1
ATOM 2853 C C . LYS B 1 125 ? 19.141 13.391 16.188 1 92.44 125 LYS B C 1
ATOM 2855 O O . LYS B 1 125 ? 18.938 12.188 16.328 1 92.44 125 LYS B O 1
ATOM 2860 N N . GLU B 1 126 ? 18.219 14.344 16.094 1 93.88 126 GLU B N 1
ATOM 2861 C CA . GLU B 1 126 ? 16.812 13.906 16.062 1 93.88 126 GLU B CA 1
ATOM 2862 C C . GLU B 1 126 ? 15.969 14.844 15.211 1 93.88 126 GLU B C 1
ATOM 2864 O O . GLU B 1 126 ? 16.281 16.031 15.078 1 93.88 126 GLU B O 1
ATOM 2869 N N . ILE B 1 127 ? 15.031 14.281 14.609 1 95.75 127 ILE B N 1
ATOM 2870 C CA . ILE B 1 127 ? 13.969 15.055 13.977 1 95.75 127 ILE B CA 1
ATOM 2871 C C . ILE B 1 127 ? 12.727 15.039 14.867 1 95.75 127 ILE B C 1
ATOM 2873 O O . ILE B 1 127 ? 12.234 13.969 15.234 1 95.75 127 ILE B O 1
ATOM 2877 N N . ASP B 1 128 ? 12.281 16.172 15.164 1 95.12 128 ASP B N 1
ATOM 2878 C CA . ASP B 1 128 ? 11.188 16.234 16.125 1 95.12 128 ASP B CA 1
ATOM 2879 C C . ASP B 1 128 ? 9.867 15.789 15.492 1 95.12 128 ASP B C 1
ATOM 2881 O O . ASP B 1 128 ? 9.758 15.719 14.266 1 95.12 128 ASP B O 1
ATOM 2885 N N . PHE B 1 129 ? 8.938 15.594 16.328 1 93 129 PHE B N 1
ATOM 2886 C CA . PHE B 1 129 ? 7.664 15.023 15.906 1 93 129 PHE B CA 1
ATOM 2887 C C . PHE B 1 129 ? 6.938 15.953 14.945 1 93 129 PHE B C 1
ATOM 2889 O O . PHE B 1 129 ? 6.355 15.5 13.953 1 93 129 PHE B O 1
ATOM 2896 N N . ARG B 1 130 ? 6.91 17.156 15.281 1 93.62 130 ARG B N 1
ATOM 2897 C CA . ARG B 1 130 ? 6.219 18.125 14.43 1 93.62 130 ARG B CA 1
ATOM 2898 C C . ARG B 1 130 ? 6.785 18.109 13.016 1 93.62 130 ARG B C 1
ATOM 2900 O O . ARG B 1 130 ? 6.031 18.094 12.039 1 93.62 130 ARG B O 1
ATOM 2907 N N . THR B 1 131 ? 8.094 18.125 12.945 1 96.44 131 THR B N 1
ATOM 2908 C CA . THR B 1 131 ? 8.758 18.094 11.648 1 96.44 131 THR B CA 1
ATOM 2909 C C . THR B 1 131 ? 8.453 16.797 10.914 1 96.44 131 THR B C 1
ATOM 2911 O O . THR B 1 131 ? 8.172 16.812 9.711 1 96.44 131 THR B O 1
ATOM 2914 N N . LYS B 1 132 ? 8.438 15.695 11.609 1 95.81 132 LYS B N 1
ATOM 2915 C CA . LYS B 1 132 ? 8.117 14.406 11 1 95.81 132 LYS B CA 1
ATOM 2916 C C . LYS B 1 132 ? 6.688 14.398 10.461 1 95.81 132 LYS B C 1
ATOM 2918 O O . LYS B 1 132 ? 6.441 13.891 9.359 1 95.81 132 LYS B O 1
ATOM 2923 N N . ALA B 1 133 ? 5.828 14.961 11.234 1 93.5 133 ALA B N 1
ATOM 2924 C CA . ALA B 1 133 ? 4.438 15.023 10.797 1 93.5 133 ALA B CA 1
ATOM 2925 C C . ALA B 1 133 ? 4.293 15.867 9.531 1 93.5 133 ALA B C 1
ATOM 2927 O O . ALA B 1 133 ? 3.572 15.484 8.609 1 93.5 133 ALA B O 1
ATOM 2928 N N . LEU B 1 134 ? 4.969 16.953 9.492 1 94.81 134 LEU B N 1
ATOM 2929 C CA . LEU B 1 134 ? 4.914 17.812 8.32 1 94.81 134 LEU B CA 1
ATOM 2930 C C . LEU B 1 134 ? 5.547 17.125 7.109 1 94.81 134 LEU B C 1
ATOM 2932 O O . LEU B 1 134 ? 5.031 17.234 5.996 1 94.81 134 LEU B O 1
ATOM 2936 N N . LEU B 1 135 ? 6.613 16.438 7.352 1 96.81 135 LEU B N 1
ATOM 2937 C CA . LEU B 1 135 ? 7.238 15.672 6.27 1 96.81 135 LEU B CA 1
ATOM 2938 C C . LEU B 1 135 ? 6.285 14.617 5.723 1 96.81 135 LEU B C 1
ATOM 2940 O O . LEU B 1 135 ? 6.184 14.445 4.504 1 96.81 135 LEU B O 1
ATOM 2944 N N . GLN B 1 136 ? 5.617 13.977 6.605 1 94.06 136 GLN B N 1
ATOM 2945 C CA . GLN B 1 136 ? 4.66 12.961 6.176 1 94.06 136 GLN B CA 1
ATOM 2946 C C . GLN B 1 136 ? 3.555 13.57 5.324 1 94.06 136 GLN B C 1
ATOM 2948 O O . GLN B 1 136 ? 3.121 12.977 4.336 1 94.06 136 GLN B O 1
ATOM 2953 N N . LEU B 1 137 ? 3.145 14.727 5.734 1 94.06 137 LEU B N 1
ATOM 2954 C CA . LEU B 1 137 ? 2.131 15.438 4.965 1 94.06 137 LEU B CA 1
ATOM 2955 C C . LEU B 1 137 ? 2.645 15.773 3.57 1 94.06 137 LEU B C 1
ATOM 2957 O O . LEU B 1 137 ? 1.965 15.516 2.574 1 94.06 137 LEU B O 1
ATOM 2961 N N . ILE B 1 138 ? 3.791 16.297 3.508 1 96.38 138 ILE B N 1
ATOM 2962 C CA . ILE B 1 138 ? 4.367 16.734 2.242 1 96.38 138 ILE B CA 1
ATOM 2963 C C . ILE B 1 138 ? 4.605 15.516 1.339 1 96.38 138 ILE B C 1
ATOM 2965 O O . ILE B 1 138 ? 4.289 15.555 0.147 1 96.38 138 ILE B O 1
ATOM 2969 N N . VAL B 1 139 ? 5.09 14.477 1.907 1 96.62 139 VAL B N 1
ATOM 2970 C CA . VAL B 1 139 ? 5.348 13.273 1.133 1 96.62 139 VAL B CA 1
ATOM 2971 C C . VAL B 1 139 ? 4.027 12.672 0.656 1 96.62 139 VAL B C 1
ATOM 2973 O O . VAL B 1 139 ? 3.938 12.164 -0.463 1 96.62 139 VAL B O 1
ATOM 2976 N N . GLY B 1 140 ? 3.092 12.711 1.524 1 93.81 140 GLY B N 1
ATOM 2977 C CA . GLY B 1 140 ? 1.771 12.266 1.112 1 93.81 140 GLY B CA 1
ATOM 2978 C C . GLY B 1 140 ? 1.234 13.016 -0.089 1 93.81 140 GLY B C 1
ATOM 2979 O O . GLY B 1 140 ? 0.667 12.414 -1.003 1 93.81 140 GLY B O 1
ATOM 2980 N N . GLN B 1 141 ? 1.373 14.312 -0.069 1 94.06 141 GLN B N 1
ATOM 2981 C CA . GLN B 1 141 ? 0.96 15.117 -1.211 1 94.06 141 GLN B CA 1
ATOM 2982 C C . GLN B 1 141 ? 1.798 14.797 -2.445 1 94.06 141 GLN B C 1
ATOM 2984 O O . GLN B 1 141 ? 1.274 14.742 -3.561 1 94.06 141 GLN B O 1
ATOM 2989 N N . TYR B 1 142 ? 3.062 14.648 -2.262 1 96.5 142 TYR B N 1
ATOM 2990 C CA . TYR B 1 142 ? 3.945 14.234 -3.348 1 96.5 142 TYR B CA 1
ATOM 2991 C C . TYR B 1 142 ? 3.475 12.93 -3.969 1 96.5 142 TYR B C 1
ATOM 2993 O O . TYR B 1 142 ? 3.361 12.82 -5.191 1 96.5 142 TYR B O 1
ATOM 3001 N N . HIS B 1 143 ? 3.209 11.992 -3.104 1 94.69 143 HIS B N 1
ATOM 3002 C CA . HIS B 1 143 ? 2.75 10.68 -3.537 1 94.69 143 HIS B CA 1
ATOM 3003 C C . HIS B 1 143 ? 1.474 10.789 -4.367 1 94.69 143 HIS B C 1
ATOM 3005 O O . HIS B 1 143 ? 1.371 10.188 -5.438 1 94.69 143 HIS B O 1
ATOM 3011 N N . THR B 1 144 ? 0.582 11.539 -3.875 1 91.56 144 THR B N 1
ATOM 3012 C CA . THR B 1 144 ? -0.692 11.727 -4.562 1 91.56 144 THR B CA 1
ATOM 3013 C C . THR B 1 144 ? -0.475 12.297 -5.961 1 91.56 144 THR B C 1
ATOM 3015 O O . THR B 1 144 ? -0.995 11.766 -6.941 1 91.56 144 THR B O 1
ATOM 3018 N N . ARG B 1 145 ? 0.259 13.305 -6.02 1 93.06 145 ARG B N 1
ATOM 3019 C CA . ARG B 1 145 ? 0.492 13.945 -7.312 1 93.06 145 ARG B CA 1
ATOM 3020 C C . ARG B 1 145 ? 1.312 13.039 -8.227 1 93.06 145 ARG B C 1
ATOM 3022 O O . ARG B 1 145 ? 1.068 12.984 -9.438 1 93.06 145 ARG B O 1
ATOM 3029 N N . TYR B 1 146 ? 2.273 12.398 -7.715 1 94.06 146 TYR B N 1
ATOM 3030 C CA . TYR B 1 146 ? 3.084 11.469 -8.5 1 94.06 146 TYR B CA 1
ATOM 3031 C C . TYR B 1 146 ? 2.213 10.414 -9.164 1 94.06 146 TYR B C 1
ATOM 3033 O O . TYR B 1 146 ? 2.371 10.133 -10.359 1 94.06 146 TYR B O 1
ATOM 3041 N N . CYS B 1 147 ? 1.324 9.867 -8.375 1 89.06 147 CYS B N 1
ATOM 3042 C CA . CYS B 1 147 ? 0.417 8.859 -8.898 1 89.06 147 CYS B CA 1
ATOM 3043 C C . CYS B 1 147 ? -0.456 9.43 -10.008 1 89.06 147 CYS B C 1
ATOM 3045 O O . CYS B 1 147 ? -0.695 8.766 -11.023 1 89.06 147 CYS B O 1
ATOM 3047 N N . GLN B 1 148 ? -0.928 10.594 -9.82 1 87.12 148 GLN B N 1
ATOM 3048 C CA . GLN B 1 148 ? -1.755 11.25 -10.828 1 87.12 148 GLN B CA 1
ATOM 3049 C C . GLN B 1 148 ? -0.979 11.453 -12.125 1 87.12 148 GLN B C 1
ATOM 3051 O O . GLN B 1 148 ? -1.498 11.188 -13.211 1 87.12 148 GLN B O 1
ATOM 3056 N N . LEU B 1 149 ? 0.22 11.875 -12 1 88.88 149 LEU B N 1
ATOM 3057 C CA . LEU B 1 149 ? 1.062 12.125 -13.164 1 88.88 149 LEU B CA 1
ATOM 3058 C C . LEU B 1 149 ? 1.414 10.812 -13.867 1 88.88 149 LEU B C 1
ATOM 3060 O O . LEU B 1 149 ? 1.435 10.75 -15.102 1 88.88 149 LEU B O 1
ATOM 3064 N N . ALA B 1 150 ? 1.704 9.82 -13.07 1 81.5 150 ALA B N 1
ATOM 3065 C CA . ALA B 1 150 ? 2.027 8.516 -13.625 1 81.5 150 ALA B CA 1
ATOM 3066 C C . ALA B 1 150 ? 0.853 7.949 -14.422 1 81.5 150 ALA B C 1
ATOM 3068 O O . ALA B 1 150 ? 1.045 7.32 -15.461 1 81.5 150 ALA B O 1
ATOM 3069 N N . LYS B 1 151 ? -0.27 8.062 -13.906 1 76.12 151 LYS B N 1
ATOM 3070 C CA . LYS B 1 151 ? -1.471 7.609 -14.602 1 76.12 151 LYS B CA 1
ATOM 3071 C C . LYS B 1 151 ? -1.659 8.352 -15.922 1 76.12 151 LYS B C 1
ATOM 3073 O O . LYS B 1 151 ? -2.037 7.75 -16.922 1 76.12 151 LYS B O 1
ATOM 3078 N N . LEU B 1 152 ? -1.474 9.609 -15.867 1 68.56 152 LEU B N 1
ATOM 3079 C CA . LEU B 1 152 ? -1.612 10.438 -17.062 1 68.56 152 LEU B CA 1
ATOM 3080 C C . LEU B 1 152 ? -0.622 10.016 -18.141 1 68.56 152 LEU B C 1
ATOM 3082 O O . LEU B 1 152 ? -0.935 10.062 -19.328 1 68.56 152 LEU B O 1
ATOM 3086 N N . LEU B 1 153 ? 0.505 9.602 -17.656 1 63.53 153 LEU B N 1
ATOM 3087 C CA . LEU B 1 153 ? 1.568 9.242 -18.578 1 63.53 153 LEU B CA 1
ATOM 3088 C C . LEU B 1 153 ? 1.359 7.828 -19.125 1 63.53 153 LEU B C 1
ATOM 3090 O O . LEU B 1 153 ? 1.877 7.484 -20.188 1 63.53 153 LEU B O 1
ATOM 3094 N N . ARG B 1 154 ? 0.843 7.031 -18.25 1 64 154 ARG B N 1
ATOM 3095 C CA . ARG B 1 154 ? 0.579 5.676 -18.734 1 64 154 ARG B CA 1
ATOM 3096 C C . ARG B 1 154 ? -0.489 5.676 -19.812 1 64 154 ARG B C 1
ATOM 3098 O O . ARG B 1 154 ? -0.712 4.652 -20.469 1 64 154 ARG B O 1
ATOM 3105 N N . HIS B 1 155 ? -0.532 6.613 -20.797 1 51.66 155 HIS B N 1
ATOM 3106 C CA . HIS B 1 155 ? -1.402 6.789 -21.953 1 51.66 155 HIS B CA 1
ATOM 3107 C C . HIS B 1 155 ? -2.303 5.574 -22.156 1 51.66 155 HIS B C 1
ATOM 3109 O O . HIS B 1 155 ? -3.225 5.609 -22.984 1 51.66 155 HIS B O 1
ATOM 3115 N N . ASP B 1 156 ? -1.969 4.289 -22 1 48.28 156 ASP B N 1
ATOM 3116 C CA . ASP B 1 156 ? -2.602 3.109 -22.578 1 48.28 156 ASP B CA 1
ATOM 3117 C C . ASP B 1 156 ? -3.699 2.57 -21.672 1 48.28 156 ASP B C 1
ATOM 3119 O O . ASP B 1 156 ? -3.41 1.971 -20.625 1 48.28 156 ASP B O 1
ATOM 3123 N N . ASP B 1 157 ? -4.805 3.27 -21.766 1 50.19 157 ASP B N 1
ATOM 3124 C CA . ASP B 1 157 ? -6.086 2.961 -21.141 1 50.19 157 ASP B CA 1
ATOM 3125 C C . ASP B 1 157 ? -6.441 1.487 -21.312 1 50.19 157 ASP B C 1
ATOM 3127 O O . ASP B 1 157 ? -7.516 1.05 -20.906 1 50.19 157 ASP B O 1
ATOM 3131 N N . ARG B 1 158 ? -5.91 0.928 -22.359 1 50.09 158 ARG B N 1
ATOM 3132 C CA . ARG B 1 158 ? -6.422 -0.405 -22.656 1 50.09 158 ARG B CA 1
ATOM 3133 C C . ARG B 1 158 ? -6.039 -1.398 -21.562 1 50.09 158 ARG B C 1
ATOM 3135 O O . ARG B 1 158 ? -4.875 -1.481 -21.172 1 50.09 158 ARG B O 1
ATOM 3142 N N . PRO B 1 159 ? -7.082 -1.938 -21.047 1 58.56 159 PRO B N 1
ATOM 3143 C CA . PRO B 1 159 ? -6.754 -2.973 -20.062 1 58.56 159 PRO B CA 1
ATOM 3144 C C . PRO B 1 159 ? -5.797 -4.027 -20.609 1 58.56 159 PRO B C 1
ATOM 3146 O O . PRO B 1 159 ? -6.02 -4.555 -21.703 1 58.56 159 PRO B O 1
ATOM 3149 N N . LEU B 1 160 ? -4.586 -4.215 -20.156 1 66.81 160 LEU B N 1
ATOM 3150 C CA . LEU B 1 160 ? -3.607 -5.23 -20.531 1 66.81 160 LEU B CA 1
ATOM 3151 C C . LEU B 1 160 ? -4.258 -6.609 -20.609 1 66.81 160 LEU B C 1
ATOM 3153 O O . LEU B 1 160 ? -3.877 -7.434 -21.453 1 66.81 160 LEU B O 1
ATOM 3157 N N . VAL B 1 161 ? -5.305 -6.73 -19.828 1 82.06 161 VAL B N 1
ATOM 3158 C CA . VAL B 1 161 ? -6 -8.008 -19.734 1 82.06 161 VAL B CA 1
ATOM 3159 C C . VAL B 1 161 ? -7.508 -7.785 -19.828 1 82.06 161 VAL B C 1
ATOM 3161 O O . VAL B 1 161 ? -8.023 -6.801 -19.297 1 82.06 161 VAL B O 1
ATOM 3164 N N . THR B 1 162 ? -8.234 -8.609 -20.641 1 84.56 162 THR B N 1
ATOM 3165 C CA . THR B 1 162 ? -9.688 -8.508 -20.75 1 84.56 162 THR B CA 1
ATOM 3166 C C . THR B 1 162 ? -10.359 -8.891 -19.438 1 84.56 162 THR B C 1
ATOM 3168 O O . THR B 1 162 ? -9.727 -9.453 -18.547 1 84.56 162 THR B O 1
ATOM 3171 N N . GLU B 1 163 ? -11.602 -8.602 -19.375 1 84.5 163 GLU B N 1
ATOM 3172 C CA . GLU B 1 163 ? -12.367 -8.914 -18.172 1 84.5 163 GLU B CA 1
ATOM 3173 C C . GLU B 1 163 ? -12.406 -10.422 -17.922 1 84.5 163 GLU B C 1
ATOM 3175 O O . GLU B 1 163 ? -12.25 -10.867 -16.797 1 84.5 163 GLU B O 1
ATOM 3180 N N . ARG B 1 164 ? -12.57 -11.125 -18.969 1 89.44 164 ARG B N 1
ATOM 3181 C CA . ARG B 1 164 ? -12.664 -12.578 -18.828 1 89.44 164 ARG B CA 1
ATOM 3182 C C . ARG B 1 164 ? -11.32 -13.18 -18.422 1 89.44 164 ARG B C 1
ATOM 3184 O O . ARG B 1 164 ? -11.273 -14.117 -17.625 1 89.44 164 ARG B O 1
ATOM 3191 N N . GLU B 1 165 ? -10.281 -12.648 -18.984 1 91.25 165 GLU B N 1
ATOM 3192 C CA . GLU B 1 165 ? -8.945 -13.086 -18.609 1 91.25 165 GLU B CA 1
ATOM 3193 C C . GLU B 1 165 ? -8.672 -12.797 -17.125 1 91.25 165 GLU B C 1
ATOM 3195 O O . GLU B 1 165 ? -8.109 -13.641 -16.422 1 91.25 165 GLU B O 1
ATOM 3200 N N . GLN B 1 166 ? -9.125 -11.695 -16.719 1 88.25 166 GLN B N 1
ATOM 3201 C CA . GLN B 1 166 ? -8.977 -11.32 -15.312 1 88.25 166 GLN B CA 1
ATOM 3202 C C . GLN B 1 166 ? -9.758 -12.266 -14.406 1 88.25 166 GLN B C 1
ATOM 3204 O O . GLN B 1 166 ? -9.258 -12.688 -13.367 1 88.25 166 GLN B O 1
ATOM 3209 N N . GLU B 1 167 ? -10.898 -12.555 -14.836 1 89.06 167 GLU B N 1
ATOM 3210 C CA . GLU B 1 167 ? -11.742 -13.461 -14.055 1 89.06 167 GLU B CA 1
ATOM 3211 C C . GLU B 1 167 ? -11.094 -14.836 -13.93 1 89.06 167 GLU B C 1
ATOM 3213 O O . GLU B 1 167 ? -11.062 -15.414 -12.836 1 89.06 167 GLU B O 1
ATOM 3218 N N . CYS B 1 168 ? -10.625 -15.32 -14.992 1 94.06 168 CYS B N 1
ATOM 3219 C CA . CYS B 1 168 ? -9.953 -16.609 -14.969 1 94.06 168 CYS B CA 1
ATOM 3220 C C . CYS B 1 168 ? -8.766 -16.594 -14.023 1 94.06 168 CYS B C 1
ATOM 3222 O O . CYS B 1 168 ? -8.594 -17.5 -13.211 1 94.06 168 CYS B O 1
ATOM 3224 N N . LEU B 1 169 ? -7.984 -15.531 -14.094 1 91.69 169 LEU B N 1
ATOM 3225 C CA . LEU B 1 169 ? -6.805 -15.398 -13.25 1 91.69 169 LEU B CA 1
ATOM 3226 C C . LEU B 1 169 ? -7.191 -15.336 -11.773 1 91.69 169 LEU B C 1
ATOM 3228 O O . LEU B 1 169 ? -6.504 -15.898 -10.922 1 91.69 169 LEU B O 1
ATOM 3232 N N . LEU B 1 170 ? -8.242 -14.664 -11.555 1 87.94 170 LEU B N 1
ATOM 3233 C CA . LEU B 1 170 ? -8.711 -14.516 -10.18 1 87.94 170 LEU B CA 1
ATOM 3234 C C . LEU B 1 170 ? -9.047 -15.875 -9.578 1 87.94 170 LEU B C 1
ATOM 3236 O O . LEU B 1 170 ? -8.68 -16.156 -8.43 1 87.94 170 LEU B O 1
ATOM 3240 N N . TRP B 1 171 ? -9.719 -16.672 -10.32 1 90.75 171 TRP B N 1
ATOM 3241 C CA . TRP B 1 171 ? -10.102 -17.984 -9.82 1 90.75 171 TRP B CA 1
ATOM 3242 C C . TRP B 1 171 ? -8.883 -18.891 -9.68 1 90.75 171 TRP B C 1
ATOM 3244 O O . TRP B 1 171 ? -8.797 -19.688 -8.742 1 90.75 171 TRP B O 1
ATOM 3254 N N . VAL B 1 172 ? -7.934 -18.781 -10.594 1 93.31 172 VAL B N 1
ATOM 3255 C CA . VAL B 1 172 ? -6.672 -19.5 -10.445 1 93.31 172 VAL B CA 1
ATOM 3256 C C . VAL B 1 172 ? -5.98 -19.078 -9.156 1 93.31 172 VAL B C 1
ATOM 3258 O O . VAL B 1 172 ? -5.496 -19.922 -8.398 1 93.31 172 VAL B O 1
ATOM 3261 N N . ALA B 1 173 ? -6.004 -17.812 -8.922 1 90.44 173 ALA B N 1
ATOM 3262 C CA . ALA B 1 173 ? -5.375 -17.266 -7.723 1 90.44 173 ALA B CA 1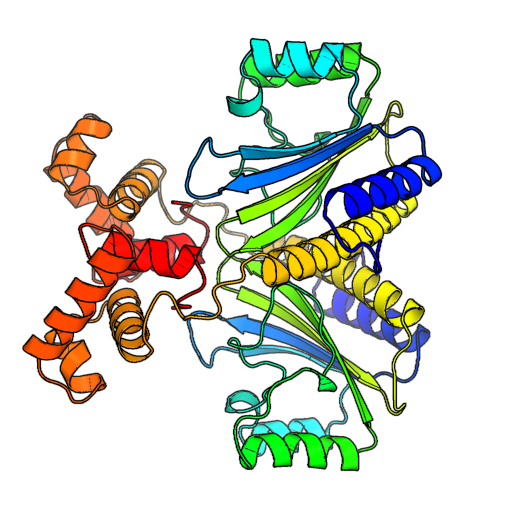
ATOM 3263 C C . ALA B 1 173 ? -6.023 -17.812 -6.457 1 90.44 173 ALA B C 1
ATOM 3265 O O . ALA B 1 173 ? -5.367 -17.953 -5.422 1 90.44 173 ALA B O 1
ATOM 3266 N N . GLN B 1 174 ? -7.277 -18.156 -6.566 1 87.12 174 GLN B N 1
ATOM 3267 C CA . GLN B 1 174 ? -8.023 -18.688 -5.43 1 87.12 174 GLN B CA 1
ATOM 3268 C C . GLN B 1 174 ? -7.895 -20.203 -5.355 1 87.12 174 GLN B C 1
ATOM 3270 O O . GLN B 1 174 ? -8.578 -20.859 -4.559 1 87.12 174 GLN B O 1
ATOM 3275 N N . GLY B 1 175 ? -7.098 -20.734 -6.25 1 90.56 175 GLY B N 1
ATOM 3276 C CA . GLY B 1 175 ? -6.758 -22.156 -6.172 1 90.56 175 GLY B CA 1
ATOM 3277 C C . GLY B 1 175 ? -7.668 -23.031 -7.012 1 90.56 175 GLY B C 1
ATOM 3278 O O . GLY B 1 175 ? -7.602 -24.266 -6.926 1 90.56 175 GLY B O 1
ATOM 3279 N N . LYS B 1 176 ? -8.539 -22.406 -7.766 1 93.62 176 LYS B N 1
ATOM 3280 C CA . LYS B 1 176 ? -9.453 -23.203 -8.586 1 93.62 176 LYS B CA 1
ATOM 3281 C C . LYS B 1 176 ? -8.742 -23.734 -9.836 1 93.62 176 LYS B C 1
ATOM 3283 O O . LYS B 1 176 ? -7.941 -23.016 -10.445 1 93.62 176 LYS B O 1
ATOM 3288 N N . ASP B 1 177 ? -9.047 -24.953 -10.148 1 94.62 177 ASP B N 1
ATOM 3289 C CA . ASP B 1 177 ? -8.477 -25.5 -11.375 1 94.62 177 ASP B CA 1
ATOM 3290 C C . ASP B 1 177 ? -9.32 -25.141 -12.594 1 94.62 177 ASP B C 1
ATOM 3292 O O . ASP B 1 177 ? -10.305 -24.406 -12.469 1 94.62 177 ASP B O 1
ATOM 3296 N N . THR B 1 178 ? -8.875 -25.641 -13.75 1 96.12 178 THR B N 1
ATOM 3297 C CA . THR B 1 178 ? -9.508 -25.281 -15.016 1 96.12 178 THR B CA 1
ATOM 3298 C C . THR B 1 178 ? -10.984 -25.688 -15.016 1 96.12 178 THR B C 1
ATOM 3300 O O . THR B 1 178 ? -11.844 -24.891 -15.406 1 96.12 178 THR B O 1
ATOM 3303 N N . THR B 1 179 ? -11.25 -26.859 -14.547 1 97 179 THR B N 1
ATOM 3304 C CA . THR B 1 179 ? -12.609 -27.375 -14.555 1 97 179 THR B CA 1
ATOM 3305 C C . THR B 1 179 ? -13.5 -26.578 -13.602 1 97 179 THR B C 1
ATOM 3307 O O . THR B 1 179 ? -14.609 -26.203 -13.961 1 97 179 THR B O 1
ATOM 3310 N N . GLU B 1 180 ? -13.023 -26.328 -12.461 1 96.25 180 GLU B N 1
ATOM 3311 C CA . GLU B 1 180 ? -13.75 -25.531 -11.484 1 96.25 180 GLU B CA 1
ATOM 3312 C C . GLU B 1 180 ? -14.016 -24.125 -12.008 1 96.25 180 GLU B C 1
ATOM 3314 O O . GLU B 1 180 ? -15.125 -23.609 -11.891 1 96.25 180 GLU B O 1
ATOM 3319 N N . THR B 1 181 ? -13 -23.531 -12.57 1 95.38 181 THR B N 1
ATOM 3320 C CA . THR B 1 181 ? -13.125 -22.188 -13.133 1 95.38 181 THR B CA 1
ATOM 3321 C C . THR B 1 181 ? -14.188 -22.156 -14.227 1 95.38 181 THR B C 1
ATOM 3323 O O . THR B 1 181 ? -15.023 -21.25 -14.25 1 95.38 181 THR B O 1
ATOM 3326 N N . GLY B 1 182 ? -14.148 -23.141 -15.094 1 96.62 182 GLY B N 1
ATOM 3327 C CA . GLY B 1 182 ? -15.156 -23.234 -16.141 1 96.62 182 GLY B CA 1
ATOM 3328 C C . GLY B 1 182 ? -16.562 -23.312 -15.602 1 96.62 182 GLY B C 1
ATOM 3329 O O . GLY B 1 182 ? -17.469 -22.641 -16.109 1 96.62 182 GLY B O 1
ATOM 3330 N N . SER B 1 183 ? -16.75 -24.109 -14.625 1 96.88 183 SER B N 1
ATOM 3331 C CA . SER B 1 183 ? -18.062 -24.266 -14.008 1 96.88 183 SER B CA 1
ATOM 3332 C C . SER B 1 183 ? -18.547 -22.969 -13.391 1 96.88 183 SER B C 1
ATOM 3334 O O . SER B 1 183 ? -19.719 -22.594 -13.555 1 96.88 183 SER B O 1
ATOM 3336 N N . ILE B 1 184 ? -17.672 -22.312 -12.734 1 93.25 184 ILE B N 1
ATOM 3337 C CA . ILE B 1 184 ? -18.016 -21.078 -12.031 1 93.25 184 ILE B CA 1
ATOM 3338 C C . ILE B 1 184 ? -18.422 -20.016 -13.047 1 93.25 184 ILE B C 1
ATOM 3340 O O . ILE B 1 184 ? -19.391 -19.281 -12.828 1 93.25 184 ILE B O 1
ATOM 3344 N N . LEU B 1 185 ? -17.719 -19.969 -14.164 1 94.62 185 LEU B N 1
ATOM 3345 C CA . LEU B 1 185 ? -17.906 -18.906 -15.141 1 94.62 185 LEU B CA 1
ATOM 3346 C C . LEU B 1 185 ? -18.859 -19.359 -16.25 1 94.62 185 LEU B C 1
ATOM 3348 O O . LEU B 1 185 ? -19.203 -18.562 -17.141 1 94.62 185 LEU B O 1
ATOM 3352 N N . SER B 1 186 ? -19.25 -20.594 -16.172 1 96.56 186 SER B N 1
ATOM 3353 C CA . SER B 1 186 ? -20.156 -21.172 -17.156 1 96.56 186 SER B CA 1
ATOM 3354 C C . SER B 1 186 ? -19.547 -21.156 -18.562 1 96.56 186 SER B C 1
ATOM 3356 O O . SER B 1 186 ? -20.188 -20.719 -19.516 1 96.56 186 SER B O 1
ATOM 3358 N N . ILE B 1 187 ? -18.281 -21.562 -18.641 1 96.81 187 ILE B N 1
ATOM 3359 C CA . ILE B 1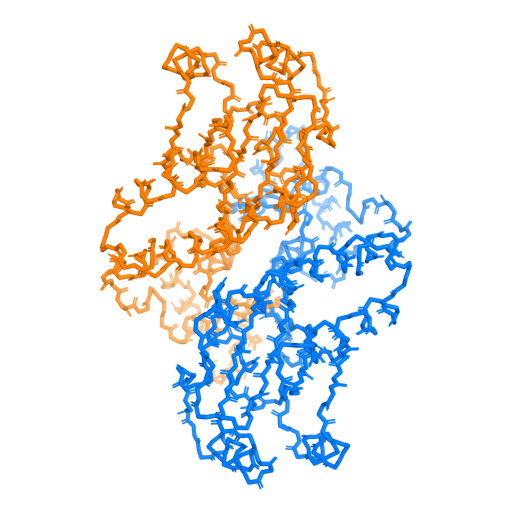 187 ? -17.578 -21.719 -19.906 1 96.81 187 ILE B CA 1
ATOM 3360 C C . ILE B 1 187 ? -16.844 -23.062 -19.906 1 96.81 187 ILE B C 1
ATOM 3362 O O . ILE B 1 187 ? -16.688 -23.703 -18.875 1 96.81 187 ILE B O 1
ATOM 3366 N N . SER B 1 188 ? -16.438 -23.469 -21.062 1 97.38 188 SER B N 1
ATOM 3367 C CA . SER B 1 188 ? -15.789 -24.766 -21.188 1 97.38 188 SER B CA 1
ATOM 3368 C C . SER B 1 188 ? -14.352 -24.719 -20.688 1 97.38 188 SER B C 1
ATOM 3370 O O . SER B 1 188 ? -13.742 -23.641 -20.625 1 97.38 188 SER B O 1
ATOM 3372 N N . ASP B 1 189 ? -13.836 -25.859 -20.453 1 97.25 189 ASP B N 1
ATOM 3373 C CA . ASP B 1 189 ? -12.43 -25.984 -20.078 1 97.25 189 ASP B CA 1
ATOM 3374 C C . ASP B 1 189 ? -11.516 -25.391 -21.156 1 97.25 189 ASP B C 1
ATOM 3376 O O . ASP B 1 189 ? -10.531 -24.734 -20.844 1 97.25 189 ASP B O 1
ATOM 3380 N N . ASN B 1 190 ? -11.906 -25.688 -22.312 1 97.31 190 ASN B N 1
ATOM 3381 C CA . ASN B 1 190 ? -11.086 -25.219 -23.422 1 97.31 190 ASN B CA 1
ATOM 3382 C C . ASN B 1 190 ? -11.07 -23.688 -23.5 1 97.31 190 ASN B C 1
ATOM 3384 O O . ASN B 1 190 ? -10.031 -23.094 -23.797 1 97.31 190 ASN B O 1
ATOM 3388 N N . THR B 1 191 ? -12.125 -23.109 -23.266 1 97.38 191 THR B N 1
ATOM 3389 C CA . THR B 1 191 ? -12.211 -21.641 -23.25 1 97.38 191 THR B CA 1
ATOM 3390 C C . THR B 1 191 ? -11.383 -21.062 -22.109 1 97.38 191 THR B C 1
ATOM 3392 O O . THR B 1 191 ? -10.703 -20.062 -22.281 1 97.38 191 THR B O 1
ATOM 3395 N N . VAL B 1 192 ? -11.43 -21.703 -20.969 1 97.19 192 VAL B N 1
ATOM 3396 C CA . VAL B 1 192 ? -10.617 -21.281 -19.828 1 97.19 192 VAL B CA 1
ATOM 3397 C C . VAL B 1 192 ? -9.141 -21.344 -20.203 1 97.19 192 VAL B C 1
ATOM 3399 O O . VAL B 1 192 ? -8.398 -20.375 -19.984 1 97.19 192 VAL B O 1
ATOM 3402 N N . LYS B 1 193 ? -8.766 -22.469 -20.781 1 96.94 193 LYS B N 1
ATOM 3403 C CA . LYS B 1 193 ? -7.375 -22.656 -21.172 1 96.94 193 LYS B CA 1
ATOM 3404 C C . LYS B 1 193 ? -6.949 -21.594 -22.188 1 96.94 193 LYS B C 1
ATOM 3406 O O . LYS B 1 193 ? -5.824 -21.078 -22.125 1 96.94 193 LYS B O 1
ATOM 3411 N N . HIS B 1 194 ? -7.84 -21.312 -23.047 1 96.69 194 HIS B N 1
ATOM 3412 C CA . HIS B 1 194 ? -7.555 -20.297 -24.047 1 96.69 194 HIS B CA 1
ATOM 3413 C C . HIS B 1 194 ? -7.344 -18.922 -23.391 1 96.69 194 HIS B C 1
ATOM 3415 O O . HIS B 1 194 ? -6.371 -18.234 -23.703 1 96.69 194 HIS B O 1
ATOM 3421 N N . HIS B 1 195 ? -8.164 -18.516 -22.484 1 96.19 195 HIS B N 1
ATOM 3422 C CA . HIS B 1 195 ? -8.031 -17.234 -21.781 1 96.19 195 HIS B CA 1
ATOM 3423 C C . HIS B 1 195 ? -6.73 -17.172 -20.984 1 96.19 195 HIS B C 1
ATOM 3425 O O . HIS B 1 195 ? -6.043 -16.156 -21 1 96.19 195 HIS B O 1
ATOM 3431 N N . LEU B 1 196 ? -6.438 -18.281 -20.359 1 95.81 196 LEU B N 1
ATOM 3432 C CA . LEU B 1 196 ? -5.234 -18.312 -19.531 1 95.81 196 LEU B CA 1
ATOM 3433 C C . LEU B 1 196 ? -3.979 -18.266 -20.391 1 95.81 196 LEU B C 1
ATOM 3435 O O . LEU B 1 196 ? -3.002 -17.594 -20.031 1 95.81 196 LEU B O 1
ATOM 3439 N N . LYS B 1 197 ? -4.039 -18.953 -21.438 1 95.81 197 LYS B N 1
ATOM 3440 C CA . LYS B 1 197 ? -2.92 -18.891 -22.375 1 95.81 197 LYS B CA 1
ATOM 3441 C C . LYS B 1 197 ? -2.715 -17.484 -22.891 1 95.81 197 LYS B C 1
ATOM 3443 O O . LYS B 1 197 ? -1.582 -16.984 -22.953 1 95.81 197 LYS B O 1
ATOM 3448 N N . ASN B 1 198 ? -3.773 -16.828 -23.266 1 95.06 198 ASN B N 1
ATOM 3449 C CA . ASN B 1 198 ? -3.713 -15.461 -23.766 1 95.06 198 ASN B CA 1
ATOM 3450 C C . ASN B 1 198 ? -3.139 -14.508 -22.734 1 95.06 198 ASN B C 1
ATOM 3452 O O . ASN B 1 198 ? -2.279 -13.68 -23.047 1 95.06 198 ASN B O 1
ATOM 3456 N N . VAL B 1 199 ? -3.598 -14.68 -21.562 1 93.38 199 VAL B N 1
ATOM 3457 C CA . VAL B 1 199 ? -3.168 -13.75 -20.516 1 93.38 199 VAL B CA 1
ATOM 3458 C C . VAL B 1 199 ? -1.698 -13.992 -20.188 1 93.38 199 VAL B C 1
ATOM 3460 O O . VAL B 1 199 ? -0.951 -13.047 -19.922 1 93.38 199 VAL B O 1
ATOM 3463 N N . MET B 1 200 ? -1.297 -15.227 -20.172 1 93.5 200 MET B N 1
ATOM 3464 C CA . MET B 1 200 ? 0.111 -15.531 -19.938 1 93.5 200 MET B CA 1
ATOM 3465 C C . MET B 1 200 ? 0.993 -14.922 -21.016 1 93.5 200 MET B C 1
ATOM 3467 O O . MET B 1 200 ? 2.055 -14.375 -20.719 1 93.5 200 MET B O 1
ATOM 3471 N N . GLN B 1 201 ? 0.534 -14.953 -22.203 1 93.19 201 GLN B N 1
ATOM 3472 C CA . GLN B 1 201 ? 1.266 -14.352 -23.312 1 93.19 201 GLN B CA 1
ATOM 3473 C C . GLN B 1 201 ? 1.326 -12.828 -23.172 1 93.19 201 GLN B C 1
ATOM 3475 O O . GLN B 1 201 ? 2.391 -12.227 -23.328 1 93.19 201 GLN B O 1
ATOM 3480 N N . LYS B 1 202 ? 0.224 -12.258 -22.812 1 90.94 202 LYS B N 1
ATOM 3481 C CA . LYS B 1 202 ? 0.142 -10.805 -22.656 1 90.94 202 LYS B CA 1
ATOM 3482 C C . LYS B 1 202 ? 1.048 -10.32 -21.531 1 90.94 202 LYS B C 1
ATOM 3484 O O . LYS B 1 202 ? 1.642 -9.242 -21.625 1 90.94 202 LYS B O 1
ATOM 3489 N N . LEU B 1 203 ? 1.177 -11.211 -20.547 1 88.19 203 LEU B N 1
ATOM 3490 C CA . LEU B 1 203 ? 1.924 -10.805 -19.359 1 88.19 203 LEU B CA 1
ATOM 3491 C C . LEU B 1 203 ? 3.361 -11.312 -19.422 1 88.19 203 LEU B C 1
ATOM 3493 O O . LEU B 1 203 ? 4.16 -11.039 -18.516 1 88.19 203 LEU B O 1
ATOM 3497 N N . GLY B 1 204 ? 3.719 -12.102 -20.422 1 89.69 204 GLY B N 1
ATOM 3498 C CA . GLY B 1 204 ? 5.062 -12.633 -20.578 1 89.69 204 GLY B CA 1
ATOM 3499 C C . GLY B 1 204 ? 5.414 -13.695 -19.547 1 89.69 204 GLY B C 1
ATOM 3500 O O . GLY B 1 204 ? 6.539 -13.719 -19.047 1 89.69 204 GLY B O 1
ATOM 3501 N N . CYS B 1 205 ? 4.395 -14.43 -19.188 1 91.5 205 CYS B N 1
ATOM 3502 C CA . CYS B 1 205 ? 4.586 -15.453 -18.172 1 91.5 205 CYS B CA 1
ATOM 3503 C C . CYS B 1 205 ? 4.539 -16.844 -18.781 1 91.5 205 CYS B C 1
ATOM 3505 O O . CYS B 1 205 ? 3.883 -17.062 -19.797 1 91.5 205 CYS B O 1
ATOM 3507 N N . HIS B 1 206 ? 5.176 -17.75 -18.156 1 90.75 206 HIS B N 1
ATOM 3508 C CA . HIS B 1 206 ? 5.254 -19.062 -18.781 1 90.75 206 HIS B CA 1
ATOM 3509 C C . HIS B 1 206 ? 4.398 -20.078 -18.031 1 90.75 206 HIS B C 1
ATOM 3511 O O . HIS B 1 206 ? 4.254 -21.219 -18.469 1 90.75 206 HIS B O 1
ATOM 3517 N N . ASN B 1 207 ? 3.881 -19.672 -16.891 1 93.38 207 ASN B N 1
ATOM 3518 C CA . ASN B 1 207 ? 2.949 -20.547 -16.188 1 93.38 207 ASN B CA 1
ATOM 3519 C C . ASN B 1 207 ? 1.919 -19.75 -15.391 1 93.38 207 ASN B C 1
ATOM 3521 O O . ASN B 1 207 ? 1.991 -18.516 -15.344 1 93.38 207 ASN B O 1
ATOM 3525 N N . ARG B 1 208 ? 0.975 -20.453 -14.812 1 92.5 208 ARG B N 1
ATOM 3526 C CA . ARG B 1 208 ? -0.184 -19.812 -14.195 1 92.5 208 ARG B CA 1
ATOM 3527 C C . ARG B 1 208 ? 0.214 -19.062 -12.93 1 92.5 208 ARG B C 1
ATOM 3529 O O . ARG B 1 208 ? -0.311 -17.984 -12.648 1 92.5 208 ARG B O 1
ATOM 3536 N N . VAL B 1 209 ? 1.126 -19.625 -12.227 1 91.44 209 VAL B N 1
ATOM 3537 C CA . VAL B 1 209 ? 1.524 -19 -10.969 1 91.44 209 VAL B CA 1
ATOM 3538 C C . VAL B 1 209 ? 2.164 -17.641 -11.25 1 91.44 209 VAL B C 1
ATOM 3540 O O . VAL B 1 209 ? 1.799 -16.641 -10.641 1 91.44 209 VAL B O 1
ATOM 3543 N N . GLN B 1 210 ? 3.018 -17.641 -12.156 1 90 210 GLN B N 1
ATOM 3544 C CA . GLN B 1 210 ? 3.682 -16.391 -12.547 1 90 210 GLN B CA 1
ATOM 3545 C C . GLN B 1 210 ? 2.672 -15.367 -13.047 1 90 210 GLN B C 1
ATOM 3547 O O . GLN B 1 210 ? 2.791 -14.18 -12.75 1 90 210 GLN B O 1
ATOM 3552 N N . ALA B 1 211 ? 1.76 -15.836 -13.797 1 91.38 211 ALA B N 1
ATOM 3553 C CA . ALA B 1 211 ? 0.741 -14.938 -14.344 1 91.38 211 ALA B CA 1
ATOM 3554 C C . ALA B 1 211 ? -0.092 -14.312 -13.227 1 91.38 211 ALA B C 1
ATOM 3556 O O . ALA B 1 211 ? -0.364 -13.109 -13.25 1 91.38 211 ALA B O 1
ATOM 3557 N N . VAL B 1 212 ? -0.458 -15.133 -12.289 1 90 212 VAL B N 1
ATOM 3558 C CA . VAL B 1 212 ? -1.252 -14.656 -11.156 1 90 212 VAL B CA 1
ATOM 3559 C C . VAL B 1 212 ? -0.453 -13.633 -10.359 1 90 212 VAL B C 1
ATOM 3561 O O . VAL B 1 212 ? -0.964 -12.562 -10.031 1 90 212 VAL B O 1
ATOM 3564 N N . VAL B 1 213 ? 0.714 -13.938 -10.102 1 84.69 213 VAL B N 1
ATOM 3565 C CA . VAL B 1 213 ? 1.575 -13.047 -9.336 1 84.69 213 VAL B CA 1
ATOM 3566 C C . VAL B 1 213 ? 1.744 -11.719 -10.078 1 84.69 213 VAL B C 1
ATOM 3568 O O . VAL B 1 213 ? 1.574 -10.648 -9.492 1 84.69 213 VAL B O 1
ATOM 3571 N N . ARG B 1 214 ? 2.051 -11.82 -11.328 1 82.31 214 ARG B N 1
ATOM 3572 C CA . ARG B 1 214 ? 2.236 -10.625 -12.141 1 82.31 214 ARG B CA 1
ATOM 3573 C C . ARG B 1 214 ? 0.961 -9.789 -12.188 1 82.31 214 ARG B C 1
ATOM 3575 O O . ARG B 1 214 ? 1.017 -8.555 -12.125 1 82.31 214 ARG B O 1
ATOM 3582 N N . ALA B 1 215 ? -0.12 -10.445 -12.344 1 83 215 ALA B N 1
ATOM 3583 C CA . ALA B 1 215 ? -1.402 -9.742 -12.375 1 83 215 ALA B CA 1
ATOM 3584 C C . ALA B 1 215 ? -1.662 -9.008 -11.062 1 83 215 ALA B C 1
ATOM 3586 O O . ALA B 1 215 ? -2.172 -7.887 -11.07 1 83 215 ALA B O 1
ATOM 3587 N N . ILE B 1 216 ? -1.29 -9.633 -9.992 1 77.5 216 ILE B N 1
ATOM 3588 C CA . ILE B 1 216 ? -1.432 -9.008 -8.68 1 77.5 216 ILE B CA 1
ATOM 3589 C C . ILE B 1 216 ? -0.522 -7.781 -8.594 1 77.5 216 ILE B C 1
ATOM 3591 O O . ILE B 1 216 ? -0.956 -6.707 -8.172 1 77.5 216 ILE B O 1
ATOM 3595 N N . GLN B 1 217 ? 0.664 -7.965 -9.039 1 72.19 217 GLN B N 1
ATOM 3596 C CA . GLN B 1 217 ? 1.66 -6.902 -8.977 1 72.19 217 GLN B CA 1
ATOM 3597 C C . GLN B 1 217 ? 1.222 -5.688 -9.789 1 72.19 217 GLN B C 1
ATOM 3599 O O . GLN B 1 217 ? 1.498 -4.547 -9.414 1 72.19 217 GLN B O 1
ATOM 3604 N N . LEU B 1 218 ? 0.504 -5.992 -10.844 1 70.19 218 LEU B N 1
ATOM 3605 C CA . LEU B 1 218 ? 0.076 -4.93 -11.75 1 70.19 218 LEU B CA 1
ATOM 3606 C C . LEU B 1 218 ? -1.273 -4.363 -11.32 1 70.19 218 LEU B C 1
ATOM 3608 O O . LEU B 1 218 ? -1.776 -3.418 -11.93 1 70.19 218 LEU B O 1
ATOM 3612 N N . GLY B 1 219 ? -1.802 -5.023 -10.273 1 70.25 219 GLY B N 1
ATOM 3613 C CA . GLY B 1 219 ? -3.092 -4.566 -9.781 1 70.25 219 GLY B CA 1
ATOM 3614 C C . GLY B 1 219 ? -4.25 -4.988 -10.664 1 70.25 219 GLY B C 1
ATOM 3615 O O . GLY B 1 219 ? -5.332 -4.398 -10.602 1 70.25 219 GLY B O 1
ATOM 3616 N N . LEU B 1 220 ? -3.979 -5.926 -11.555 1 74.31 220 LEU B N 1
ATOM 3617 C CA . LEU B 1 220 ? -5.004 -6.383 -12.484 1 74.31 220 LEU B CA 1
ATOM 3618 C C . LEU B 1 220 ? -6.035 -7.258 -11.773 1 74.31 220 LEU B C 1
ATOM 3620 O O . LEU B 1 220 ? -7.195 -7.312 -12.18 1 74.31 220 LEU B O 1
ATOM 3624 N N . ILE B 1 221 ? -5.504 -7.98 -10.805 1 75.06 221 ILE B N 1
ATOM 3625 C CA . ILE B 1 221 ? -6.41 -8.781 -9.992 1 75.06 221 ILE B CA 1
ATOM 3626 C C . ILE B 1 221 ? -6.125 -8.539 -8.508 1 75.06 221 ILE B C 1
ATOM 3628 O O . ILE B 1 221 ? -5.012 -8.164 -8.141 1 75.06 221 ILE B O 1
ATOM 3632 N N . HIS B 1 222 ? -7.113 -8.766 -7.773 1 67.12 222 HIS B N 1
ATOM 3633 C CA . HIS B 1 222 ? -7.059 -8.664 -6.32 1 67.12 222 HIS B CA 1
ATOM 3634 C C . HIS B 1 222 ? -7.707 -9.875 -5.656 1 67.12 222 HIS B C 1
ATOM 3636 O O . HIS B 1 222 ? -8.852 -9.797 -5.195 1 67.12 222 HIS B O 1
ATOM 3642 N N . PRO B 1 223 ? -6.883 -10.891 -5.57 1 70 223 PRO B N 1
ATOM 3643 C CA . PRO B 1 223 ? -7.477 -12.141 -5.086 1 70 223 PRO B CA 1
ATOM 3644 C C . PRO B 1 223 ? -7.859 -12.078 -3.611 1 70 223 PRO B C 1
ATOM 3646 O O . PRO B 1 223 ? -7.293 -11.289 -2.854 1 70 223 PRO B O 1
#

Solvent-accessible surface area (backbone atoms only — not comparable to full-atom values): 23972 Å² total; per-residue (Å²): 86,85,76,45,86,47,69,68,52,28,50,51,42,48,51,55,55,52,50,72,75,40,83,53,31,36,39,34,31,40,40,34,44,27,47,79,82,49,63,43,80,75,49,67,60,60,57,66,69,55,53,52,51,37,57,74,66,49,37,86,78,54,40,50,84,76,30,63,89,63,58,51,73,43,65,46,46,54,86,73,48,73,71,86,48,69,70,38,45,48,53,55,51,52,45,39,72,72,54,29,61,30,37,41,34,44,48,42,63,71,41,70,33,30,32,38,37,37,34,36,35,26,59,42,82,66,79,52,66,70,59,51,51,50,48,51,41,52,49,50,54,48,50,42,41,50,51,53,51,50,57,64,63,52,73,66,79,64,68,87,55,54,71,67,36,38,51,53,40,36,37,38,38,70,50,40,49,56,62,56,42,12,62,76,70,70,46,50,49,65,57,44,51,49,37,51,51,50,46,17,59,70,69,73,31,92,42,69,42,22,33,37,47,50,31,35,44,70,62,67,38,54,75,85,86,78,46,86,46,68,68,53,29,50,51,41,49,51,54,56,52,51,72,77,40,84,53,32,37,38,34,31,40,38,33,46,26,47,79,82,48,64,43,80,75,49,68,62,58,56,66,68,53,54,51,50,38,58,75,66,49,36,86,78,55,40,49,86,78,30,65,90,63,59,52,74,43,64,47,44,53,88,73,49,74,71,87,48,70,69,38,46,48,52,56,51,54,45,38,73,73,52,30,60,29,37,41,35,42,49,43,60,71,41,69,32,30,31,37,38,38,35,36,34,26,58,43,82,67,79,52,66,68,57,50,51,51,50,50,40,52,49,49,52,49,49,42,40,50,52,54,50,50,58,64,63,51,72,68,79,64,66,87,56,53,72,67,35,39,51,52,41,36,37,37,37,70,50,41,50,56,63,54,43,9,62,76,71,71,48,50,50,66,56,44,52,50,36,51,52,50,46,17,60,68,67,73,30,91,41,68,43,22,33,36,47,50,32,34,42,70,60,67,37,53,75

Nearest PDB structures (foldseek):
  3qp6-assembly1_A-2  TM=5.814E-01  e=1.093E-11  Chromobacterium violaceum
  6v7w-assembly1_B  TM=5.342E-01  e=2.740E-12  Pseudomonas aeruginosa UCBPP-PA14
  6mwz-assembly1_A  TM=7.348E-01  e=2.346E-06  Pseudomonas aeruginosa UCBPP-PA14
  3jpu-assembly3_D  TM=7.324E-01  e=1.112E-05  Pseudomonas aeruginosa
  6mvn-assembly1_A  TM=7.180E-01  e=2.097E-05  Pseudomonas aeruginosa UCBPP-PA14

Sequence (446 aa):
MRQASEIDELNQSFRTLVARLGPFAHAVGIIHKTRLGERYLVDTTYPKQWQEHYVRNNYQKIDPVIDPVNHGLTPYDWKQVYIRNADQRKIMNEFRDISFQTGHAIPFYLTPSMLLLVSVASPEKEIDFRTKALLQLIVGQYHTRYCQLAKLLRHDDRPLVTEREQECLLWVAQGKDTTETGSILSISDNTVKHHLKNVMQKLGCHNRVQAVVRAIQLGLIHPMRQASEIDELNQSFRTLVARLGPFAHAVGIIHKTRLGERYLVDTTYPKQWQEHYVRNNYQKIDPVIDPVNHGLTPYDWKQVYIRNADQRKIMNEFRDISFQTGHAIPFYLTPSMLLLVSVASPEKEIDFRTKALLQLIVGQYHTRYCQLAKLLRHDDRPLVTEREQECLLWVAQGKDTTETGSILSISDNTVKHHLKNVMQKLGCHNRVQAVVRAIQLGLIHP

pLDDT: mean 88.25, std 11.17, range [48.28, 98.12]